Protein AF-A0A0F9IL42-F1 (afdb_monomer)

Nearest PDB structures (foldseek):
  1opo-assembly1_C  TM=2.038E-01  e=1.070E+00  Carnation mottle virus
  3vgd-assembly1_A  TM=2.151E-01  e=2.254E+00  Saccharolobus solfataricus
  3vge-assembly1_A  TM=1.410E-01  e=5.876E+00  Saccharolobus solfataricus
  8v3w-assembly1_b  TM=1.377E-01  e=8.530E+00  Clostridioides difficile

pLDDT: mean 89.73, std 9.02, range [43.53, 98.62]

Foldseek 3Di:
DLQVLPDPDFQFKAFFWWWPDWADPDLFKIKTKTKGAPAGLSNCVVVDDPVQKAWAWDVLLLVQQKFKDWDDKDQDSVRNMIITIIMIGHLAPSSSLLSVLADGLFGTTIMGGNDVVQWAQDLVLVVVQQVDAAPVRHRQKDFPDDDPDQWDWDHDPRGIKIWFFWQAFWKDFDPCVSVCSNVLSVCSSPGPDPSVVVRVVGIDTDRPDFQFAAGSDKTKIFGGWIQHQWKKKFFDQVPWPPFKDWGSNGIWDNPDRTTDGITIIHGHDPDGDTTTIIIIGGTDLQRNLAEPVPQVLLVVLVVDLVLLVVLLVQADDDLLWKKKAWDRHNVCSVVRHNVRIQTFDQDDDDQPPPVCVPSNVVSLVSSLCRHRCNSVLVSQVVSSGNAATAMEIAEQDDLSCLVSCLDPSNLRRHQEYEYEFDHSVPGNDHDPSSQLSLLVCVVSNHWYWYCYPVVNAIWIWDDAPPDSGTDTHGPVCNVVRNVDDDDDDDDPPDDDDPCPVVVVVVVVVD

Mean predicted aligned error: 7.81 Å

Radius of gyration: 29.51 Å; Cα contacts (8 Å, |Δi|>4): 1024; chains: 1; bounding box: 85×45×89 Å

Secondary structure (DSSP, 8-state):
-TTTTT-SS-TTBPPPEEEEEEEE-SSSEEEEEEEE-S--TT-GGGTS-GGGEEEEE-HHHHTTTEEEEEEEEEEETTTTEEEEEEEEEESSHHHHHHHHT--TT-EEEEEEE--GGGB---HHHHHHHHT-B-TTS-BSEEESS--TT--EEEEETTEEEEEEEBPSSEEEE-TTHHHHHHHHHHHHTSTT--HHHHHGGGEEEETTS---B-TT--EEEEBPPEEESSEEEEE-GGGSPTTEEE-S--EE-TT-SSB-SEEEEEE-BSSPP-EEEEEEEE--TTTS---GGG-HHHHHHHH-HHHHHHHHHTSPSPTTSEEEEEE-SHHHHHT--GGGSEEE----PPP-GGGSHHHHHHHHHHHHHTSTTHHHHHHHHTTS--S-EEEEEEEPPPGGGHHHHTSHHHHHHEEEEEEEES-SSSTTS--HHHHHHHHHHHHTT--EEEEETTTTEEEEEEEPTTSS-EEEEEGGGHHHHHH-------GGGPPPS--HHHHHHHHHT-

Solvent-accessible surface area (backbone atoms only — not comparable to full-atom values): 27779 Å² total; per-residue (Å²): 102,82,67,56,60,71,45,89,69,57,42,50,46,50,67,71,14,26,24,75,41,79,44,79,73,57,80,50,31,34,38,33,33,31,42,32,70,80,46,60,93,57,34,48,62,78,78,49,58,71,90,41,49,42,54,32,37,38,54,58,49,24,71,43,18,31,33,53,45,70,75,47,76,49,76,37,75,92,76,18,33,35,44,33,36,31,41,35,38,38,40,21,75,62,10,30,56,48,62,74,55,64,51,71,49,24,49,52,28,25,45,34,44,66,53,73,91,35,42,40,47,53,52,65,63,57,56,54,35,52,78,33,57,48,98,82,74,43,63,32,26,39,65,62,88,83,66,88,82,64,70,47,72,44,75,54,98,77,24,25,34,36,35,42,50,51,49,75,17,31,49,45,73,48,83,67,46,70,76,43,45,69,55,50,43,61,48,31,48,43,85,91,59,74,60,56,66,61,52,56,80,34,52,44,79,40,61,86,46,73,47,44,36,48,75,66,36,49,41,31,38,36,35,68,40,36,29,35,48,36,34,35,38,32,61,37,68,93,69,46,62,82,43,57,40,68,37,34,44,36,71,41,61,38,81,40,90,62,29,68,42,64,49,40,31,39,46,49,28,90,62,64,69,58,57,48,35,30,33,38,31,55,48,59,75,44,42,37,56,45,54,57,88,76,32,57,65,32,55,60,44,71,71,36,54,67,54,53,59,52,41,60,67,30,56,59,80,59,82,90,44,39,34,18,37,77,46,56,47,38,68,55,55,74,67,52,37,49,74,61,42,38,71,28,76,60,73,88,71,87,69,70,49,86,85,37,54,68,61,31,52,51,53,52,52,51,45,42,68,37,37,35,56,35,66,59,55,49,21,33,68,74,58,54,34,50,24,18,27,34,40,43,27,46,36,46,79,62,58,82,46,45,74,57,60,72,30,73,60,37,50,70,28,40,69,30,40,37,22,53,31,54,22,85,90,50,46,87,38,65,51,75,61,49,52,54,41,52,52,49,36,50,75,65,72,33,48,40,34,40,46,36,79,86,81,69,41,54,21,33,59,41,70,40,77,99,50,103,50,62,49,73,34,49,68,92,46,47,72,53,61,62,69,56,86,84,84,85,80,76,68,93,78,63,77,90,74,92,52,67,68,60,51,48,55,58,59,74,76,110

Structure (mmCIF, N/CA/C/O backbone):
data_AF-A0A0F9IL42-F1
#
_entry.id   AF-A0A0F9IL42-F1
#
loop_
_atom_site.group_PDB
_atom_site.id
_atom_site.type_symbol
_atom_site.label_atom_id
_atom_site.label_alt_id
_atom_site.label_comp_id
_atom_site.label_asym_id
_atom_site.label_entity_id
_atom_site.label_seq_id
_atom_site.pdbx_PDB_ins_code
_atom_site.Cartn_x
_atom_site.Cartn_y
_atom_site.Cartn_z
_atom_site.occupancy
_atom_site.B_iso_or_equiv
_atom_site.auth_seq_id
_atom_site.auth_comp_id
_atom_site.auth_asym_id
_atom_site.auth_atom_id
_atom_site.pdbx_PDB_model_num
ATOM 1 N N . MET A 1 1 ? -4.981 -4.904 -15.291 1.00 49.06 1 MET A N 1
ATOM 2 C CA . MET A 1 1 ? -3.853 -4.117 -14.743 1.00 49.06 1 MET A CA 1
ATOM 3 C C . MET A 1 1 ? -4.051 -2.602 -14.680 1.00 49.06 1 MET A C 1
ATOM 5 O O . MET A 1 1 ? -3.798 -2.036 -13.631 1.00 49.06 1 MET A O 1
ATOM 9 N N . LYS A 1 2 ? -4.483 -1.902 -15.741 1.00 48.59 2 LYS A N 1
ATOM 10 C CA . LYS A 1 2 ? -4.529 -0.420 -15.724 1.00 48.59 2 LYS A CA 1
ATOM 11 C C . LYS A 1 2 ? -5.310 0.186 -14.535 1.00 48.59 2 LYS A C 1
ATOM 13 O O . LYS A 1 2 ? -4.952 1.258 -14.067 1.00 48.59 2 LYS A O 1
ATOM 18 N N . ASN A 1 3 ? -6.318 -0.527 -14.024 1.00 50.44 3 ASN A N 1
ATOM 19 C CA . ASN A 1 3 ? -7.152 -0.072 -12.909 1.00 50.44 3 ASN A CA 1
ATOM 20 C C . ASN A 1 3 ? -6.494 -0.177 -11.518 1.00 50.44 3 ASN A C 1
ATOM 22 O O . ASN A 1 3 ? -6.868 0.609 -10.657 1.00 50.44 3 ASN A O 1
ATOM 26 N N . TYR A 1 4 ? -5.530 -1.081 -11.270 1.00 63.22 4 TYR A N 1
ATOM 27 C CA . TYR A 1 4 ? -4.957 -1.210 -9.912 1.00 63.22 4 TYR A CA 1
ATOM 28 C C . TYR A 1 4 ? -3.954 -0.092 -9.604 1.00 63.22 4 TYR A C 1
ATOM 30 O O . TYR A 1 4 ? -3.937 0.423 -8.496 1.00 63.22 4 TYR A O 1
ATOM 38 N N . LEU A 1 5 ? -3.170 0.334 -10.602 1.00 67.00 5 LEU A N 1
ATOM 39 C CA . LEU A 1 5 ? -2.146 1.381 -10.452 1.00 67.00 5 LEU A CA 1
ATOM 40 C C . LEU A 1 5 ? -2.727 2.768 -10.160 1.00 67.00 5 LEU A C 1
ATOM 42 O O . LEU A 1 5 ? -2.011 3.646 -9.693 1.00 67.00 5 LEU A O 1
ATOM 46 N N . LEU A 1 6 ? -4.005 2.964 -10.486 1.00 64.81 6 LEU A N 1
ATOM 47 C CA . LEU A 1 6 ? -4.730 4.219 -10.302 1.00 64.81 6 LEU A CA 1
ATOM 48 C C . LEU A 1 6 ? -5.685 4.169 -9.098 1.00 64.81 6 LEU A C 1
ATOM 50 O O . LEU A 1 6 ? -6.363 5.155 -8.821 1.00 64.81 6 LEU A O 1
ATOM 54 N N . SER A 1 7 ? -5.759 3.035 -8.390 1.00 72.69 7 SER A N 1
ATOM 55 C CA . SER A 1 7 ? -6.583 2.905 -7.188 1.00 72.69 7 SER A CA 1
ATOM 56 C C . SER A 1 7 ? -5.947 3.685 -6.042 1.00 72.69 7 SER A C 1
ATOM 58 O O . SER A 1 7 ? -4.815 3.422 -5.642 1.00 72.69 7 SER A O 1
ATOM 60 N N . THR A 1 8 ? -6.696 4.619 -5.463 1.00 73.50 8 THR A N 1
ATOM 61 C CA . THR A 1 8 ? -6.310 5.300 -4.220 1.00 73.50 8 THR A CA 1
ATOM 62 C C . THR A 1 8 ? -6.430 4.374 -3.005 1.00 73.50 8 THR A C 1
ATOM 64 O O . THR A 1 8 ? -5.691 4.531 -2.031 1.00 73.50 8 THR A O 1
ATOM 67 N N . HIS A 1 9 ? -7.316 3.376 -3.073 1.00 83.88 9 HIS A N 1
ATOM 68 C CA . HIS A 1 9 ? -7.549 2.394 -2.012 1.00 83.88 9 HIS A CA 1
ATOM 69 C C . HIS A 1 9 ? -6.496 1.284 -2.033 1.00 83.88 9 HIS A C 1
ATOM 71 O O . HIS A 1 9 ? -5.991 0.933 -3.102 1.00 83.88 9 HIS A O 1
ATOM 77 N N . PHE A 1 10 ? -6.154 0.767 -0.854 1.00 90.44 10 PHE A N 1
ATOM 78 C CA . PHE A 1 10 ? -5.244 -0.369 -0.683 1.00 90.44 10 PHE A CA 1
ATOM 79 C C . PHE A 1 10 ? -5.965 -1.700 -0.913 1.00 90.44 10 PHE A C 1
ATOM 81 O O . PHE A 1 10 ? -7.152 -1.825 -0.622 1.00 90.44 10 PHE A O 1
ATOM 88 N N . ASP A 1 11 ? -5.238 -2.706 -1.386 1.00 91.94 11 ASP A N 1
ATOM 89 C CA . ASP A 1 11 ? -5.779 -4.026 -1.735 1.00 91.94 11 ASP A CA 1
ATOM 90 C C . ASP A 1 11 ? -6.272 -4.880 -0.549 1.00 91.94 11 ASP A C 1
ATOM 92 O O . ASP A 1 11 ? -7.077 -5.792 -0.746 1.00 91.94 11 ASP A O 1
ATOM 96 N N . LEU A 1 12 ? -5.848 -4.580 0.683 1.00 95.25 12 LEU A N 1
ATOM 97 C CA . LEU A 1 12 ? -6.262 -5.312 1.889 1.00 95.25 12 LEU A CA 1
ATOM 98 C C . LEU A 1 12 ? -7.509 -4.755 2.577 1.00 95.25 12 LEU A C 1
ATOM 100 O O . LEU A 1 12 ? -7.989 -5.383 3.519 1.00 95.25 12 LEU A O 1
ATOM 104 N N . ILE A 1 13 ? -8.033 -3.598 2.165 1.00 95.19 13 ILE A N 1
ATOM 105 C CA . ILE A 1 13 ? -9.093 -2.919 2.918 1.00 95.19 13 ILE A CA 1
ATOM 106 C C . ILE A 1 13 ? -10.158 -2.301 2.017 1.00 95.19 13 ILE A C 1
ATOM 108 O O . ILE A 1 13 ? -9.869 -1.832 0.917 1.00 95.19 13 ILE A O 1
ATOM 112 N N . THR A 1 14 ? -11.400 -2.277 2.493 1.00 95.38 14 THR A N 1
ATOM 113 C CA . THR A 1 14 ? -12.491 -1.550 1.833 1.00 95.38 14 THR A CA 1
ATOM 114 C C . THR A 1 14 ? -12.717 -0.180 2.463 1.00 95.38 14 THR A C 1
ATOM 116 O O . THR A 1 14 ? -12.244 0.124 3.557 1.00 95.38 14 THR A O 1
ATOM 119 N N . GLU A 1 15 ? -13.533 0.630 1.797 1.00 92.94 15 GLU A N 1
ATOM 120 C CA . GLU A 1 15 ? -14.194 1.771 2.429 1.00 92.94 15 GLU A CA 1
ATOM 121 C C . GLU A 1 15 ? -15.218 1.316 3.485 1.00 92.94 15 GLU A C 1
ATOM 123 O O . GLU A 1 15 ? -15.589 0.136 3.553 1.00 92.94 15 GLU A O 1
ATOM 128 N N . ASP A 1 16 ? -15.692 2.268 4.294 1.00 94.19 16 ASP A N 1
ATOM 129 C CA . ASP A 1 16 ? -16.752 2.025 5.274 1.00 94.19 16 ASP A CA 1
ATOM 130 C C . ASP A 1 16 ? -18.072 1.645 4.579 1.00 94.19 16 ASP A C 1
ATOM 132 O O . ASP A 1 16 ? -18.550 2.328 3.667 1.00 94.19 16 ASP A O 1
ATOM 136 N N . GLY A 1 17 ? -18.691 0.570 5.060 1.00 96.69 17 GLY A N 1
ATOM 137 C CA . GLY A 1 17 ? -20.044 0.162 4.716 1.00 96.69 17 GLY A CA 1
ATOM 138 C C . GLY A 1 17 ? -21.093 0.822 5.599 1.00 96.69 17 GLY A C 1
ATOM 139 O O . GLY A 1 17 ? -20.814 1.232 6.730 1.00 96.69 17 GLY A O 1
ATOM 140 N N . PHE A 1 18 ? -22.318 0.880 5.081 1.00 97.62 18 PHE A N 1
ATOM 141 C CA . PHE A 1 18 ? -23.473 1.441 5.774 1.00 97.62 18 PHE A CA 1
ATOM 142 C C . PHE A 1 18 ? -24.515 0.370 6.093 1.00 97.62 18 PHE A C 1
ATOM 144 O O . PHE A 1 18 ? -24.657 -0.621 5.373 1.00 97.62 18 PHE A O 1
ATOM 151 N N . ILE A 1 19 ? -25.268 0.574 7.168 1.00 98.38 19 ILE A N 1
ATOM 152 C CA . ILE A 1 19 ? -26.316 -0.351 7.590 1.00 98.38 19 ILE A CA 1
ATOM 153 C C . ILE A 1 19 ? -27.500 -0.312 6.613 1.00 98.38 19 ILE A C 1
ATOM 155 O O . ILE A 1 19 ? -28.054 0.752 6.340 1.00 98.38 19 ILE A O 1
ATOM 159 N N . VAL A 1 20 ? -27.947 -1.476 6.140 1.00 98.19 20 VAL A N 1
ATOM 160 C CA . VAL A 1 20 ? -29.181 -1.633 5.343 1.00 98.19 20 VAL A CA 1
ATOM 161 C C . VAL A 1 20 ? -30.323 -2.263 6.134 1.00 98.19 20 VAL A C 1
ATOM 163 O O . VAL A 1 20 ? -31.495 -2.023 5.825 1.00 98.19 20 VAL A O 1
ATOM 166 N N . ASP A 1 21 ? -29.996 -3.023 7.177 1.00 98.00 21 ASP A N 1
ATOM 167 C CA . ASP A 1 21 ? -30.979 -3.651 8.050 1.00 98.00 21 ASP A CA 1
ATOM 168 C C . ASP A 1 21 ? -30.495 -3.760 9.497 1.00 98.00 21 ASP A C 1
ATOM 170 O O . ASP A 1 21 ? -29.298 -3.916 9.741 1.00 98.00 21 A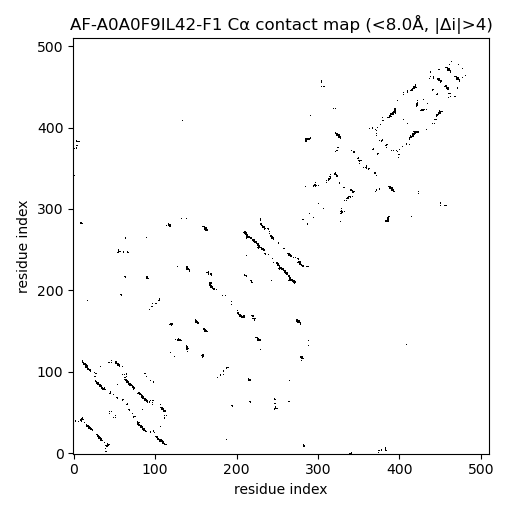SP A O 1
ATOM 174 N N . VAL A 1 22 ? -31.435 -3.655 10.440 1.00 97.50 22 VAL A N 1
ATOM 175 C CA . VAL A 1 22 ? -31.193 -3.704 11.886 1.00 97.50 22 VAL A CA 1
ATOM 176 C C . VAL A 1 22 ? -32.258 -4.581 12.526 1.00 97.50 22 VAL A C 1
ATOM 178 O O . VAL A 1 22 ? -33.447 -4.269 12.467 1.00 97.50 22 VAL A O 1
ATOM 181 N N . LYS A 1 23 ? -31.828 -5.640 13.206 1.00 96.94 23 LYS A N 1
ATOM 182 C CA . LYS A 1 23 ? -32.678 -6.544 13.973 1.00 96.94 23 LYS A CA 1
ATOM 183 C C . LYS A 1 23 ? -32.185 -6.601 15.412 1.00 96.94 23 LYS A C 1
ATOM 185 O O . LYS A 1 23 ? -31.112 -7.127 15.701 1.00 96.94 23 LYS A O 1
ATOM 190 N N . LYS A 1 24 ? -32.986 -6.072 16.334 1.00 94.19 24 LYS A N 1
ATOM 191 C CA . LYS A 1 24 ? -32.695 -6.166 17.767 1.00 94.19 24 LYS A CA 1
ATOM 192 C C . LYS A 1 24 ? -32.785 -7.629 18.210 1.00 94.19 24 LYS A C 1
ATOM 194 O O . LYS A 1 24 ? -33.771 -8.296 17.903 1.00 94.19 24 LYS A O 1
ATOM 199 N N . VAL A 1 25 ? -31.751 -8.114 18.896 1.00 94.12 25 VAL A N 1
ATOM 200 C CA . VAL A 1 25 ? -31.725 -9.465 19.477 1.00 94.12 25 VAL A CA 1
ATOM 201 C C . VAL A 1 25 ? -32.105 -9.369 20.948 1.00 94.12 25 VAL A C 1
ATOM 203 O O . VAL A 1 25 ? -33.079 -9.979 21.374 1.00 94.12 25 VAL A O 1
ATOM 206 N N . ASP A 1 26 ? -31.390 -8.529 21.693 1.00 94.25 26 ASP A N 1
ATOM 207 C CA . ASP A 1 26 ? -31.677 -8.203 23.087 1.00 94.25 26 ASP A CA 1
ATOM 208 C C . ASP A 1 26 ? -31.204 -6.769 23.401 1.00 94.25 26 ASP A C 1
ATOM 210 O O . ASP A 1 26 ? -31.037 -5.943 22.500 1.00 94.25 26 ASP A O 1
ATOM 214 N N . GLU A 1 27 ? -31.071 -6.414 24.678 1.00 90.69 27 GLU A N 1
ATOM 215 C CA . GLU A 1 27 ? -30.599 -5.084 25.064 1.00 90.69 27 GLU A CA 1
ATOM 216 C C . GLU A 1 27 ? -29.103 -4.866 24.834 1.00 90.69 27 GLU A C 1
ATOM 218 O O . GLU A 1 27 ? -28.708 -3.729 24.603 1.00 90.69 27 GLU A O 1
ATOM 223 N N . LYS A 1 28 ? -28.288 -5.924 24.882 1.00 94.81 28 LYS A N 1
ATOM 224 C CA . LYS A 1 28 ? -26.832 -5.887 24.701 1.00 94.81 28 LYS A CA 1
ATOM 225 C C . LYS A 1 28 ? -26.392 -6.270 23.286 1.00 94.81 28 LYS A C 1
ATOM 227 O O . LYS A 1 28 ? -25.212 -6.128 22.965 1.00 94.81 28 LYS A O 1
ATOM 232 N N . LYS A 1 29 ? -27.308 -6.772 22.452 1.00 97.06 29 LYS A N 1
ATOM 233 C CA . LYS A 1 29 ? -27.006 -7.308 21.123 1.00 97.06 29 LYS A CA 1
ATOM 234 C C . LYS A 1 29 ? -27.977 -6.854 20.046 1.00 97.06 29 LYS A C 1
ATOM 236 O O . LYS A 1 29 ? -29.201 -6.936 20.184 1.00 97.06 29 LYS A O 1
ATOM 241 N N . VAL A 1 30 ? -27.412 -6.476 18.907 1.00 97.56 30 VAL A N 1
ATOM 242 C CA . VAL A 1 30 ? -28.155 -6.139 17.691 1.00 97.56 30 VAL A CA 1
ATOM 243 C C . VAL A 1 30 ? -27.498 -6.828 16.505 1.00 97.56 30 VAL A C 1
ATOM 245 O O . VAL A 1 30 ? -26.281 -6.810 16.363 1.00 97.56 30 VAL A O 1
ATOM 248 N N . LEU A 1 31 ? -28.304 -7.427 15.638 1.00 98.25 31 LEU A N 1
ATOM 249 C CA . LEU A 1 31 ? -27.847 -7.981 14.375 1.00 98.25 31 LEU A CA 1
ATOM 250 C C . LEU A 1 31 ? -28.058 -6.935 13.279 1.00 98.25 31 LEU A C 1
ATOM 252 O O . LEU A 1 31 ? -29.169 -6.435 13.111 1.00 98.25 31 LEU A O 1
ATOM 256 N N . ILE A 1 32 ? -27.006 -6.594 12.544 1.00 98.38 32 ILE A N 1
ATOM 257 C CA . ILE A 1 32 ? -27.069 -5.626 11.447 1.00 98.38 32 ILE A CA 1
ATOM 258 C C . ILE A 1 32 ? -26.596 -6.258 10.145 1.00 98.38 32 ILE A C 1
ATOM 260 O O . ILE A 1 32 ? -25.692 -7.093 10.136 1.00 98.38 32 ILE A O 1
ATOM 264 N N . THR A 1 33 ? -27.175 -5.808 9.038 1.00 98.62 33 THR A N 1
ATOM 265 C CA . THR A 1 33 ? -26.640 -6.083 7.701 1.00 98.62 33 THR A CA 1
ATOM 266 C C . THR A 1 33 ? -25.963 -4.822 7.188 1.00 98.62 33 THR A C 1
ATOM 268 O O . THR A 1 33 ? -26.594 -3.765 7.110 1.00 98.62 33 THR A O 1
ATOM 271 N N . VAL A 1 34 ? -24.682 -4.924 6.847 1.00 98.50 34 VAL A N 1
ATOM 272 C CA . VAL A 1 34 ? -23.854 -3.825 6.343 1.00 98.50 34 VAL A CA 1
ATOM 273 C C . VAL A 1 34 ? -23.598 -4.029 4.859 1.00 98.50 34 VAL A C 1
ATOM 275 O O . VAL A 1 34 ? -23.173 -5.103 4.443 1.00 98.50 34 VAL A O 1
ATOM 278 N N . LYS A 1 35 ? -23.821 -2.987 4.058 1.00 98.38 35 LYS A N 1
ATOM 279 C CA . LYS A 1 35 ? -23.541 -2.984 2.624 1.00 98.38 35 LYS A CA 1
ATOM 280 C C . LYS A 1 35 ? -22.347 -2.096 2.309 1.00 98.38 35 LYS A C 1
ATOM 282 O O . LYS A 1 35 ? -22.313 -0.928 2.694 1.00 98.38 35 LYS A O 1
ATOM 287 N N . ILE A 1 36 ? -21.396 -2.638 1.557 1.00 97.81 36 ILE A N 1
ATOM 288 C CA . ILE A 1 36 ? -20.223 -1.925 1.044 1.00 97.81 36 ILE A CA 1
ATOM 289 C C . ILE A 1 36 ? -20.351 -1.851 -0.478 1.00 97.81 36 ILE A C 1
ATOM 291 O O . ILE A 1 36 ? -20.706 -2.837 -1.126 1.00 97.81 36 ILE A O 1
ATOM 295 N N . LYS A 1 37 ? -20.101 -0.670 -1.046 1.00 95.50 37 LYS A N 1
ATOM 296 C CA . LYS A 1 37 ? -20.171 -0.395 -2.488 1.00 95.50 37 LYS A CA 1
ATOM 297 C C . LYS A 1 37 ? -18.827 0.105 -3.004 1.00 95.50 37 LYS A C 1
ATOM 299 O O . LYS A 1 37 ? -17.991 0.530 -2.211 1.00 95.50 37 LYS A O 1
ATOM 304 N N . ASP A 1 38 ? -18.666 0.068 -4.324 1.00 92.88 38 ASP A N 1
ATOM 305 C CA . ASP A 1 38 ? -17.507 0.603 -5.045 1.00 92.88 38 ASP A CA 1
ATOM 306 C C . ASP A 1 38 ? -16.171 -0.002 -4.579 1.00 92.88 38 ASP A C 1
ATOM 308 O O . ASP A 1 38 ? -15.142 0.669 -4.524 1.00 92.88 38 ASP A O 1
ATOM 312 N N . ILE A 1 39 ? -16.183 -1.295 -4.236 1.00 94.19 39 ILE A N 1
ATOM 313 C CA . ILE A 1 39 ? -14.985 -2.021 -3.809 1.00 94.19 39 ILE A CA 1
ATOM 314 C C . ILE A 1 39 ? -13.983 -2.076 -4.972 1.00 94.19 39 ILE A C 1
ATOM 316 O O . ILE A 1 39 ? -14.341 -2.408 -6.104 1.00 94.19 39 ILE A O 1
ATOM 320 N N . SER A 1 40 ? -12.715 -1.757 -4.694 1.00 90.81 40 SER A N 1
ATOM 321 C CA . SER A 1 40 ? -11.645 -1.799 -5.696 1.00 90.81 40 SER A CA 1
ATOM 322 C C . SER A 1 40 ? -11.525 -3.189 -6.326 1.00 90.81 40 SER A C 1
ATOM 324 O O . SER A 1 40 ? -11.558 -4.195 -5.622 1.00 90.81 40 SER A O 1
ATOM 326 N N . ASP A 1 41 ? -11.299 -3.256 -7.643 1.00 88.31 41 ASP A N 1
ATOM 327 C CA . ASP A 1 41 ? -11.058 -4.527 -8.354 1.00 88.31 41 ASP A CA 1
ATOM 328 C C . ASP A 1 41 ? -9.823 -5.271 -7.825 1.00 88.31 41 ASP A C 1
ATOM 330 O O . ASP A 1 41 ? -9.692 -6.477 -8.026 1.00 88.31 41 ASP A O 1
ATOM 334 N N . ALA A 1 42 ? -8.911 -4.534 -7.185 1.00 88.62 42 ALA A N 1
ATOM 335 C CA . ALA A 1 42 ? -7.702 -5.064 -6.576 1.00 88.62 42 ALA A CA 1
ATOM 336 C C . ALA A 1 42 ? -7.929 -5.613 -5.159 1.00 88.62 42 ALA A C 1
ATOM 338 O O . ALA A 1 42 ? -6.999 -6.179 -4.598 1.00 88.62 42 ALA A O 1
ATOM 339 N N . PHE A 1 43 ? -9.119 -5.448 -4.567 1.00 93.94 43 PHE A N 1
ATOM 340 C CA . PHE A 1 43 ? -9.389 -5.920 -3.211 1.00 93.94 43 PHE A CA 1
ATOM 341 C C . PHE A 1 43 ? -9.233 -7.443 -3.125 1.00 93.94 43 PHE A C 1
ATOM 343 O O . PHE A 1 43 ? -9.992 -8.193 -3.745 1.00 93.94 43 PHE A O 1
ATOM 350 N N . LEU A 1 44 ? -8.272 -7.904 -2.320 1.00 94.38 44 LEU A N 1
ATOM 351 C CA . LEU A 1 44 ? -7.931 -9.326 -2.211 1.00 94.38 44 LEU A CA 1
ATOM 352 C C . LEU A 1 44 ? -9.056 -10.161 -1.590 1.00 94.38 44 LEU A C 1
ATOM 354 O O . LEU A 1 44 ? -9.090 -11.378 -1.758 1.00 94.38 44 LEU A O 1
ATOM 358 N N . GLY A 1 45 ? -10.023 -9.526 -0.922 1.00 95.12 45 GLY A N 1
ATOM 359 C CA . GLY A 1 45 ? -11.129 -10.233 -0.283 1.00 95.12 45 GLY A CA 1
ATOM 360 C C . GLY A 1 45 ? -12.016 -10.988 -1.271 1.00 95.12 45 GLY A C 1
ATOM 361 O O . GLY A 1 45 ? -12.654 -11.952 -0.873 1.00 95.12 45 GLY A O 1
ATOM 362 N N . PHE A 1 46 ? -12.019 -10.625 -2.561 1.00 95.31 46 PHE A N 1
ATOM 363 C CA . PHE A 1 46 ? -12.738 -11.391 -3.587 1.00 95.31 46 PHE A CA 1
ATOM 364 C C . PHE A 1 46 ? -12.159 -12.790 -3.841 1.00 95.31 46 PHE A C 1
ATOM 366 O O . PHE A 1 46 ? -12.848 -13.630 -4.414 1.00 95.31 46 PHE A O 1
ATOM 373 N N . GLU A 1 47 ? -10.902 -13.023 -3.465 1.00 93.50 47 GLU A N 1
ATOM 374 C CA . GLU A 1 47 ? -10.180 -14.283 -3.683 1.00 93.50 47 GLU A CA 1
ATOM 375 C C . GLU A 1 47 ? -9.827 -14.974 -2.355 1.00 93.50 47 GLU A C 1
ATOM 377 O O . GLU A 1 47 ? -9.569 -16.178 -2.326 1.00 93.50 47 GLU A O 1
ATOM 382 N N . ALA A 1 48 ? -9.852 -14.232 -1.246 1.00 93.50 48 ALA A N 1
ATOM 383 C CA . ALA A 1 48 ? -9.587 -14.750 0.086 1.00 93.50 48 ALA A CA 1
ATOM 384 C C . ALA A 1 48 ? -10.739 -15.616 0.620 1.00 93.50 48 ALA A C 1
ATOM 386 O O . ALA A 1 48 ? -11.919 -15.404 0.337 1.00 93.50 48 ALA A O 1
ATOM 387 N N . LYS A 1 49 ? -10.392 -16.572 1.486 1.00 93.50 49 LYS A N 1
ATOM 388 C CA . LYS A 1 49 ? -11.386 -17.319 2.262 1.00 93.50 49 LYS A CA 1
ATOM 389 C C . LYS A 1 49 ? -12.096 -16.389 3.242 1.00 93.50 49 LYS A C 1
ATOM 391 O O . LYS A 1 49 ? -11.453 -15.550 3.868 1.00 93.50 49 LYS A O 1
ATOM 396 N N . SER A 1 50 ? -13.395 -16.613 3.453 1.00 92.50 50 SER A N 1
ATOM 397 C CA . SER A 1 50 ? -14.217 -15.818 4.379 1.00 92.50 50 SER A CA 1
ATOM 398 C C . SER A 1 50 ? -13.597 -15.693 5.777 1.00 92.50 50 SER A C 1
ATOM 400 O O . SER A 1 50 ? -13.627 -14.611 6.354 1.00 92.50 50 SER A O 1
ATOM 402 N N . GLU A 1 51 ? -12.984 -16.755 6.308 1.00 93.56 51 GLU A N 1
ATOM 403 C CA . GLU A 1 51 ? -12.303 -16.770 7.615 1.00 93.56 51 GLU A CA 1
ATOM 404 C C . GLU A 1 51 ? -11.167 -15.741 7.744 1.00 93.56 51 GLU A C 1
ATOM 406 O O . GLU A 1 51 ? -10.990 -15.172 8.817 1.00 93.56 51 GLU A O 1
ATOM 411 N N . ASN A 1 52 ? -10.492 -15.411 6.640 1.00 95.50 52 ASN A N 1
ATOM 412 C CA . ASN A 1 52 ? -9.406 -14.430 6.603 1.00 95.50 52 ASN A CA 1
ATOM 413 C C . ASN A 1 52 ? -9.909 -12.990 6.426 1.00 95.50 52 ASN A C 1
ATOM 415 O O . ASN A 1 52 ? -9.109 -12.059 6.371 1.00 95.50 52 ASN A O 1
ATOM 419 N N . ILE A 1 53 ? -11.220 -12.781 6.299 1.00 97.06 53 ILE A N 1
ATOM 420 C CA . ILE A 1 53 ? -11.810 -11.455 6.116 1.00 97.06 53 ILE A CA 1
ATOM 421 C C . ILE A 1 53 ? -12.415 -11.002 7.440 1.00 97.06 53 ILE A C 1
ATOM 423 O O . ILE A 1 53 ? -13.389 -11.575 7.928 1.00 97.06 53 ILE A O 1
ATOM 427 N N . LEU A 1 54 ? -11.862 -9.948 8.019 1.00 96.94 54 LEU A N 1
ATOM 428 C CA . LEU A 1 54 ? -12.354 -9.339 9.245 1.00 96.94 54 LEU A CA 1
ATOM 429 C C . LEU A 1 54 ? -13.310 -8.197 8.932 1.00 96.94 54 LEU A C 1
ATOM 431 O O . LEU A 1 54 ? -13.106 -7.448 7.978 1.00 96.94 54 LEU A O 1
ATOM 435 N N . PHE A 1 55 ? -14.318 -8.029 9.782 1.00 97.94 55 PHE A N 1
ATOM 436 C CA . PHE A 1 55 ? -15.074 -6.789 9.841 1.00 97.94 55 PHE A CA 1
ATOM 437 C C . PHE A 1 55 ? -14.425 -5.885 10.892 1.00 97.94 55 PHE A C 1
ATOM 439 O O . PHE A 1 55 ? -14.487 -6.178 12.082 1.00 97.94 55 PHE A O 1
ATOM 446 N N . ASN A 1 56 ? -13.774 -4.815 10.444 1.00 97.12 56 ASN A N 1
ATOM 447 C CA . ASN A 1 56 ? -13.128 -3.833 11.302 1.00 97.12 56 ASN A CA 1
ATOM 448 C C . ASN A 1 56 ? -14.117 -2.706 11.613 1.00 97.12 56 ASN A C 1
ATOM 450 O O . ASN A 1 56 ? -14.454 -1.897 10.738 1.00 97.12 56 ASN A O 1
ATOM 454 N N . LEU A 1 57 ? -14.596 -2.667 12.855 1.00 96.69 57 LEU A N 1
ATOM 455 C CA . LEU A 1 57 ? -15.524 -1.643 13.324 1.00 96.69 57 LEU A CA 1
ATOM 456 C C . LEU A 1 57 ? -14.841 -0.267 13.342 1.00 96.69 57 LEU A C 1
ATOM 458 O O . LEU A 1 57 ? -13.637 -0.143 13.574 1.00 96.69 57 LEU A O 1
ATOM 462 N N . LYS A 1 58 ? -15.605 0.806 13.122 1.00 94.12 58 LYS A N 1
ATOM 463 C CA . LYS A 1 58 ? -15.099 2.168 13.321 1.00 94.12 58 LYS A CA 1
ATOM 464 C C . LYS A 1 58 ? -14.668 2.347 14.777 1.00 94.12 58 LYS A C 1
ATOM 466 O O . LYS A 1 58 ? -15.483 2.189 15.684 1.00 94.12 58 LYS A O 1
ATOM 471 N N . SER A 1 59 ? -13.432 2.807 14.987 1.00 91.94 59 SER A N 1
ATOM 472 C CA . SER A 1 59 ? -12.887 3.083 16.331 1.00 91.94 59 SER A CA 1
ATOM 473 C C . SER A 1 59 ? -13.780 4.023 17.158 1.00 91.94 59 SER A C 1
ATOM 475 O O . SER A 1 59 ? -13.884 3.858 18.361 1.00 91.94 59 SER A O 1
ATOM 477 N N . THR A 1 60 ? -14.539 4.940 16.545 1.00 93.50 60 THR A N 1
ATOM 478 C CA . THR A 1 60 ? -15.543 5.748 17.269 1.00 93.50 60 THR A CA 1
ATOM 479 C C . THR A 1 60 ? -16.566 4.902 18.038 1.00 93.50 60 THR A C 1
ATOM 481 O O . THR A 1 60 ? -16.905 5.247 19.163 1.00 93.50 60 THR A O 1
ATOM 484 N N . LEU A 1 61 ? -17.067 3.814 17.448 1.00 95.94 61 LEU A N 1
ATOM 485 C CA . LEU A 1 61 ? -18.011 2.918 18.118 1.00 95.94 61 LEU A CA 1
ATOM 486 C C . LEU A 1 61 ? -17.286 2.056 19.159 1.00 95.94 61 LEU A C 1
ATOM 488 O O . LEU A 1 61 ? -17.765 1.933 20.286 1.00 95.94 61 LEU A O 1
ATOM 492 N N . ALA A 1 62 ? -16.097 1.554 18.819 1.00 95.62 62 ALA A N 1
ATOM 493 C CA . ALA A 1 62 ? -15.257 0.801 19.747 1.00 95.62 62 ALA A CA 1
ATOM 494 C C . ALA A 1 62 ? -14.919 1.581 21.022 1.00 95.62 62 ALA A C 1
ATOM 496 O O . ALA A 1 62 ? -15.024 1.033 22.115 1.00 95.62 62 ALA A O 1
ATOM 497 N N . GLN A 1 63 ? -14.617 2.881 20.916 1.00 95.31 63 GLN A N 1
ATOM 498 C CA . GLN A 1 63 ? -14.309 3.734 22.072 1.00 95.31 63 GLN A CA 1
ATOM 499 C C . GLN A 1 63 ? -15.491 3.928 23.015 1.00 95.31 63 GLN A C 1
ATOM 501 O O . GLN A 1 63 ? -15.291 4.339 24.154 1.00 95.31 63 GLN A O 1
ATOM 506 N N . LEU A 1 64 ? -16.717 3.649 22.575 1.00 95.75 64 LEU A N 1
ATOM 507 C CA . LEU A 1 64 ? -17.897 3.651 23.438 1.00 95.75 64 LEU A CA 1
ATOM 508 C C . LEU A 1 64 ? -18.128 2.283 24.101 1.00 95.75 64 LEU A C 1
ATOM 510 O O . LEU A 1 64 ? -19.018 2.162 24.939 1.00 95.75 64 LEU A O 1
ATOM 514 N N . GLY A 1 65 ? -17.326 1.267 23.762 1.00 95.62 65 GLY A N 1
ATOM 515 C CA . GLY A 1 65 ? -17.451 -0.119 24.217 1.00 95.62 65 GLY A CA 1
ATOM 516 C C . GLY A 1 65 ? -18.320 -0.996 23.316 1.00 95.62 65 GLY A C 1
ATOM 517 O O . GLY A 1 65 ? -18.844 -2.008 23.785 1.00 95.62 65 GLY A O 1
ATOM 518 N N . VAL A 1 66 ? -18.549 -0.585 22.066 1.00 97.38 66 VAL A N 1
ATOM 519 C CA . VAL A 1 66 ? -19.264 -1.391 21.069 1.00 97.38 66 VAL A CA 1
ATOM 520 C C . VAL A 1 66 ? -18.272 -2.325 20.383 1.00 97.38 66 VAL A C 1
ATOM 522 O O . VAL A 1 66 ? -17.240 -1.872 19.902 1.00 97.38 66 VAL A O 1
ATOM 525 N N . ASP A 1 67 ? -18.602 -3.606 20.289 1.00 97.44 67 ASP A N 1
ATOM 526 C CA . ASP A 1 67 ? -17.840 -4.587 19.520 1.00 97.44 67 ASP A CA 1
ATOM 527 C C . ASP A 1 67 ? -18.688 -5.195 18.395 1.00 97.44 67 ASP A C 1
ATOM 529 O O . ASP A 1 67 ? -19.911 -5.031 18.355 1.00 97.44 67 ASP A O 1
ATOM 533 N N . ALA A 1 68 ? -18.038 -5.877 17.458 1.00 97.38 68 ALA A N 1
ATOM 534 C CA . ALA A 1 68 ? -18.646 -6.458 16.279 1.00 97.38 68 ALA A CA 1
ATOM 535 C C . ALA A 1 68 ? -18.072 -7.842 15.978 1.00 97.38 68 ALA A C 1
ATOM 537 O O . ALA A 1 68 ? -16.864 -8.032 15.863 1.00 97.38 68 ALA A O 1
ATOM 538 N N . ILE A 1 69 ? -18.964 -8.803 15.753 1.00 96.75 69 ILE A N 1
ATOM 539 C CA . ILE A 1 69 ? -18.623 -10.152 15.315 1.00 96.75 69 ILE A CA 1
ATOM 540 C C . ILE A 1 69 ? -19.235 -10.378 13.938 1.00 96.75 69 ILE A C 1
ATOM 542 O O . ILE A 1 69 ? -20.457 -10.452 13.785 1.00 96.75 69 ILE A O 1
ATOM 546 N N . LYS A 1 70 ? -18.382 -10.530 12.923 1.00 97.25 70 LYS A N 1
ATOM 547 C CA . LYS A 1 70 ? -18.804 -10.953 11.583 1.00 97.25 70 LYS A CA 1
ATOM 548 C C . LYS A 1 70 ? -19.403 -12.363 11.660 1.00 97.25 70 LYS A C 1
ATOM 550 O O . LYS A 1 70 ? -18.733 -13.286 12.118 1.00 97.25 70 LYS A O 1
ATOM 555 N N . LYS A 1 71 ? -20.639 -12.529 11.187 1.00 97.31 71 LYS A N 1
ATOM 556 C CA . LYS A 1 71 ? -21.326 -13.827 11.094 1.00 97.31 71 LYS A CA 1
ATOM 557 C C . LYS A 1 71 ? -21.251 -14.394 9.687 1.00 97.31 71 LYS A C 1
ATOM 559 O O . LYS A 1 71 ? -20.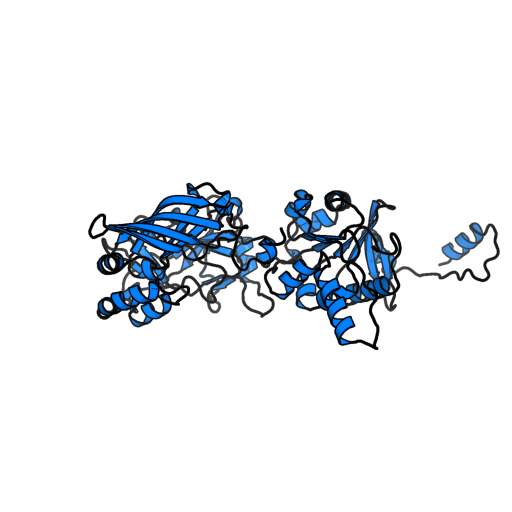803 -15.519 9.507 1.00 97.31 71 LYS A O 1
ATOM 564 N N . GLU A 1 72 ? -21.629 -13.588 8.701 1.00 96.88 72 GLU A N 1
ATOM 565 C CA . GLU A 1 72 ? -21.689 -13.993 7.297 1.00 96.88 72 GLU A CA 1
ATOM 566 C C . GLU A 1 72 ? -21.205 -12.858 6.397 1.00 96.88 72 GLU A C 1
ATOM 568 O O . GLU A 1 72 ? -21.239 -11.683 6.773 1.00 96.88 72 GLU A O 1
ATOM 573 N N . ILE A 1 73 ? -20.732 -13.221 5.210 1.00 97.38 73 ILE A N 1
ATOM 574 C CA . ILE A 1 73 ? -20.258 -12.284 4.199 1.00 97.38 73 ILE A CA 1
ATOM 575 C C . ILE A 1 73 ? -20.575 -12.833 2.810 1.00 97.38 73 ILE A C 1
ATOM 577 O O . ILE A 1 73 ? -20.229 -13.971 2.498 1.00 97.38 73 ILE A O 1
ATOM 581 N N . ASP A 1 74 ? -21.193 -11.998 1.983 1.00 97.19 74 ASP A N 1
ATOM 582 C CA . ASP A 1 74 ? -21.377 -12.211 0.552 1.00 97.19 74 ASP A CA 1
ATOM 583 C C . ASP A 1 74 ? -20.606 -11.134 -0.222 1.00 97.19 74 ASP A C 1
ATOM 585 O O . ASP A 1 74 ? -20.778 -9.934 0.008 1.00 97.19 74 ASP A O 1
ATOM 589 N N . LEU A 1 75 ? -19.726 -11.563 -1.126 1.00 97.00 75 LEU A N 1
ATOM 590 C CA . LEU A 1 75 ? -18.846 -10.701 -1.911 1.00 97.00 75 LEU A CA 1
ATOM 591 C C . LEU A 1 75 ? -19.125 -10.882 -3.398 1.00 97.00 75 LEU A C 1
ATOM 593 O O . LEU A 1 75 ? -19.027 -11.978 -3.942 1.00 97.00 75 LEU A O 1
ATOM 597 N N . ASN A 1 76 ? -19.383 -9.773 -4.091 1.00 95.81 76 ASN A N 1
ATOM 598 C CA . ASN A 1 76 ? -19.668 -9.780 -5.518 1.00 95.81 76 ASN A CA 1
ATOM 599 C C . ASN A 1 76 ? -18.650 -8.931 -6.288 1.00 95.81 76 ASN A C 1
ATOM 601 O O . ASN A 1 76 ? -18.764 -7.703 -6.335 1.00 95.81 76 ASN A O 1
ATOM 605 N N . LYS A 1 77 ? -17.677 -9.594 -6.930 1.00 94.31 77 LYS A N 1
ATOM 606 C CA . LYS A 1 77 ? -16.620 -8.943 -7.728 1.00 94.31 77 LYS A CA 1
ATOM 607 C C . LYS A 1 77 ? -17.187 -8.172 -8.920 1.00 94.31 77 LYS A C 1
ATOM 609 O O . LYS A 1 77 ? -16.776 -7.047 -9.173 1.00 94.31 77 LYS A O 1
ATOM 614 N N . THR A 1 78 ? -18.179 -8.730 -9.617 1.00 93.88 78 THR A N 1
ATOM 615 C CA . THR A 1 78 ? -18.796 -8.094 -10.795 1.00 93.88 78 THR A CA 1
ATOM 616 C C . THR A 1 78 ? -19.539 -6.810 -10.434 1.00 93.88 78 THR A C 1
ATOM 618 O O . THR A 1 78 ? -19.439 -5.818 -11.150 1.00 93.88 78 THR A O 1
ATOM 621 N N . LYS A 1 79 ? -20.274 -6.812 -9.315 1.00 95.50 79 LYS A N 1
ATOM 622 C CA . LYS A 1 79 ? -21.008 -5.640 -8.815 1.00 95.50 79 LYS A CA 1
ATOM 623 C C . LYS A 1 79 ? -20.141 -4.705 -7.971 1.00 95.50 79 LYS A C 1
ATOM 625 O O . LYS A 1 79 ? -20.583 -3.597 -7.691 1.00 95.50 79 LYS A O 1
ATOM 630 N N . LYS A 1 80 ? -18.937 -5.133 -7.576 1.00 95.44 80 LYS A N 1
ATOM 631 C CA . LYS A 1 80 ? -18.035 -4.414 -6.661 1.00 95.44 80 LYS A CA 1
ATOM 632 C C . LYS A 1 80 ? -18.694 -4.090 -5.319 1.00 95.44 80 LYS A C 1
ATOM 634 O O . LYS A 1 80 ? -18.569 -2.984 -4.795 1.00 95.44 80 LYS A O 1
ATOM 639 N N . THR A 1 81 ? -19.432 -5.054 -4.776 1.00 97.44 81 THR A N 1
ATOM 640 C CA . THR A 1 81 ? -20.191 -4.889 -3.529 1.00 97.44 81 THR A CA 1
ATOM 641 C C . THR A 1 81 ? -19.935 -6.021 -2.550 1.00 97.44 81 THR A C 1
ATOM 643 O O . THR A 1 81 ? -19.629 -7.139 -2.964 1.00 97.44 81 THR A O 1
ATOM 646 N N . ALA A 1 82 ? -20.153 -5.741 -1.267 1.00 97.88 82 ALA A N 1
ATOM 647 C CA . ALA A 1 82 ? -20.250 -6.747 -0.216 1.00 97.88 82 ALA A CA 1
ATOM 648 C C . ALA A 1 82 ? -21.517 -6.529 0.615 1.00 97.88 82 ALA A C 1
ATOM 650 O O . ALA A 1 82 ? -21.898 -5.380 0.860 1.00 97.88 82 ALA A O 1
ATOM 651 N N . GLU A 1 83 ? -22.124 -7.613 1.082 1.00 98.19 83 GLU A N 1
ATOM 652 C CA . GLU A 1 83 ? -23.129 -7.603 2.144 1.00 98.19 83 GLU A CA 1
ATOM 653 C C . GLU A 1 83 ? -22.625 -8.462 3.304 1.00 98.19 83 GLU A C 1
ATOM 655 O O . GLU A 1 83 ? -22.169 -9.587 3.114 1.00 98.19 83 GLU A O 1
ATOM 660 N N . VAL A 1 84 ? -22.627 -7.893 4.507 1.00 98.25 84 VAL A N 1
ATOM 661 C CA . VAL A 1 84 ? -21.990 -8.482 5.687 1.00 98.25 84 VAL A CA 1
ATOM 662 C C . VAL A 1 84 ? -23.000 -8.513 6.819 1.00 98.25 84 VAL A C 1
ATOM 664 O O . VAL A 1 84 ? -23.509 -7.467 7.225 1.00 98.25 84 VAL A O 1
ATOM 667 N N . LEU A 1 85 ? -23.268 -9.702 7.347 1.00 98.44 85 LEU A N 1
ATOM 668 C CA . LEU A 1 85 ? -24.071 -9.873 8.548 1.00 98.44 85 LEU A CA 1
ATOM 669 C C . LEU A 1 85 ? -23.159 -9.767 9.770 1.00 98.44 85 LEU A C 1
ATOM 671 O O . LEU A 1 85 ? -22.208 -10.541 9.917 1.00 98.44 85 LEU A O 1
ATOM 675 N N . VAL A 1 86 ? -23.448 -8.816 10.652 1.00 98.19 86 VAL A N 1
ATOM 676 C CA . VAL A 1 86 ? -22.609 -8.491 11.809 1.00 98.19 86 VAL A CA 1
ATOM 677 C C . VAL A 1 86 ? -23.459 -8.489 13.075 1.00 98.19 86 VAL A C 1
ATOM 679 O O . VAL A 1 86 ? -24.497 -7.835 13.138 1.00 98.19 86 VAL A O 1
ATOM 682 N N . GLU A 1 87 ? -23.018 -9.211 14.101 1.00 98.38 87 GLU A N 1
ATOM 683 C CA . GLU A 1 87 ? -23.568 -9.111 15.455 1.00 98.38 87 GLU A CA 1
ATOM 684 C C . GLU A 1 87 ? -22.809 -8.020 16.211 1.00 98.38 87 GLU A C 1
ATOM 686 O O . GLU A 1 87 ? -21.609 -8.139 16.442 1.00 98.38 87 GLU A O 1
ATOM 691 N N . ILE A 1 88 ? -23.510 -6.956 16.581 1.00 98.19 88 ILE A N 1
ATOM 692 C CA . ILE A 1 88 ? -22.992 -5.857 17.388 1.00 98.19 88 ILE A CA 1
ATOM 693 C C . ILE A 1 88 ? -23.280 -6.140 18.860 1.00 98.19 88 ILE A C 1
ATOM 695 O O . ILE A 1 88 ? -24.410 -6.482 19.213 1.00 98.19 88 ILE A O 1
ATOM 699 N N . ILE A 1 89 ? -22.267 -5.976 19.709 1.00 97.25 89 ILE A N 1
ATOM 700 C CA . ILE A 1 89 ? -22.299 -6.319 21.134 1.00 97.25 89 ILE A CA 1
ATOM 701 C C . ILE A 1 89 ? -21.918 -5.093 21.966 1.00 97.25 89 ILE A C 1
ATOM 703 O O . ILE A 1 89 ? -20.973 -4.379 21.638 1.00 97.25 89 ILE A O 1
ATOM 707 N N . SER A 1 90 ? -22.634 -4.842 23.061 1.00 96.56 90 SER A N 1
ATOM 708 C CA . SER A 1 90 ? -22.260 -3.821 24.044 1.00 96.56 90 SER A CA 1
ATOM 709 C C . SER A 1 90 ? -21.463 -4.413 25.208 1.00 96.56 90 SER A C 1
ATOM 711 O O . SER A 1 90 ? -21.965 -5.296 25.911 1.00 96.56 90 SER A O 1
ATOM 713 N N . HIS A 1 91 ? -20.281 -3.859 25.482 1.00 95.38 91 HIS A N 1
ATOM 714 C CA . HIS A 1 91 ? -19.463 -4.205 26.653 1.00 95.38 91 HIS A CA 1
ATOM 715 C C . HIS A 1 91 ? -19.572 -3.205 27.808 1.00 95.38 91 HIS A C 1
ATOM 717 O O . HIS A 1 91 ? -19.030 -3.462 28.877 1.00 95.38 91 HIS A O 1
ATOM 723 N N . SER A 1 92 ? -20.283 -2.091 27.616 1.00 92.88 92 SER A N 1
ATOM 724 C CA . SER A 1 92 ? -20.479 -1.046 28.624 1.00 92.88 92 SER A CA 1
ATOM 725 C C . SER A 1 92 ? -21.919 -0.500 28.597 1.00 92.88 92 SER A C 1
ATOM 727 O O . SER A 1 92 ? -22.607 -0.628 27.576 1.00 92.88 92 SER A O 1
ATOM 729 N N . PRO A 1 93 ? -22.382 0.179 29.665 1.00 93.50 93 PRO A N 1
ATOM 730 C CA . PRO A 1 93 ? -23.667 0.887 29.652 1.00 93.50 93 PRO A CA 1
ATOM 731 C C . PRO A 1 93 ? -23.757 1.959 28.553 1.00 93.50 93 PRO A C 1
ATOM 733 O O . PRO A 1 93 ? -24.823 2.197 27.982 1.00 93.50 93 PRO A O 1
ATOM 736 N N . LEU A 1 94 ? -22.627 2.592 28.221 1.00 94.62 94 LEU A N 1
ATOM 737 C CA . LEU A 1 94 ? -22.552 3.594 27.160 1.00 94.62 94 LEU A CA 1
ATOM 738 C C . LEU A 1 94 ? -22.747 2.954 25.780 1.00 94.62 94 LEU A C 1
ATOM 740 O O . LEU A 1 94 ? -23.504 3.468 24.955 1.00 94.62 94 LEU A O 1
ATOM 744 N N . ALA A 1 95 ? -22.131 1.792 25.559 1.00 95.94 95 ALA A N 1
ATOM 745 C CA . ALA A 1 95 ? -22.319 0.999 24.354 1.00 95.94 95 ALA A CA 1
ATOM 746 C C . ALA A 1 95 ? -23.772 0.547 24.208 1.00 95.94 95 ALA A C 1
ATOM 748 O O . ALA A 1 95 ? -24.322 0.660 23.120 1.00 95.94 95 ALA A O 1
ATOM 749 N N . GLN A 1 96 ? -24.417 0.109 25.294 1.00 96.06 96 GLN A N 1
ATOM 750 C CA . GLN A 1 96 ? -25.826 -0.298 25.290 1.00 96.06 96 GLN A CA 1
ATOM 751 C C . GLN A 1 96 ? -26.743 0.833 24.793 1.00 96.06 96 GLN A C 1
ATOM 753 O O . GLN A 1 96 ? -27.609 0.624 23.940 1.00 96.06 96 GLN A O 1
ATOM 758 N N . LYS A 1 97 ? -26.507 2.066 25.263 1.00 96.06 97 LYS A N 1
ATOM 759 C CA . LYS A 1 97 ? -27.203 3.256 24.754 1.00 96.06 97 LYS A CA 1
ATOM 760 C C . LYS A 1 97 ? -26.882 3.496 23.279 1.00 96.06 97 LYS A C 1
ATOM 762 O O . LYS A 1 97 ? -27.800 3.695 22.488 1.00 96.06 97 LYS A O 1
ATOM 767 N N . MET A 1 98 ? -25.612 3.425 22.884 1.00 96.19 98 MET A N 1
ATOM 768 C CA . MET A 1 98 ? -25.196 3.680 21.502 1.00 96.19 98 MET A CA 1
ATOM 769 C C . MET A 1 98 ? -25.784 2.673 20.500 1.00 96.19 98 MET A C 1
ATOM 771 O O . MET A 1 98 ? -26.299 3.090 19.465 1.00 96.19 98 MET A O 1
ATOM 775 N N . ILE A 1 99 ? -25.773 1.368 20.797 1.00 96.44 99 ILE A N 1
ATOM 776 C CA . ILE A 1 99 ? -26.300 0.344 19.876 1.00 96.44 99 ILE A CA 1
ATOM 777 C C . ILE A 1 99 ? -27.804 0.506 19.635 1.00 96.44 99 ILE A C 1
ATOM 779 O O . ILE A 1 99 ? -28.281 0.222 18.541 1.00 96.44 99 ILE A O 1
ATOM 783 N N . SER A 1 100 ? -28.545 1.031 20.620 1.00 95.75 100 SER A N 1
ATOM 784 C CA . SER A 1 100 ? -29.978 1.324 20.482 1.00 95.75 100 SER A CA 1
ATOM 785 C C . SER A 1 100 ? -30.279 2.486 19.526 1.00 95.75 100 SER A C 1
ATOM 787 O O . SER A 1 100 ? -31.408 2.622 19.059 1.00 95.75 100 SER A O 1
ATOM 789 N N . LEU A 1 101 ? -29.269 3.307 19.220 1.00 96.62 101 LEU A N 1
ATOM 790 C CA . LEU A 1 101 ? -29.360 4.463 18.328 1.00 96.62 101 LEU A CA 1
ATOM 791 C C . LEU A 1 101 ? -28.845 4.167 16.911 1.00 96.62 101 LEU A C 1
ATOM 793 O O . LEU A 1 101 ? -28.899 5.058 16.060 1.00 96.62 101 LEU A O 1
ATOM 797 N N . LEU A 1 102 ? -28.332 2.958 16.655 1.00 96.50 102 LEU A N 1
ATOM 798 C CA . LEU A 1 102 ? -27.903 2.543 15.320 1.00 96.50 102 LEU A CA 1
ATOM 799 C C . LEU A 1 102 ? -29.116 2.347 14.410 1.00 96.50 102 LEU A C 1
ATOM 801 O O . LEU A 1 102 ? -30.106 1.714 14.780 1.00 96.50 102 LEU A O 1
ATOM 805 N N . LYS A 1 103 ? -29.027 2.872 13.192 1.00 96.31 103 LYS A N 1
ATOM 806 C CA . LYS A 1 103 ? -30.118 2.849 12.213 1.00 96.31 103 LYS A CA 1
ATOM 807 C C . LYS A 1 103 ? -29.595 2.654 10.794 1.00 96.31 103 LYS A C 1
ATOM 809 O O . LYS A 1 103 ? -28.397 2.684 10.520 1.00 96.31 103 LYS A O 1
ATOM 814 N N . LYS A 1 104 ? -30.530 2.466 9.860 1.00 97.31 104 LYS A N 1
ATOM 815 C CA . LYS A 1 104 ? -30.218 2.381 8.429 1.00 97.31 104 LYS A CA 1
ATOM 816 C C . LYS A 1 104 ? -29.465 3.632 7.966 1.00 97.31 104 LYS A C 1
ATOM 818 O O . LYS A 1 104 ? -29.794 4.743 8.377 1.00 97.31 104 LYS A O 1
ATOM 823 N N . ASN A 1 105 ? -28.517 3.422 7.058 1.00 96.62 105 ASN A N 1
ATOM 824 C CA . ASN A 1 105 ? -27.569 4.389 6.500 1.00 96.62 105 ASN A CA 1
ATOM 825 C C . ASN A 1 105 ? -26.420 4.828 7.420 1.00 96.62 105 ASN A C 1
ATOM 827 O O . ASN A 1 105 ? -25.569 5.585 6.960 1.00 96.62 105 ASN A O 1
ATOM 831 N N . ASP A 1 106 ? -26.332 4.342 8.659 1.00 96.88 106 ASP A N 1
ATOM 832 C CA . ASP A 1 106 ? -25.159 4.611 9.495 1.00 96.88 106 ASP A CA 1
ATOM 833 C C . ASP A 1 106 ? -23.937 3.852 8.970 1.00 96.88 106 ASP A C 1
ATOM 835 O O . ASP A 1 106 ? -24.002 2.645 8.725 1.00 96.88 106 ASP A O 1
ATOM 839 N N . TYR A 1 107 ? -22.815 4.555 8.814 1.00 96.94 107 TYR A N 1
ATOM 840 C CA . TYR A 1 107 ? -21.524 3.978 8.455 1.00 96.94 107 TYR A CA 1
ATOM 841 C C . TYR A 1 107 ? -20.842 3.434 9.705 1.00 96.94 107 TYR A C 1
ATOM 843 O O . TYR A 1 107 ? -20.563 4.189 10.638 1.00 96.94 107 TYR A O 1
ATOM 851 N N . VAL A 1 108 ? -20.551 2.133 9.725 1.00 95.75 108 VAL A N 1
ATOM 852 C CA . VAL A 1 108 ? -20.179 1.429 10.968 1.00 95.75 108 VAL A CA 1
ATOM 853 C C . VAL A 1 108 ? -18.833 0.722 10.924 1.00 95.75 108 VAL A C 1
ATOM 855 O O . VAL A 1 108 ? -18.202 0.582 11.966 1.00 95.75 108 VAL A O 1
ATOM 858 N N . GLY A 1 109 ? -18.349 0.315 9.755 1.00 95.56 109 GLY A N 1
ATOM 859 C CA . GLY A 1 109 ? -17.082 -0.405 9.656 1.00 95.56 109 GLY A CA 1
ATOM 860 C C . GLY A 1 109 ? -16.758 -0.830 8.236 1.00 95.56 109 GLY A C 1
ATOM 861 O O . GLY A 1 109 ? -17.523 -0.568 7.310 1.00 95.56 109 GLY A O 1
ATOM 862 N N . LYS A 1 110 ? -15.620 -1.494 8.080 1.00 96.31 110 LYS A N 1
ATOM 863 C CA . LYS A 1 110 ? -15.038 -1.880 6.791 1.00 96.31 110 LYS A CA 1
ATOM 864 C C . LYS A 1 110 ? -14.537 -3.318 6.827 1.00 96.31 110 LYS A C 1
ATOM 866 O O . LYS A 1 110 ? -14.427 -3.910 7.898 1.00 96.31 110 LYS A O 1
ATOM 871 N N . LEU A 1 111 ? -14.210 -3.878 5.670 1.00 97.81 111 LEU A N 1
ATOM 872 C CA . LEU A 1 111 ? -13.587 -5.194 5.584 1.00 97.81 111 LEU A CA 1
ATOM 873 C C . LEU A 1 111 ? -12.070 -5.064 5.492 1.00 97.81 111 LEU A C 1
ATOM 875 O O . LEU A 1 111 ? -11.568 -4.199 4.778 1.00 97.81 111 LEU A O 1
ATOM 879 N N . PHE A 1 112 ? -11.361 -5.949 6.188 1.00 97.44 112 PHE A N 1
ATOM 880 C CA . PHE A 1 112 ? -9.910 -6.094 6.118 1.00 97.44 112 PHE A CA 1
ATOM 881 C C . PHE A 1 112 ? -9.537 -7.551 5.841 1.00 97.44 112 PHE A C 1
ATOM 883 O O . PHE A 1 112 ? -10.111 -8.458 6.439 1.00 97.44 112 PHE A O 1
ATOM 890 N N . VAL A 1 113 ? -8.569 -7.783 4.960 1.00 97.31 113 VAL A N 1
ATOM 891 C CA . VAL A 1 113 ? -8.094 -9.126 4.607 1.00 97.31 113 VAL A CA 1
ATOM 892 C C . VAL A 1 113 ? -6.807 -9.429 5.362 1.00 97.31 113 VAL A C 1
ATOM 894 O O . VAL A 1 113 ? -5.782 -8.777 5.164 1.00 97.31 113 VAL A O 1
ATOM 897 N N . GLN A 1 114 ? -6.842 -10.457 6.203 1.00 94.94 114 GLN A N 1
ATOM 898 C CA . GLN A 1 114 ? -5.664 -11.028 6.843 1.00 94.94 114 GLN A CA 1
ATOM 899 C C . GLN A 1 114 ? -4.939 -11.960 5.875 1.00 94.94 114 GLN A C 1
ATOM 901 O O . GLN A 1 114 ? -5.115 -13.175 5.884 1.00 94.94 114 GLN A O 1
ATOM 906 N N . GLU A 1 115 ? -4.125 -11.366 5.014 1.00 94.06 115 GLU A N 1
ATOM 907 C CA . GLU A 1 115 ? -3.318 -12.113 4.060 1.00 94.06 115 GLU A CA 1
ATOM 908 C C . GLU A 1 115 ? -1.971 -12.509 4.691 1.00 94.06 115 GLU A C 1
ATOM 910 O O . GLU A 1 115 ? -1.070 -11.682 4.853 1.00 94.06 115 GLU A O 1
ATOM 915 N N . ASP A 1 116 ? -1.809 -13.790 5.032 1.00 91.19 116 ASP A N 1
ATOM 916 C CA . ASP A 1 116 ? -0.603 -14.312 5.696 1.00 91.19 116 ASP A CA 1
ATOM 917 C C . ASP A 1 116 ? 0.677 -14.093 4.885 1.00 91.19 116 ASP A C 1
ATOM 919 O O . ASP A 1 116 ? 1.756 -13.882 5.449 1.00 91.19 116 ASP A O 1
ATOM 923 N N . SER A 1 117 ? 0.582 -14.102 3.550 1.00 90.06 117 SER A N 1
ATOM 924 C CA . SER A 1 117 ? 1.732 -13.814 2.686 1.00 90.06 117 SER A CA 1
ATOM 925 C C . SER A 1 117 ? 2.234 -12.368 2.815 1.00 90.06 117 SER A C 1
ATOM 927 O O . SER A 1 117 ? 3.377 -12.078 2.456 1.00 90.06 117 SER A O 1
ATOM 929 N N . ARG A 1 118 ? 1.411 -11.466 3.367 1.00 91.75 118 ARG A N 1
ATOM 930 C CA . ARG A 1 118 ? 1.715 -10.042 3.576 1.00 91.75 118 ARG A CA 1
ATOM 931 C C . ARG A 1 118 ? 2.225 -9.750 4.973 1.00 91.75 118 ARG A C 1
ATOM 933 O O . ARG A 1 118 ? 2.735 -8.649 5.189 1.00 91.75 118 ARG A O 1
ATOM 940 N N . LYS A 1 119 ? 2.117 -10.704 5.898 1.00 94.88 119 LYS A N 1
ATOM 941 C CA . LYS A 1 119 ? 2.568 -10.558 7.278 1.00 94.88 119 LYS A CA 1
ATOM 942 C C . LYS A 1 119 ? 4.073 -10.297 7.324 1.00 94.88 119 LYS A C 1
ATOM 944 O O . LYS A 1 119 ? 4.860 -11.018 6.709 1.00 94.88 119 LYS A O 1
ATOM 949 N N . VAL A 1 120 ? 4.490 -9.263 8.049 1.00 94.56 120 VAL A N 1
ATOM 950 C CA . VAL A 1 120 ? 5.910 -8.918 8.179 1.00 94.56 120 VAL A CA 1
ATOM 951 C C . VAL A 1 120 ? 6.605 -9.982 9.024 1.00 94.56 120 VAL A C 1
ATOM 953 O O . VAL A 1 120 ? 6.264 -10.181 10.188 1.00 94.56 120 VAL A O 1
ATOM 956 N N . ARG A 1 121 ? 7.573 -10.686 8.426 1.00 93.75 121 ARG A N 1
ATOM 957 C CA . ARG A 1 121 ? 8.250 -11.826 9.069 1.00 93.75 121 ARG A CA 1
ATOM 958 C C . ARG A 1 121 ? 9.551 -11.486 9.786 1.00 93.75 121 ARG A C 1
ATOM 960 O O . ARG A 1 121 ? 9.977 -12.217 10.680 1.00 93.75 121 ARG A O 1
ATOM 967 N N . ASP A 1 122 ? 10.213 -10.432 9.328 1.00 91.94 122 ASP A N 1
ATOM 968 C CA . ASP A 1 122 ? 11.537 -10.034 9.784 1.00 91.94 122 ASP A CA 1
ATOM 969 C C . ASP A 1 122 ? 11.472 -8.650 10.449 1.00 91.94 122 ASP A C 1
ATOM 971 O O . ASP A 1 122 ? 11.131 -7.676 9.769 1.00 91.94 122 ASP A O 1
ATOM 975 N N . PRO A 1 123 ? 11.823 -8.534 11.747 1.00 91.50 123 PRO A N 1
ATOM 976 C CA . PRO A 1 123 ? 11.879 -7.253 12.446 1.00 91.50 123 PRO A CA 1
ATOM 977 C C . PRO A 1 123 ? 12.735 -6.199 11.739 1.00 91.50 123 PRO A C 1
ATOM 979 O O . PRO A 1 123 ? 12.385 -5.017 11.764 1.00 91.50 123 PRO A O 1
ATOM 982 N N . LEU A 1 124 ? 13.799 -6.616 11.039 1.00 89.00 124 LEU A N 1
ATOM 983 C CA . LEU A 1 124 ? 14.680 -5.708 10.303 1.00 89.00 124 LEU A CA 1
ATOM 984 C C . LEU A 1 124 ? 13.934 -4.911 9.230 1.00 89.00 124 LEU A C 1
ATOM 986 O O . LEU A 1 124 ? 14.305 -3.770 8.952 1.00 89.00 124 LEU A O 1
ATOM 990 N N . TYR A 1 125 ? 12.865 -5.470 8.651 1.00 89.00 125 TYR A N 1
ATOM 991 C CA . TYR A 1 125 ? 12.024 -4.746 7.701 1.00 89.00 125 TYR A CA 1
ATOM 992 C C . TYR A 1 125 ? 11.423 -3.485 8.339 1.00 89.00 125 TYR A C 1
ATOM 994 O O . TYR A 1 125 ? 11.539 -2.401 7.768 1.00 89.00 125 TYR A O 1
ATOM 1002 N N . LEU A 1 126 ? 10.841 -3.597 9.540 1.00 88.88 126 LEU A N 1
ATOM 1003 C CA . LEU A 1 126 ? 10.254 -2.450 10.243 1.00 88.88 126 LEU A CA 1
ATOM 1004 C C . LEU A 1 126 ? 11.333 -1.482 10.728 1.00 88.88 126 LEU A C 1
ATOM 1006 O O . LEU A 1 126 ? 11.173 -0.274 10.559 1.00 88.88 126 LEU A O 1
ATOM 1010 N N . THR A 1 127 ? 12.457 -1.988 11.249 1.00 87.56 127 THR A N 1
ATOM 1011 C CA . THR A 1 127 ? 13.597 -1.156 11.668 1.00 87.56 127 THR A CA 1
ATOM 1012 C C . THR A 1 127 ? 14.089 -0.256 10.534 1.00 87.56 127 THR A C 1
ATOM 1014 O O . THR A 1 127 ? 14.299 0.936 10.747 1.00 87.56 127 THR A O 1
ATOM 1017 N N . ARG A 1 128 ? 14.195 -0.776 9.301 1.00 85.81 128 ARG A N 1
ATOM 1018 C CA . ARG A 1 128 ? 14.545 0.046 8.128 1.00 85.81 128 ARG A CA 1
ATOM 1019 C C . ARG A 1 128 ? 13.516 1.144 7.855 1.00 85.81 128 ARG A C 1
ATOM 1021 O O . ARG A 1 128 ? 13.900 2.257 7.503 1.00 85.81 128 ARG A O 1
ATOM 1028 N N . MET A 1 129 ? 12.225 0.858 8.025 1.00 86.50 129 MET A N 1
ATOM 1029 C CA . MET A 1 129 ? 11.161 1.849 7.816 1.00 86.50 129 MET A CA 1
ATOM 1030 C C . MET A 1 129 ? 11.182 2.964 8.871 1.00 86.50 129 MET A C 1
ATOM 1032 O O . MET A 1 129 ? 10.924 4.114 8.518 1.00 86.50 129 MET A O 1
ATOM 1036 N N . PHE A 1 130 ? 11.561 2.670 10.121 1.00 83.38 130 PHE A N 1
ATOM 1037 C CA . PHE A 1 130 ? 11.726 3.687 11.173 1.00 83.38 130 PHE A CA 1
ATOM 1038 C C . PHE A 1 130 ? 12.822 4.712 10.873 1.00 83.38 130 PHE A C 1
ATOM 1040 O O . PHE A 1 130 ? 12.720 5.875 11.262 1.00 83.38 130 PHE A O 1
ATOM 1047 N N . LEU A 1 131 ? 13.872 4.292 10.166 1.00 83.38 131 LEU A N 1
ATOM 1048 C CA . LEU A 1 131 ? 15.018 5.142 9.837 1.00 83.38 131 LEU A CA 1
ATOM 1049 C C . LEU A 1 131 ? 14.821 5.947 8.549 1.00 83.38 131 LEU A C 1
ATOM 1051 O O . LEU A 1 131 ? 15.668 6.766 8.191 1.00 83.38 131 LEU A O 1
ATOM 1055 N N . ARG A 1 132 ? 13.717 5.718 7.833 1.00 85.19 132 ARG A N 1
ATOM 1056 C CA . ARG A 1 132 ? 13.503 6.252 6.490 1.00 85.19 132 ARG A CA 1
ATOM 1057 C C . ARG A 1 132 ? 12.376 7.265 6.436 1.00 85.19 132 ARG A C 1
ATOM 1059 O O . ARG A 1 132 ? 11.466 7.307 7.263 1.00 85.19 132 ARG A O 1
ATOM 1066 N N . LYS A 1 133 ? 12.467 8.111 5.416 1.00 85.56 133 LYS A N 1
ATOM 1067 C CA . LYS A 1 133 ? 11.546 9.210 5.164 1.00 85.56 133 LYS A CA 1
ATOM 1068 C C . LYS A 1 133 ? 11.102 9.205 3.710 1.00 85.56 133 LYS A C 1
ATOM 1070 O O . LYS A 1 133 ? 11.814 8.712 2.837 1.00 85.56 133 LYS A O 1
ATOM 1075 N N . ASP A 1 134 ? 9.925 9.760 3.467 1.00 82.56 134 ASP A N 1
ATOM 1076 C CA . ASP A 1 134 ? 9.414 9.997 2.127 1.00 82.56 134 ASP A CA 1
ATOM 1077 C C . ASP A 1 134 ? 10.073 11.221 1.463 1.00 82.56 134 ASP A C 1
ATOM 1079 O O . ASP A 1 134 ? 10.916 11.911 2.044 1.00 82.56 134 ASP A O 1
ATOM 1083 N N . ARG A 1 135 ? 9.653 11.518 0.225 1.00 76.81 135 ARG A N 1
ATOM 1084 C CA . ARG A 1 135 ? 10.147 12.663 -0.561 1.00 76.81 135 ARG A CA 1
ATOM 1085 C C . ARG A 1 135 ? 9.890 14.032 0.080 1.00 76.81 135 ARG A C 1
ATOM 1087 O O . ARG A 1 135 ? 10.554 14.996 -0.274 1.00 76.81 135 ARG A O 1
ATOM 1094 N N . PHE A 1 136 ? 8.952 14.121 1.019 1.00 83.06 136 PHE A N 1
ATOM 1095 C CA . PHE A 1 136 ? 8.632 15.342 1.756 1.00 83.06 136 PHE A CA 1
ATOM 1096 C C . PHE A 1 136 ? 9.317 15.372 3.130 1.00 83.06 136 PHE A C 1
ATOM 1098 O O . PHE A 1 136 ? 8.912 16.139 4.001 1.00 83.06 136 PHE A O 1
ATOM 1105 N N . ASN A 1 137 ? 10.342 14.532 3.340 1.00 83.62 137 ASN A N 1
ATOM 1106 C CA . ASN A 1 137 ? 11.085 14.407 4.595 1.00 83.62 137 ASN A CA 1
ATOM 1107 C C . ASN A 1 137 ? 10.199 13.970 5.783 1.00 83.62 137 ASN A C 1
ATOM 1109 O O . ASN A 1 137 ? 10.541 14.214 6.944 1.00 83.62 137 ASN A O 1
ATOM 1113 N N . ARG A 1 138 ? 9.069 13.303 5.512 1.00 83.31 138 ARG A N 1
ATOM 1114 C CA . ARG A 1 138 ? 8.174 12.755 6.539 1.00 83.31 138 ARG A CA 1
ATOM 1115 C C . ARG A 1 138 ? 8.574 11.309 6.832 1.00 83.31 138 ARG A C 1
ATOM 1117 O O . ARG A 1 138 ? 8.773 10.557 5.881 1.00 83.31 138 ARG A O 1
ATOM 1124 N N . PRO A 1 139 ? 8.680 10.886 8.100 1.00 84.19 139 PRO A N 1
ATOM 1125 C CA . PRO A 1 139 ? 8.976 9.495 8.439 1.00 84.19 139 PRO A CA 1
ATOM 1126 C C . PRO A 1 139 ? 7.997 8.509 7.791 1.00 84.19 139 PRO A C 1
ATOM 1128 O O . PRO A 1 139 ? 6.794 8.779 7.723 1.00 84.19 139 PRO A O 1
ATOM 1131 N N . LEU A 1 140 ? 8.521 7.375 7.320 1.00 85.06 140 LEU A N 1
ATOM 1132 C CA . LEU A 1 140 ? 7.725 6.277 6.760 1.00 85.06 140 LEU A CA 1
ATOM 1133 C C . LEU A 1 140 ? 7.019 5.473 7.855 1.00 85.06 140 LEU A C 1
ATOM 1135 O O . LEU A 1 140 ? 5.859 5.081 7.702 1.00 85.06 140 LEU A O 1
ATOM 1139 N N . LEU A 1 141 ? 7.726 5.270 8.963 1.00 86.06 141 LEU A N 1
ATOM 1140 C CA . LEU A 1 141 ? 7.208 4.717 10.199 1.00 86.06 141 LEU A CA 1
ATOM 1141 C C . LEU A 1 141 ? 7.823 5.512 11.355 1.00 86.06 141 LEU A C 1
ATOM 1143 O O . LEU A 1 141 ? 9.025 5.762 11.365 1.00 86.06 141 LEU A O 1
ATOM 1147 N N . SER A 1 142 ? 7.019 5.982 12.301 1.00 80.56 142 SER A N 1
ATOM 1148 C CA . SER A 1 142 ? 7.521 6.784 13.421 1.00 80.56 142 SER A CA 1
ATOM 1149 C C . SER A 1 142 ? 6.645 6.623 14.650 1.00 80.56 142 SER A C 1
ATOM 1151 O O . SER A 1 142 ? 5.421 6.615 14.557 1.00 80.56 142 SER A O 1
ATOM 1153 N N . PHE A 1 143 ? 7.293 6.579 15.808 1.00 76.69 143 PHE A N 1
ATOM 1154 C CA . PHE A 1 143 ? 6.695 7.016 17.065 1.00 76.69 143 PHE A CA 1
ATOM 1155 C C . PHE A 1 143 ? 7.088 8.474 17.283 1.00 76.69 143 PHE A C 1
ATOM 1157 O O . PHE A 1 143 ? 8.109 8.921 16.745 1.00 76.69 143 PHE A O 1
ATOM 1164 N N . LYS A 1 144 ? 6.252 9.235 17.992 1.00 68.12 144 LYS A N 1
ATOM 1165 C CA . LYS A 1 144 ? 6.483 10.657 18.296 1.00 68.12 144 LYS A CA 1
ATOM 1166 C C . LYS A 1 144 ? 7.928 10.917 18.781 1.00 68.12 144 LYS A C 1
ATOM 1168 O O . LYS A 1 144 ? 8.558 10.029 19.338 1.00 68.12 144 LYS A O 1
ATOM 1173 N N . GLU A 1 145 ? 8.427 12.131 18.526 1.00 54.81 145 GLU A N 1
ATOM 1174 C CA . GLU A 1 145 ? 9.753 12.685 18.876 1.00 54.81 145 GLU A CA 1
ATOM 1175 C C . GLU A 1 145 ? 10.630 11.808 19.792 1.00 54.81 145 GLU A C 1
ATOM 1177 O O . GLU A 1 145 ? 10.561 11.899 21.012 1.00 54.81 145 GLU A O 1
ATOM 1182 N N . LYS A 1 146 ? 11.457 10.966 19.153 1.00 46.09 146 LYS A N 1
ATOM 1183 C CA . LYS A 1 146 ? 12.666 10.309 19.673 1.00 46.09 146 LYS A CA 1
ATOM 1184 C C . LYS A 1 146 ? 12.723 10.130 21.199 1.00 46.09 146 LYS A C 1
ATOM 1186 O O . LYS A 1 146 ? 13.406 10.877 21.899 1.00 46.09 146 LYS A O 1
ATOM 1191 N N . LYS A 1 147 ? 12.157 9.031 21.682 1.00 47.03 147 LYS A N 1
ATOM 1192 C CA . LYS A 1 147 ? 12.842 8.250 22.715 1.00 47.03 147 LYS A CA 1
ATOM 1193 C C . LYS A 1 147 ? 13.251 6.923 22.099 1.00 47.03 147 LYS A C 1
ATOM 1195 O O . LYS A 1 147 ? 12.412 6.062 21.848 1.00 47.03 147 LYS A O 1
ATOM 1200 N N . ASP A 1 148 ? 14.536 6.807 21.776 1.00 43.53 148 ASP A N 1
ATOM 1201 C CA . ASP A 1 148 ? 15.128 5.527 21.397 1.00 43.53 148 ASP A CA 1
ATOM 1202 C C . ASP A 1 148 ? 14.886 4.515 22.531 1.00 43.53 148 ASP A C 1
ATOM 1204 O O . ASP A 1 148 ? 15.137 4.818 23.697 1.00 43.53 148 ASP A O 1
ATOM 1208 N N . GLY A 1 149 ? 14.392 3.319 22.190 1.00 53.09 149 GLY A N 1
ATOM 1209 C CA . GLY A 1 149 ? 14.369 2.163 23.096 1.00 53.09 149 GLY A CA 1
ATOM 1210 C C . GLY A 1 149 ? 13.031 1.764 23.732 1.00 53.09 149 GLY A C 1
ATOM 1211 O O . GLY A 1 149 ? 13.011 0.754 24.427 1.00 53.09 149 GLY A O 1
ATOM 1212 N N . GLU A 1 150 ? 11.919 2.473 23.505 1.00 67.25 150 GLU A N 1
ATOM 1213 C CA . GLU A 1 150 ? 10.632 2.090 24.130 1.00 67.25 150 GLU A CA 1
ATOM 1214 C C . GLU A 1 150 ? 9.789 1.103 23.296 1.00 67.25 150 GLU A C 1
ATOM 1216 O O . GLU A 1 150 ? 8.980 0.366 23.857 1.00 67.25 150 GLU A O 1
ATOM 1221 N N . LEU A 1 151 ? 9.980 1.033 21.971 1.00 78.88 151 LEU A N 1
ATOM 1222 C CA . LEU A 1 151 ? 9.311 0.026 21.140 1.00 78.88 151 LEU A CA 1
ATOM 1223 C C . LEU A 1 151 ? 10.141 -1.257 21.064 1.00 78.88 151 LEU A C 1
ATOM 1225 O O . LEU A 1 151 ? 11.254 -1.258 20.536 1.00 78.88 151 LEU A O 1
ATOM 1229 N N . ILE A 1 152 ? 9.546 -2.369 21.483 1.00 87.69 152 ILE A N 1
ATOM 1230 C CA . ILE A 1 152 ? 10.160 -3.693 21.385 1.00 87.69 152 ILE A CA 1
ATOM 1231 C C . ILE A 1 152 ? 9.656 -4.388 20.116 1.00 87.69 152 ILE A C 1
ATOM 1233 O O . ILE A 1 152 ? 8.449 -4.562 19.948 1.00 87.69 152 ILE A O 1
ATOM 1237 N N . LEU A 1 153 ? 10.572 -4.798 19.233 1.00 90.69 153 LEU A N 1
ATOM 1238 C CA . LEU A 1 153 ? 10.280 -5.626 18.060 1.00 90.69 153 LEU A CA 1
ATOM 1239 C C . LEU A 1 153 ? 10.812 -7.041 18.287 1.00 90.69 153 LEU A C 1
ATOM 1241 O O . LEU A 1 153 ? 12.020 -7.246 18.369 1.00 90.69 153 LEU A O 1
ATOM 1245 N N . GLU A 1 154 ? 9.921 -8.024 18.338 1.00 93.19 154 GLU A N 1
ATOM 1246 C CA . GLU A 1 154 ? 10.273 -9.428 18.552 1.00 93.19 154 GLU A CA 1
ATOM 1247 C C . GLU A 1 154 ? 9.747 -10.296 17.412 1.00 93.19 154 GLU A C 1
ATOM 1249 O O . GLU A 1 154 ? 8.679 -10.046 16.855 1.00 93.19 154 GLU A O 1
ATOM 1254 N N . LYS A 1 155 ? 10.490 -11.350 17.068 1.00 95.12 155 LYS A N 1
ATOM 1255 C CA . LYS A 1 155 ? 9.998 -12.390 16.165 1.00 95.12 155 LYS A CA 1
ATOM 1256 C C . LYS A 1 155 ? 9.320 -13.483 16.993 1.00 95.12 155 LYS A C 1
ATOM 1258 O O . LYS A 1 155 ? 10.002 -14.187 17.733 1.00 95.12 155 LYS A O 1
ATOM 1263 N N . LYS A 1 156 ? 8.000 -13.629 16.865 1.00 93.12 156 LYS A N 1
ATOM 1264 C CA . LYS A 1 156 ? 7.181 -14.665 17.518 1.00 93.12 156 LYS A CA 1
ATOM 1265 C C . LYS A 1 156 ? 6.397 -15.438 16.470 1.00 93.12 156 LYS A C 1
ATOM 1267 O O . LYS A 1 156 ? 5.920 -14.850 15.507 1.00 93.12 156 LYS A O 1
ATOM 1272 N N . ASP A 1 157 ? 6.332 -16.758 16.616 1.00 89.31 157 ASP A N 1
ATOM 1273 C CA . ASP A 1 157 ? 5.596 -17.654 15.711 1.00 89.31 157 ASP A CA 1
ATOM 1274 C C . ASP A 1 157 ? 5.919 -17.446 14.216 1.00 89.31 157 ASP A C 1
ATOM 1276 O O . ASP A 1 157 ? 5.074 -17.569 13.334 1.00 89.31 157 ASP A O 1
ATOM 1280 N N . GLY A 1 158 ? 7.178 -17.105 13.914 1.00 91.00 158 GLY A N 1
ATOM 1281 C CA . GLY A 1 158 ? 7.656 -16.882 12.547 1.00 91.00 158 GLY A CA 1
ATOM 1282 C C . GLY A 1 158 ? 7.377 -15.489 11.967 1.00 91.00 158 GLY A C 1
ATOM 1283 O O . GLY A 1 158 ? 7.790 -15.236 10.832 1.00 91.00 158 GLY A O 1
ATOM 1284 N N . TYR A 1 159 ? 6.758 -14.578 12.726 1.00 93.62 159 TYR A N 1
ATOM 1285 C CA . TYR A 1 159 ? 6.480 -13.207 12.299 1.00 93.62 159 TYR A CA 1
ATOM 1286 C C . TYR A 1 159 ? 6.841 -12.136 13.332 1.00 93.62 159 TYR A C 1
ATOM 1288 O O . TYR A 1 159 ? 7.154 -12.427 14.481 1.00 93.62 159 TYR A O 1
ATOM 1296 N N . THR A 1 160 ? 6.874 -10.877 12.904 1.00 94.88 160 THR A N 1
ATOM 1297 C CA . THR A 1 160 ? 7.243 -9.745 13.755 1.00 94.88 160 THR A CA 1
ATOM 1298 C C . THR A 1 160 ? 6.045 -9.237 14.548 1.00 94.88 160 THR A C 1
ATOM 1300 O O . THR A 1 160 ? 5.003 -8.926 13.971 1.00 94.88 160 THR A O 1
ATOM 1303 N N . ILE A 1 161 ? 6.237 -9.079 15.855 1.00 95.81 161 ILE A N 1
ATOM 1304 C CA . ILE A 1 161 ? 5.339 -8.378 16.770 1.00 95.81 161 ILE A CA 1
ATOM 1305 C C . ILE A 1 161 ? 6.048 -7.145 17.317 1.00 95.81 161 ILE A C 1
ATOM 1307 O O . ILE A 1 161 ? 7.182 -7.240 17.787 1.00 95.81 161 ILE A O 1
ATOM 1311 N N . ALA A 1 162 ? 5.368 -6.000 17.286 1.00 92.75 162 ALA A N 1
ATOM 1312 C CA . ALA A 1 162 ? 5.781 -4.818 18.028 1.00 92.75 162 ALA A CA 1
ATOM 1313 C C . ALA A 1 162 ? 4.975 -4.694 19.320 1.00 92.75 162 ALA A C 1
ATOM 1315 O O . ALA A 1 162 ? 3.750 -4.736 19.284 1.00 92.75 162 ALA A O 1
ATOM 1316 N N . PHE A 1 163 ? 5.643 -4.494 20.450 1.00 92.69 163 PHE A N 1
ATOM 1317 C CA . PHE A 1 163 ? 4.992 -4.208 21.725 1.00 92.69 163 PHE A CA 1
ATOM 1318 C C . PHE A 1 163 ? 5.005 -2.701 21.964 1.00 92.69 163 PHE A C 1
ATOM 1320 O O . PHE A 1 163 ? 6.015 -2.133 22.375 1.00 92.69 163 PHE A O 1
ATOM 1327 N N . LEU A 1 164 ? 3.879 -2.052 21.667 1.00 90.94 164 LEU A N 1
ATOM 1328 C CA . LEU A 1 164 ? 3.705 -0.609 21.797 1.00 90.94 164 LEU A CA 1
ATOM 1329 C C . LEU A 1 164 ? 3.460 -0.230 23.265 1.00 90.94 164 LEU A C 1
ATOM 1331 O O . LEU A 1 164 ? 2.453 -0.670 23.819 1.00 90.94 164 LEU A O 1
ATOM 1335 N N . PRO A 1 165 ? 4.323 0.575 23.906 1.00 90.88 165 PRO A N 1
ATOM 1336 C CA . PRO A 1 165 ? 4.121 1.005 25.288 1.00 90.88 165 PRO A CA 1
ATOM 1337 C C . PRO A 1 165 ? 2.857 1.856 25.444 1.00 90.88 165 PRO A C 1
ATOM 1339 O O . PRO A 1 165 ? 2.562 2.727 24.619 1.00 90.88 165 PRO A O 1
ATOM 1342 N N . ILE A 1 166 ? 2.128 1.629 26.537 1.00 91.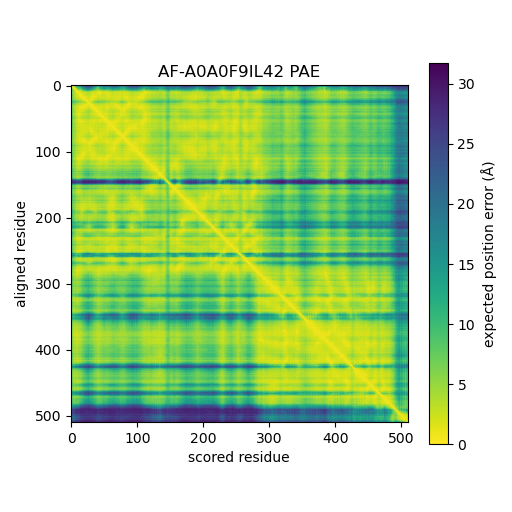38 166 ILE A N 1
ATOM 1343 C CA . ILE A 1 166 ? 0.993 2.474 26.918 1.00 91.38 166 ILE A CA 1
ATOM 1344 C C . ILE A 1 166 ? 1.417 3.563 27.904 1.00 91.38 166 ILE A C 1
ATOM 1346 O O . ILE A 1 166 ? 2.347 3.402 28.695 1.00 91.38 166 ILE A O 1
ATOM 1350 N N . LYS A 1 167 ? 0.685 4.675 27.902 1.00 90.75 167 LYS A N 1
ATOM 1351 C CA . LYS A 1 167 ? 0.798 5.715 28.924 1.00 90.75 167 LYS A CA 1
ATOM 1352 C C . LYS A 1 167 ? 0.098 5.250 30.192 1.00 90.75 167 LYS A C 1
ATOM 1354 O O . LYS A 1 167 ? -0.994 4.697 30.130 1.00 90.75 167 LYS A O 1
ATOM 1359 N N . LYS A 1 168 ? 0.715 5.522 31.342 1.00 91.00 168 LYS A N 1
ATOM 1360 C CA . LYS A 1 168 ? 0.134 5.209 32.650 1.00 91.00 168 LYS A CA 1
ATOM 1361 C C . LYS A 1 168 ? -1.176 5.980 32.856 1.00 91.00 168 LYS A C 1
ATOM 1363 O O . LYS A 1 168 ? -1.182 7.205 32.731 1.00 91.00 168 LYS A O 1
ATOM 1368 N N . GLY A 1 169 ? -2.236 5.257 33.204 1.00 92.62 169 GLY A N 1
ATOM 1369 C CA . GLY A 1 169 ? -3.586 5.785 33.385 1.00 92.62 169 GLY A CA 1
ATOM 1370 C C . GLY A 1 169 ? -4.574 5.266 32.343 1.00 92.62 169 GLY A C 1
ATOM 1371 O O . GLY A 1 169 ? -4.191 4.599 31.380 1.00 92.62 169 GLY A O 1
ATOM 1372 N N . LYS A 1 170 ? -5.852 5.604 32.515 1.00 94.12 170 LYS A N 1
ATOM 1373 C CA . LYS A 1 170 ? -6.918 5.273 31.559 1.00 94.12 170 LYS A CA 1
ATOM 1374 C C . LYS A 1 170 ? -7.738 6.500 31.172 1.00 94.12 170 LYS A C 1
ATOM 1376 O O . LYS A 1 170 ? -7.727 7.521 31.860 1.00 94.12 170 LYS A O 1
ATOM 1381 N N . LEU A 1 171 ? -8.396 6.426 30.019 1.00 94.25 171 LEU A N 1
ATOM 1382 C CA . LEU A 1 171 ? -9.356 7.430 29.574 1.00 94.25 171 LEU A CA 1
ATOM 1383 C C . LEU A 1 171 ? -10.747 7.077 30.098 1.00 94.25 171 LEU A C 1
ATOM 1385 O O . LEU A 1 171 ? -11.214 5.952 29.940 1.00 94.25 171 LEU A O 1
ATOM 1389 N N . THR A 1 172 ? -11.416 8.065 30.675 1.00 93.88 172 THR A N 1
ATOM 1390 C CA . THR A 1 172 ? -12.803 7.981 31.129 1.00 93.88 172 THR A CA 1
ATOM 1391 C C . THR A 1 172 ? -13.643 9.031 30.412 1.00 93.88 172 THR A C 1
ATOM 1393 O O . THR A 1 172 ? -13.114 10.010 29.879 1.00 93.88 172 THR A O 1
ATOM 1396 N N . TYR A 1 173 ? -14.959 8.828 30.368 1.00 94.94 173 TYR A N 1
ATOM 1397 C CA . TYR A 1 173 ? -15.880 9.824 29.827 1.00 94.94 173 TYR A CA 1
ATOM 1398 C C . TYR A 1 173 ? -16.480 10.690 30.928 1.00 94.94 173 TYR A C 1
ATOM 1400 O O . TYR A 1 173 ? -16.795 10.208 32.018 1.00 94.94 173 TYR A O 1
ATOM 1408 N N . THR A 1 174 ? -16.704 11.964 30.618 1.00 94.69 174 THR A N 1
ATOM 1409 C CA . THR A 1 174 ? -17.564 12.824 31.431 1.00 94.69 174 THR A CA 1
ATOM 1410 C C . THR A 1 174 ? -19.031 12.408 31.268 1.00 94.69 174 THR A C 1
ATOM 1412 O O . THR A 1 174 ? -19.395 11.743 30.299 1.00 94.69 174 THR A O 1
ATOM 1415 N N . LYS A 1 175 ? -19.909 12.790 32.205 1.00 92.25 175 LYS A N 1
ATOM 1416 C CA . LYS A 1 175 ? -21.329 12.380 32.181 1.00 92.25 175 LYS A CA 1
ATOM 1417 C C . LYS A 1 175 ? -22.090 12.930 30.969 1.00 92.25 175 LYS A C 1
ATOM 1419 O O . LYS A 1 175 ? -23.061 12.330 30.519 1.00 92.25 175 LYS A O 1
ATOM 1424 N N . GLU A 1 176 ? -21.640 14.052 30.419 1.00 94.75 176 GLU A N 1
ATOM 1425 C CA . GLU A 1 176 ? -22.261 14.746 29.290 1.00 94.75 176 GLU A CA 1
ATOM 1426 C C . GLU A 1 176 ? -22.180 13.951 27.979 1.00 94.75 176 GLU A C 1
ATOM 1428 O O . GLU A 1 176 ? -22.950 14.238 27.060 1.00 94.75 176 GLU A O 1
ATOM 1433 N N . ILE A 1 177 ? -21.312 12.931 27.892 1.00 95.50 177 ILE A N 1
ATOM 1434 C CA . ILE A 1 177 ? -21.208 12.058 26.713 1.00 95.50 177 ILE A CA 1
ATOM 1435 C C . ILE A 1 177 ? -22.552 11.423 26.339 1.00 95.50 177 ILE A C 1
ATOM 1437 O O . ILE A 1 177 ? -22.847 11.235 25.159 1.00 95.50 177 ILE A O 1
ATOM 1441 N N . GLU A 1 178 ? -23.401 11.129 27.326 1.00 94.50 178 GLU A N 1
ATOM 1442 C CA . GLU A 1 178 ? -24.695 10.490 27.089 1.00 94.50 178 GLU A CA 1
ATOM 1443 C C . GLU A 1 178 ? -25.630 11.388 26.271 1.00 94.50 178 GLU A C 1
ATOM 1445 O O . GLU A 1 178 ? -26.346 10.905 25.392 1.00 94.50 178 GLU A O 1
ATOM 1450 N N . ASN A 1 179 ? -25.554 12.704 26.492 1.00 94.56 179 ASN A N 1
ATOM 1451 C CA . ASN A 1 179 ? -26.320 13.703 25.746 1.00 94.56 179 ASN A CA 1
ATOM 1452 C C . ASN A 1 179 ? -25.798 13.872 24.310 1.00 94.56 179 ASN A C 1
ATOM 1454 O O . ASN A 1 179 ? -26.523 14.351 23.438 1.00 94.56 179 ASN A O 1
ATOM 1458 N N . PHE A 1 180 ? -24.549 13.476 24.052 1.00 95.88 180 PHE A N 1
ATOM 1459 C CA . PHE A 1 180 ? -23.930 13.550 22.732 1.00 95.88 180 PHE A CA 1
ATOM 1460 C C . PHE A 1 180 ? -24.270 12.348 21.837 1.00 95.88 180 PHE A C 1
ATOM 1462 O O . PHE A 1 180 ? -24.294 12.496 20.614 1.00 95.88 180 PHE A O 1
ATOM 1469 N N . LEU A 1 181 ? -24.598 11.177 22.399 1.00 95.88 181 LEU A N 1
ATOM 1470 C CA . LEU A 1 181 ? -24.855 9.960 21.610 1.00 95.88 181 LEU A CA 1
ATOM 1471 C C . LEU A 1 181 ? -25.917 10.124 20.501 1.00 95.88 181 LEU A C 1
ATOM 1473 O O . LEU A 1 181 ? -25.675 9.656 19.384 1.00 95.88 181 LEU A O 1
ATOM 1477 N N . PRO A 1 182 ? -27.061 10.813 20.713 1.00 95.62 182 PRO A N 1
ATOM 1478 C CA . PRO A 1 182 ? -28.035 11.034 19.641 1.00 95.62 182 PRO A CA 1
ATOM 1479 C C . PRO A 1 182 ? -27.486 11.893 18.493 1.00 95.62 182 PRO A C 1
ATOM 1481 O O . PRO A 1 182 ? -27.835 11.675 17.331 1.00 95.62 182 PRO A O 1
ATOM 1484 N N . ALA A 1 183 ? -26.622 12.868 18.799 1.00 95.12 183 ALA A N 1
ATOM 1485 C CA . ALA A 1 183 ? -25.942 13.666 17.784 1.00 95.12 183 ALA A CA 1
ATOM 1486 C C . ALA A 1 183 ? -24.916 12.813 17.032 1.00 95.12 183 ALA A C 1
ATOM 1488 O O . ALA A 1 183 ? -24.887 12.839 15.803 1.00 95.12 183 ALA A O 1
ATOM 1489 N N . LEU A 1 184 ? -24.150 11.988 17.750 1.00 94.75 184 LEU A N 1
ATOM 1490 C CA . LEU A 1 184 ? -23.202 11.056 17.152 1.00 94.75 184 LEU A CA 1
ATOM 1491 C C . LEU A 1 184 ? -23.886 10.084 16.180 1.00 94.75 184 LEU A C 1
ATOM 1493 O O . LEU A 1 184 ? -23.420 9.946 15.056 1.00 94.75 184 LEU A O 1
ATOM 1497 N N . SER A 1 185 ? -25.026 9.493 16.557 1.00 93.94 185 SER A N 1
ATOM 1498 C CA . SER A 1 185 ? -25.845 8.642 15.672 1.00 93.94 185 SER A CA 1
ATOM 1499 C C . SER A 1 185 ? -26.227 9.355 14.368 1.00 93.94 185 SER A C 1
ATOM 1501 O O . SER A 1 185 ? -26.106 8.788 13.287 1.00 93.94 185 SER A O 1
ATOM 1503 N N . LYS A 1 186 ? -26.617 10.636 14.419 1.00 93.75 186 LYS A N 1
ATOM 1504 C CA . LYS A 1 186 ? -26.898 11.414 13.197 1.00 93.75 186 LYS A CA 1
ATOM 1505 C C . LYS A 1 186 ? -25.654 11.622 12.330 1.00 93.75 186 LYS A C 1
ATOM 1507 O O . LYS A 1 186 ? -25.761 11.582 11.109 1.00 93.75 186 LYS A O 1
ATOM 1512 N N . ILE A 1 187 ? -24.498 11.841 12.950 1.00 94.38 187 ILE A N 1
ATOM 1513 C CA . ILE A 1 187 ? -23.223 12.047 12.252 1.00 94.38 187 ILE A CA 1
ATOM 1514 C C . ILE A 1 187 ? -22.721 10.738 11.624 1.00 94.38 187 ILE A C 1
ATOM 1516 O O . ILE A 1 187 ? -22.114 10.782 10.558 1.00 94.38 187 ILE A O 1
ATOM 1520 N N . LEU A 1 188 ? -23.004 9.574 12.222 1.00 94.31 188 LEU A N 1
ATOM 1521 C CA . LEU A 1 188 ? -22.652 8.272 11.642 1.00 94.31 188 LEU A CA 1
ATOM 1522 C C . LEU A 1 188 ? -23.321 8.030 10.286 1.00 94.31 188 LEU A C 1
ATOM 1524 O O . LEU A 1 188 ? -22.749 7.324 9.462 1.00 94.31 188 LEU A O 1
ATOM 1528 N N . SER A 1 189 ? -24.476 8.641 10.011 1.00 93.62 189 SER A N 1
ATOM 1529 C CA . SER A 1 189 ? -25.109 8.582 8.688 1.00 93.62 189 SER A CA 1
ATOM 1530 C C . SER A 1 189 ? -24.358 9.399 7.613 1.00 93.62 189 SER A C 1
ATOM 1532 O O . SER A 1 189 ? -24.631 9.258 6.420 1.00 93.62 189 SER A O 1
ATOM 1534 N N . CYS A 1 190 ? -23.401 10.249 8.005 1.00 91.56 190 CYS A N 1
ATOM 1535 C CA . CYS A 1 190 ? -22.569 11.036 7.097 1.00 91.56 190 CYS A CA 1
ATOM 1536 C C . CYS A 1 190 ? -21.275 10.287 6.750 1.00 91.56 190 CYS A C 1
ATOM 1538 O O . CYS A 1 190 ? -20.455 9.974 7.618 1.00 91.56 190 CYS A O 1
ATOM 1540 N N . LYS A 1 191 ? -21.040 10.060 5.454 1.00 86.69 191 LYS A N 1
ATOM 1541 C CA . LYS A 1 191 ? -19.806 9.429 4.969 1.00 86.69 191 LYS A CA 1
ATOM 1542 C C . LYS A 1 191 ? -18.583 10.293 5.318 1.00 86.69 191 LYS A C 1
ATOM 1544 O O . LYS A 1 191 ? -18.604 11.504 5.120 1.00 86.69 191 LYS A O 1
ATOM 1549 N N . ASN A 1 192 ? -17.506 9.659 5.785 1.00 81.69 192 ASN A N 1
ATOM 1550 C CA . ASN A 1 192 ? -16.184 10.266 6.016 1.00 81.69 192 ASN A CA 1
ATOM 1551 C C . ASN A 1 192 ? -16.123 11.426 7.034 1.00 81.69 192 ASN A C 1
ATOM 1553 O O . ASN A 1 192 ? -15.190 12.226 6.993 1.00 81.69 192 ASN A O 1
ATOM 1557 N N . TYR A 1 193 ? -17.068 11.518 7.974 1.00 86.12 193 TYR A N 1
ATOM 1558 C CA . TYR A 1 193 ? -17.009 12.538 9.027 1.00 86.12 193 TYR A CA 1
ATOM 1559 C C . TYR A 1 193 ? -16.036 12.140 10.164 1.00 86.12 193 TYR A C 1
ATOM 1561 O O . TYR A 1 193 ? -16.052 10.978 10.586 1.00 86.12 193 TYR A O 1
ATOM 1569 N N . PRO A 1 194 ? -15.208 13.060 10.707 1.00 82.19 194 PRO A N 1
ATOM 1570 C CA . PRO A 1 194 ? -14.190 12.757 11.724 1.00 82.19 194 PRO A CA 1
ATOM 1571 C C . PRO A 1 194 ? -14.779 12.585 13.139 1.00 82.19 194 PRO A C 1
ATOM 1573 O O . PRO A 1 194 ? -14.474 13.327 14.070 1.00 82.19 194 PRO A O 1
ATOM 1576 N N . THR A 1 195 ? -15.628 11.578 13.329 1.00 86.88 195 THR A N 1
ATOM 1577 C CA . THR A 1 195 ? -16.362 11.336 14.583 1.00 86.88 195 THR A CA 1
ATOM 1578 C C . THR A 1 195 ? -15.472 11.041 15.793 1.00 86.88 195 THR A C 1
ATOM 1580 O O . THR A 1 195 ? -15.842 11.374 16.915 1.00 86.88 195 THR A O 1
ATOM 1583 N N . ARG A 1 196 ? -14.283 10.459 15.584 1.00 87.50 196 ARG A N 1
ATOM 1584 C CA . ARG A 1 196 ? -13.311 10.160 16.655 1.00 87.50 196 ARG A CA 1
ATOM 1585 C C . ARG A 1 196 ? -12.833 11.424 17.374 1.00 87.50 196 ARG A C 1
ATOM 1587 O O . ARG A 1 196 ? -12.709 11.412 18.592 1.00 87.50 196 ARG A O 1
ATOM 1594 N N . GLU A 1 197 ? -12.595 12.512 16.645 1.00 87.62 197 GLU A N 1
ATOM 1595 C CA . GLU A 1 197 ? -12.102 13.762 17.240 1.00 87.62 197 GLU A CA 1
ATOM 1596 C C . GLU A 1 197 ? -13.150 14.419 18.147 1.00 87.62 197 GLU A C 1
ATOM 1598 O O . GLU A 1 197 ? -12.798 15.047 19.140 1.00 87.62 197 GLU A O 1
ATOM 1603 N N . LEU A 1 198 ? -14.439 14.209 17.863 1.00 90.94 198 LEU A N 1
ATOM 1604 C CA . LEU A 1 198 ? -15.531 14.733 18.685 1.00 90.94 198 LEU A CA 1
ATOM 1605 C C . LEU A 1 198 ? -15.633 14.027 20.041 1.00 90.94 198 LEU A C 1
ATOM 1607 O O . LEU A 1 198 ? -15.979 14.667 21.030 1.00 90.94 198 LEU A O 1
ATOM 1611 N N . LEU A 1 199 ? -15.292 12.734 20.116 1.00 91.56 199 LEU A N 1
ATOM 1612 C CA . LEU A 1 199 ? -15.283 12.000 21.388 1.00 91.56 199 LEU A CA 1
ATOM 1613 C C . LEU A 1 199 ? -14.267 12.579 22.375 1.00 91.56 199 LEU A C 1
ATOM 1615 O O . LEU A 1 199 ? -14.531 12.598 23.575 1.00 91.56 199 LEU A O 1
ATOM 1619 N N . LYS A 1 200 ? -13.144 13.114 21.877 1.00 91.00 200 LYS A N 1
ATOM 1620 C CA . LYS A 1 200 ? -12.085 13.700 22.713 1.00 91.00 200 LYS A CA 1
ATOM 1621 C C . LYS A 1 200 ? -12.581 14.869 23.568 1.00 91.00 200 LYS A C 1
ATOM 1623 O O . LYS A 1 200 ? -12.016 15.109 24.627 1.00 91.00 200 LYS A O 1
ATOM 1628 N N . LEU A 1 201 ? -13.647 15.558 23.147 1.00 91.94 201 LEU A N 1
ATOM 1629 C CA . LEU A 1 201 ? -14.265 16.654 23.907 1.00 91.94 201 LEU A CA 1
ATOM 1630 C C . LEU A 1 201 ? -14.884 16.192 25.234 1.00 91.94 201 LEU A C 1
ATOM 1632 O O . LEU A 1 201 ? -15.054 17.001 26.141 1.00 91.94 201 LEU A O 1
ATOM 1636 N N . TYR A 1 202 ? -15.202 14.902 25.346 1.00 94.62 202 TYR A N 1
ATOM 1637 C CA . TYR A 1 202 ? -15.843 14.292 26.510 1.00 94.62 202 TYR A CA 1
ATOM 1638 C C . TYR A 1 202 ? -14.922 13.313 27.244 1.00 94.62 202 TYR A C 1
ATOM 1640 O O . TYR A 1 202 ? -15.369 12.627 28.160 1.00 94.62 202 TYR A O 1
ATOM 1648 N N . GLN A 1 203 ? -13.658 13.200 26.834 1.00 94.31 203 GLN A N 1
ATOM 1649 C CA . GLN A 1 203 ? -12.695 12.272 27.418 1.00 94.31 203 GLN A CA 1
ATOM 1650 C C . GLN A 1 203 ? -11.791 12.986 28.427 1.00 94.31 203 GLN A C 1
ATOM 1652 O O . GLN A 1 203 ? -11.250 14.057 28.154 1.00 94.31 203 GLN A O 1
ATOM 1657 N N . LYS A 1 204 ? -11.562 12.349 29.577 1.00 94.50 204 LYS A N 1
ATOM 1658 C CA . LYS A 1 204 ? -10.606 12.776 30.601 1.00 94.50 204 LYS A CA 1
ATOM 1659 C C . LYS A 1 204 ? -9.567 11.679 30.817 1.00 94.50 204 LYS A C 1
ATOM 1661 O O . LYS A 1 204 ? -9.907 10.505 30.889 1.00 94.50 204 LYS A O 1
ATOM 1666 N N . PHE A 1 205 ? -8.290 12.054 30.885 1.00 94.38 205 PHE A N 1
ATOM 1667 C CA . PHE A 1 205 ? -7.200 11.106 31.128 1.00 94.38 205 PHE A CA 1
ATOM 1668 C C . PHE A 1 205 ? -6.827 11.090 32.609 1.00 94.38 205 PHE A C 1
ATOM 1670 O O . PHE A 1 205 ? -6.337 12.091 33.129 1.00 94.38 205 PHE A O 1
ATOM 1677 N N . GLU A 1 206 ? -7.047 9.957 33.269 1.00 93.25 206 GLU A N 1
ATOM 1678 C CA . GLU A 1 206 ? -6.795 9.771 34.697 1.00 93.25 206 GLU A CA 1
ATOM 1679 C C . GLU A 1 206 ? -5.462 9.035 34.897 1.00 93.25 206 GLU A C 1
ATOM 1681 O O . GLU A 1 206 ? -5.370 7.814 34.778 1.00 93.25 206 GLU A O 1
ATOM 1686 N N . THR A 1 207 ? -4.394 9.779 35.200 1.00 90.94 207 THR A N 1
ATOM 1687 C CA . THR A 1 207 ? -3.008 9.262 35.272 1.00 90.94 207 THR A CA 1
ATOM 1688 C C . THR A 1 207 ? -2.720 8.359 36.472 1.00 90.94 207 THR A C 1
ATOM 1690 O O . THR A 1 207 ? -1.715 7.646 36.486 1.00 90.94 207 THR A O 1
ATOM 1693 N N . ASN A 1 208 ? -3.557 8.433 37.509 1.00 88.19 208 ASN A N 1
ATOM 1694 C CA . ASN A 1 208 ? -3.362 7.712 38.770 1.00 88.19 208 ASN A CA 1
ATOM 1695 C C . ASN A 1 208 ? -4.114 6.379 38.819 1.00 88.19 208 ASN A C 1
ATOM 1697 O O . ASN A 1 208 ? -3.905 5.603 39.750 1.00 88.19 208 ASN A O 1
ATOM 1701 N N . GLU A 1 209 ? -4.976 6.114 37.839 1.00 85.75 209 GLU A N 1
ATOM 1702 C CA . GLU A 1 209 ? -5.733 4.871 37.777 1.00 85.75 209 GLU A CA 1
ATOM 1703 C C . GLU A 1 209 ? -4.909 3.732 37.178 1.00 85.75 209 GLU A C 1
ATOM 1705 O O . GLU A 1 209 ? -3.986 3.935 36.382 1.00 85.75 209 GLU A O 1
ATOM 1710 N N . LYS A 1 210 ? -5.246 2.514 37.604 1.00 87.56 210 LYS A N 1
ATOM 1711 C CA . LYS A 1 210 ? -4.646 1.291 37.083 1.00 87.56 210 LYS A CA 1
ATOM 1712 C C . LYS A 1 210 ? -5.202 0.980 35.695 1.00 87.56 210 LYS A C 1
ATOM 1714 O O . LYS A 1 210 ? -6.324 1.351 35.355 1.00 87.56 210 LYS A O 1
ATOM 1719 N N . THR A 1 211 ? -4.391 0.299 34.894 1.00 89.00 211 THR A N 1
ATOM 1720 C CA . THR A 1 211 ? -4.743 -0.187 33.552 1.00 89.00 211 THR A CA 1
ATOM 1721 C C . THR A 1 211 ? -5.168 -1.656 33.599 1.00 89.00 211 THR A C 1
ATOM 1723 O O . THR A 1 211 ? -4.755 -2.467 32.768 1.00 89.00 211 THR A O 1
ATOM 1726 N N . ASP A 1 212 ? -5.953 -2.007 34.616 1.00 89.75 212 ASP A N 1
ATOM 1727 C CA . ASP A 1 212 ? -6.651 -3.282 34.754 1.00 89.75 212 ASP A CA 1
ATOM 1728 C C . ASP A 1 212 ? -8.043 -3.205 34.110 1.00 89.75 212 ASP A C 1
ATOM 1730 O O . ASP A 1 212 ? -8.514 -2.129 33.731 1.00 89.75 212 ASP A O 1
ATOM 1734 N N . ILE A 1 213 ? -8.695 -4.356 33.939 1.00 89.44 213 ILE A N 1
ATOM 1735 C CA . ILE A 1 213 ? -9.981 -4.426 33.248 1.00 89.44 213 ILE A CA 1
ATOM 1736 C C . ILE A 1 213 ? -11.041 -5.101 34.107 1.00 89.44 213 ILE A C 1
ATOM 1738 O O . ILE A 1 213 ? -10.905 -6.255 34.527 1.00 89.44 213 ILE A O 1
ATOM 1742 N N . GLN A 1 214 ? -12.107 -4.350 34.370 1.00 87.75 214 GLN A N 1
ATOM 1743 C CA . GLN A 1 214 ? -13.238 -4.790 35.172 1.00 87.75 214 GLN A CA 1
ATOM 1744 C C . GLN A 1 214 ? -14.356 -5.329 34.279 1.00 87.75 214 GLN A C 1
ATOM 1746 O O . GLN A 1 214 ? -14.476 -4.998 33.098 1.00 87.75 214 GLN A O 1
ATOM 1751 N N . LYS A 1 215 ? -15.197 -6.188 34.860 1.00 86.25 215 LYS A N 1
ATOM 1752 C CA . LYS A 1 215 ? -16.334 -6.768 34.145 1.00 86.25 215 LYS A CA 1
ATOM 1753 C C . LYS A 1 215 ? -17.335 -5.663 33.783 1.00 86.25 215 LYS A C 1
ATOM 1755 O O . LYS A 1 215 ? -17.658 -4.836 34.625 1.00 86.25 215 LYS A O 1
ATOM 1760 N N . GLU A 1 216 ? -17.860 -5.709 32.558 1.00 85.25 216 GLU A N 1
ATOM 1761 C CA . GLU A 1 216 ? -18.812 -4.715 32.017 1.00 85.25 216 GLU A CA 1
ATOM 1762 C C . GLU A 1 216 ? -18.246 -3.286 31.891 1.00 85.25 216 GLU A C 1
ATOM 1764 O O . GLU A 1 216 ? -18.994 -2.308 31.827 1.00 85.25 216 GLU A O 1
ATOM 1769 N N . GLU A 1 217 ? -16.918 -3.169 31.814 1.00 87.19 217 GLU A N 1
ATOM 1770 C CA . GLU A 1 217 ? -16.212 -1.931 31.504 1.00 87.19 217 GLU A CA 1
ATOM 1771 C C . GLU A 1 217 ? -15.501 -2.046 30.144 1.00 87.19 217 GLU A C 1
ATOM 1773 O O . GLU A 1 217 ? -15.020 -3.113 29.754 1.00 87.19 217 GLU A O 1
ATOM 1778 N N . CYS A 1 218 ? -15.423 -0.924 29.425 1.00 92.38 218 CYS A N 1
ATOM 1779 C CA . CYS A 1 218 ? -14.522 -0.766 28.287 1.00 92.38 218 CYS A CA 1
ATOM 1780 C C . CYS A 1 218 ? -13.303 0.032 28.751 1.00 92.38 218 CYS A C 1
ATOM 1782 O O . CYS A 1 218 ? -13.414 1.226 29.035 1.00 92.38 218 CYS A O 1
ATOM 1784 N N . LEU A 1 219 ? -12.145 -0.617 28.817 1.00 94.94 219 LEU A N 1
ATOM 1785 C CA . LEU A 1 219 ? -10.890 0.033 29.160 1.00 94.94 219 LEU A CA 1
ATOM 1786 C C . LEU A 1 219 ? -10.355 0.781 27.935 1.00 94.94 219 LEU A C 1
ATOM 1788 O O . LEU A 1 219 ? -10.060 0.176 26.904 1.00 94.94 219 LEU A O 1
ATOM 1792 N N . LEU A 1 220 ? -10.186 2.094 28.071 1.00 95.50 220 LEU A N 1
ATOM 1793 C CA . LEU A 1 220 ? -9.564 2.941 27.059 1.00 95.50 220 LEU A CA 1
ATOM 1794 C C . LEU A 1 220 ? -8.157 3.326 27.511 1.00 95.50 220 LEU A C 1
ATOM 1796 O O . LEU A 1 220 ? -7.986 4.063 28.484 1.00 95.50 220 LEU A O 1
ATOM 1800 N N . VAL A 1 221 ? -7.142 2.853 26.795 1.00 94.69 221 VAL A N 1
ATOM 1801 C CA . VAL A 1 221 ? -5.739 3.189 27.077 1.00 94.69 221 VAL A CA 1
ATOM 1802 C C . VAL A 1 221 ? -5.181 4.102 26.002 1.00 94.69 221 VAL A C 1
ATOM 1804 O O . VAL A 1 221 ? -5.605 4.062 24.848 1.00 94.69 221 VAL A O 1
ATOM 1807 N N . LYS A 1 222 ? -4.206 4.926 26.387 1.00 92.44 222 LYS A N 1
ATOM 1808 C CA . LYS A 1 222 ? -3.555 5.878 25.490 1.00 92.44 222 LYS A CA 1
ATOM 1809 C C . LYS A 1 222 ? -2.130 5.437 25.192 1.00 92.44 222 LYS A C 1
ATOM 1811 O O . LYS A 1 222 ? -1.411 5.033 26.100 1.00 92.44 222 LYS A O 1
ATOM 1816 N N . THR A 1 223 ? -1.689 5.594 23.955 1.00 90.00 223 THR A N 1
ATOM 1817 C CA . THR A 1 223 ? -0.279 5.447 23.565 1.00 90.00 223 THR A CA 1
ATOM 1818 C C . THR A 1 223 ? 0.227 6.768 22.994 1.00 90.00 223 THR A C 1
ATOM 1820 O O . THR A 1 223 ? -0.521 7.746 22.860 1.00 90.00 223 THR A O 1
ATOM 1823 N N . ASP A 1 224 ? 1.517 6.853 22.681 1.00 85.44 224 ASP A N 1
ATOM 1824 C CA . ASP A 1 224 ? 1.939 7.870 21.723 1.00 85.44 224 ASP A CA 1
ATOM 1825 C C . ASP A 1 224 ? 1.428 7.518 20.320 1.00 85.44 224 ASP A C 1
ATOM 1827 O O . ASP A 1 224 ? 1.350 6.332 19.985 1.00 85.44 224 ASP A O 1
ATOM 1831 N N . PRO A 1 225 ? 1.048 8.522 19.505 1.00 81.81 225 PRO A N 1
ATOM 1832 C CA . PRO A 1 225 ? 0.573 8.261 18.159 1.00 81.81 225 PRO A CA 1
ATOM 1833 C C . PRO A 1 225 ? 1.643 7.567 17.323 1.00 81.81 225 PRO A C 1
ATOM 1835 O O . PRO A 1 225 ? 2.815 7.964 17.327 1.00 81.81 225 PRO A O 1
ATOM 1838 N N . LEU A 1 226 ? 1.205 6.566 16.571 1.00 82.25 226 LEU A N 1
ATOM 1839 C CA . LEU A 1 226 ? 2.014 5.843 15.613 1.00 82.25 226 LEU A CA 1
ATOM 1840 C C . LEU A 1 226 ? 1.728 6.382 14.207 1.00 82.25 226 LEU A C 1
ATOM 1842 O O . LEU A 1 226 ? 0.594 6.419 13.731 1.00 82.25 226 LEU A O 1
ATOM 1846 N N . TYR A 1 227 ? 2.782 6.823 13.537 1.00 83.38 227 TYR A N 1
ATOM 1847 C CA . TYR A 1 227 ? 2.741 7.332 12.176 1.00 83.38 227 TYR A CA 1
ATOM 1848 C C . TYR A 1 227 ? 3.077 6.178 11.238 1.00 83.38 227 TYR A C 1
ATOM 1850 O O . TYR A 1 227 ? 4.239 5.788 11.155 1.00 83.38 227 TYR A O 1
ATOM 1858 N N . ILE A 1 228 ? 2.074 5.623 10.553 1.00 84.81 228 ILE A N 1
ATOM 1859 C CA . ILE A 1 228 ? 2.237 4.485 9.640 1.00 84.81 228 ILE A CA 1
ATOM 1860 C C . ILE A 1 228 ? 1.923 4.936 8.219 1.00 84.81 228 ILE A C 1
ATOM 1862 O O . ILE A 1 228 ? 0.848 5.475 7.978 1.00 84.81 228 ILE A O 1
ATOM 1866 N N . ARG A 1 229 ? 2.850 4.718 7.279 1.00 84.88 229 ARG A N 1
ATOM 1867 C CA . ARG A 1 229 ? 2.633 5.009 5.847 1.00 84.88 229 ARG A CA 1
ATOM 1868 C C . ARG A 1 229 ? 2.878 3.827 4.917 1.00 84.88 229 ARG A C 1
ATOM 1870 O O . ARG A 1 229 ? 2.486 3.881 3.757 1.00 84.88 229 ARG A O 1
ATOM 1877 N N . THR A 1 230 ? 3.559 2.789 5.398 1.00 87.25 230 THR A N 1
ATOM 1878 C CA . THR A 1 230 ? 4.140 1.735 4.546 1.00 87.25 230 THR A CA 1
ATOM 1879 C C . THR A 1 230 ? 3.634 0.331 4.848 1.00 87.25 230 THR A C 1
ATOM 1881 O O . THR A 1 230 ? 4.040 -0.619 4.178 1.00 87.25 230 THR A O 1
ATOM 1884 N N . VAL A 1 231 ? 2.766 0.188 5.852 1.00 92.44 231 VAL A N 1
ATOM 1885 C CA . VAL A 1 231 ? 2.208 -1.083 6.330 1.00 92.44 231 VAL A CA 1
ATOM 1886 C C . VAL A 1 231 ? 0.821 -0.853 6.935 1.00 92.44 231 VAL A C 1
ATOM 1888 O O . VAL A 1 231 ? 0.483 0.265 7.309 1.00 92.44 231 VAL A O 1
ATOM 1891 N N . PHE A 1 232 ? 0.027 -1.906 7.069 1.00 94.62 232 PHE A N 1
ATOM 1892 C CA . PHE A 1 232 ? -1.055 -1.958 8.050 1.00 94.62 232 PHE A CA 1
ATOM 1893 C C . PHE A 1 232 ? -0.506 -2.486 9.372 1.00 94.62 232 PHE A C 1
ATOM 1895 O O . PHE A 1 232 ? 0.428 -3.293 9.369 1.00 94.62 232 PHE A O 1
ATOM 1902 N N . ALA A 1 233 ? -1.111 -2.085 10.485 1.00 94.00 233 ALA A N 1
ATOM 1903 C CA . ALA A 1 233 ? -0.909 -2.757 11.764 1.00 94.00 233 ALA A CA 1
ATOM 1904 C C . ALA A 1 233 ? -2.232 -3.326 12.273 1.00 94.00 233 ALA A C 1
ATOM 1906 O O . ALA A 1 233 ? -3.297 -2.773 12.008 1.00 94.00 233 ALA A O 1
ATOM 1907 N N . LYS A 1 234 ? -2.160 -4.435 12.999 1.00 95.62 234 LYS A N 1
ATOM 1908 C CA . LYS A 1 234 ? -3.304 -5.079 13.630 1.00 95.62 234 LYS A CA 1
ATOM 1909 C C . LYS A 1 234 ? -2.964 -5.443 15.067 1.00 95.62 234 LYS A C 1
ATOM 1911 O O . LYS A 1 234 ? -1.885 -5.973 15.318 1.00 95.62 234 LYS A O 1
ATOM 1916 N N . VAL A 1 235 ? -3.886 -5.215 15.998 1.00 96.12 235 VAL A N 1
ATOM 1917 C CA . VAL A 1 235 ? -3.738 -5.706 17.376 1.00 96.12 235 VAL A CA 1
ATOM 1918 C C . VAL A 1 235 ? -3.747 -7.238 17.379 1.00 96.12 235 VAL A C 1
ATOM 1920 O O . VAL A 1 235 ? -4.643 -7.877 16.823 1.00 96.12 235 VAL A O 1
ATOM 1923 N N . SER A 1 236 ? -2.717 -7.840 17.973 1.00 95.12 236 SER A N 1
ATOM 1924 C CA . SER A 1 236 ? -2.547 -9.291 18.023 1.00 95.12 236 SER A CA 1
ATOM 1925 C C . SER A 1 236 ? -3.085 -9.867 19.332 1.00 95.12 236 SER A C 1
ATOM 1927 O O . SER A 1 236 ? -2.344 -9.989 20.307 1.00 95.12 236 SER A O 1
ATOM 1929 N N . GLU A 1 237 ? -4.348 -10.299 19.311 1.00 92.94 237 GLU A N 1
ATOM 1930 C CA . GLU A 1 237 ? -5.056 -10.949 20.432 1.00 92.94 237 GLU A CA 1
ATOM 1931 C C . GLU A 1 237 ? -4.227 -12.023 21.153 1.00 92.94 237 GLU A C 1
ATOM 1933 O O . GLU A 1 237 ? -4.146 -12.031 22.376 1.00 92.94 237 GLU A O 1
ATOM 1938 N N . ASN A 1 238 ? -3.528 -12.883 20.404 1.00 92.94 238 ASN A N 1
ATOM 1939 C CA . ASN A 1 238 ? -2.763 -14.007 20.964 1.00 92.94 238 ASN A CA 1
ATOM 1940 C C . ASN A 1 238 ? -1.635 -13.597 21.928 1.00 92.94 238 ASN A C 1
ATOM 1942 O O . ASN A 1 238 ? -1.151 -14.432 22.688 1.00 92.94 238 ASN A O 1
ATOM 1946 N N . PHE A 1 239 ? -1.188 -12.339 21.883 1.00 94.62 239 PHE A N 1
ATOM 1947 C CA . PHE A 1 239 ? -0.112 -11.827 22.735 1.00 94.62 239 PHE A CA 1
ATOM 1948 C C . PHE A 1 239 ? -0.607 -10.829 23.785 1.00 94.62 239 PHE A C 1
ATOM 1950 O O . PHE A 1 239 ? 0.214 -10.222 24.478 1.00 94.62 239 PHE A O 1
ATOM 1957 N N . LEU A 1 240 ? -1.924 -10.639 23.907 1.00 94.88 240 LEU A N 1
ATOM 1958 C CA . LEU A 1 240 ? -2.496 -9.874 25.007 1.00 94.88 240 LEU A CA 1
ATOM 1959 C C . LEU A 1 240 ? -2.419 -10.676 26.316 1.00 94.88 240 LEU A C 1
ATOM 1961 O O . LEU A 1 240 ? -2.455 -11.911 26.299 1.00 94.88 240 LEU A O 1
ATOM 1965 N N . PRO A 1 241 ? -2.320 -10.005 27.479 1.00 93.31 241 PRO A N 1
ATOM 1966 C CA . PRO A 1 241 ? -2.434 -10.686 28.760 1.00 93.31 241 PRO A CA 1
ATOM 1967 C C . PRO A 1 241 ? -3.789 -11.394 28.885 1.00 93.31 241 PRO A C 1
ATOM 1969 O O . PRO A 1 241 ? -4.813 -10.907 28.408 1.00 93.31 241 PRO A O 1
ATOM 1972 N N . LYS A 1 242 ? -3.810 -12.543 29.566 1.00 93.12 242 LYS A N 1
ATOM 1973 C CA . LYS A 1 242 ? -5.034 -13.333 29.744 1.00 93.12 242 LYS A CA 1
ATOM 1974 C C . LYS A 1 242 ? -6.154 -12.485 30.361 1.00 93.12 242 LYS A C 1
ATOM 1976 O O . LYS A 1 242 ? -5.947 -11.853 31.391 1.00 93.12 242 LYS A O 1
ATOM 1981 N N . GLY A 1 243 ? -7.340 -12.534 29.756 1.00 92.88 243 GLY A N 1
ATOM 1982 C CA . GLY A 1 243 ? -8.524 -11.798 30.211 1.00 92.88 243 GLY A CA 1
ATOM 1983 C C . GLY A 1 243 ? -8.694 -10.413 29.583 1.00 92.88 243 GLY A C 1
ATOM 1984 O O . GLY A 1 243 ? -9.726 -9.789 29.823 1.00 92.88 243 GLY A O 1
ATOM 1985 N N . PHE A 1 244 ? -7.734 -9.958 28.772 1.00 95.12 244 PHE A N 1
ATOM 1986 C CA . PHE A 1 244 ? -7.891 -8.804 27.890 1.00 95.12 244 PHE A CA 1
ATOM 1987 C C . PHE A 1 244 ? -8.295 -9.256 26.491 1.00 95.12 244 PHE A C 1
ATOM 1989 O O . PHE A 1 244 ? -7.700 -10.180 25.941 1.00 95.12 244 PHE A O 1
ATOM 1996 N N . HIS A 1 245 ? -9.256 -8.544 25.915 1.00 95.88 245 HIS A N 1
ATOM 1997 C CA . HIS A 1 245 ? -9.669 -8.670 24.524 1.00 95.88 245 HIS A CA 1
ATOM 1998 C C . HIS A 1 245 ? -9.744 -7.277 23.920 1.00 95.88 245 HIS A C 1
ATOM 2000 O O . HIS A 1 245 ? -10.264 -6.363 24.563 1.00 95.88 245 HIS A O 1
ATOM 2006 N N . HIS A 1 246 ? -9.202 -7.086 22.723 1.00 96.31 246 HIS A N 1
ATOM 2007 C CA . HIS A 1 246 ? -9.392 -5.848 21.983 1.00 96.31 246 HIS A CA 1
ATOM 2008 C C . HIS A 1 246 ? -10.711 -5.922 21.210 1.00 96.31 246 HIS A C 1
ATOM 2010 O O . HIS A 1 246 ? -11.171 -6.989 20.805 1.00 96.31 246 HIS A O 1
ATOM 2016 N N . THR A 1 247 ? -11.339 -4.774 20.987 1.00 95.38 247 THR A N 1
ATOM 2017 C CA . THR A 1 247 ? -12.503 -4.718 20.093 1.00 95.38 247 THR A CA 1
ATOM 2018 C C . THR A 1 247 ? -12.119 -5.052 18.645 1.00 95.38 247 THR A C 1
ATOM 2020 O O . THR A 1 247 ? -10.963 -4.980 18.225 1.00 95.38 247 THR A O 1
ATOM 2023 N N . SER A 1 248 ? -13.115 -5.337 17.822 1.00 95.38 248 SER A N 1
ATOM 2024 C CA . SER A 1 248 ? -12.996 -5.499 16.369 1.00 95.38 248 SER A CA 1
ATOM 2025 C C . SER A 1 248 ? -12.423 -4.283 15.630 1.00 95.38 248 SER A C 1
ATOM 2027 O O . SER A 1 248 ? -12.059 -4.422 14.465 1.00 95.38 248 SER A O 1
ATOM 2029 N N . ALA A 1 249 ? -12.287 -3.109 16.261 1.00 94.81 249 ALA A N 1
ATOM 2030 C CA . ALA A 1 249 ? -11.577 -1.953 15.701 1.00 94.81 249 ALA A CA 1
ATOM 2031 C C . ALA A 1 249 ? -10.044 -2.116 15.783 1.00 94.81 249 ALA A C 1
ATOM 2033 O O . ALA A 1 249 ? -9.327 -1.237 16.253 1.00 94.81 249 ALA A O 1
ATOM 2034 N N . CYS A 1 250 ? -9.526 -3.264 15.354 1.00 94.12 250 CYS A N 1
ATOM 2035 C CA . CYS A 1 250 ? -8.152 -3.683 15.605 1.00 94.12 250 CYS A CA 1
ATOM 2036 C C . CYS A 1 250 ? -7.144 -3.267 14.524 1.00 94.12 250 CYS A C 1
ATOM 2038 O O . CYS A 1 250 ? -5.975 -3.619 14.659 1.00 94.12 250 CYS A O 1
ATOM 2040 N N . ILE A 1 251 ? -7.560 -2.595 13.443 1.00 94.50 251 ILE A N 1
ATOM 2041 C CA . ILE A 1 251 ? -6.700 -2.258 12.292 1.00 94.50 251 ILE A CA 1
ATOM 2042 C C . ILE A 1 251 ? -6.272 -0.786 12.303 1.00 94.50 251 ILE A C 1
ATOM 2044 O O . ILE A 1 251 ? -7.100 0.117 12.417 1.00 94.50 251 ILE A O 1
ATOM 2048 N N . LEU A 1 252 ? -4.978 -0.550 12.086 1.00 92.19 252 LEU A N 1
ATOM 2049 C CA . LEU A 1 252 ? -4.387 0.756 11.816 1.00 92.19 252 LEU A CA 1
ATOM 2050 C C . LEU A 1 252 ? -4.000 0.846 10.337 1.00 92.19 252 LEU A C 1
ATOM 2052 O O . LEU A 1 252 ? -3.301 -0.022 9.806 1.00 92.19 252 LEU A O 1
ATOM 2056 N N . GLU A 1 253 ? -4.432 1.924 9.688 1.00 89.88 253 GLU A N 1
ATOM 2057 C CA . GLU A 1 253 ? -4.256 2.144 8.254 1.00 89.88 253 GLU A CA 1
ATOM 2058 C C . GLU A 1 253 ? -3.051 3.050 7.929 1.00 89.88 253 GLU A C 1
ATOM 2060 O O . GLU A 1 253 ? -2.763 3.996 8.665 1.00 89.88 253 GLU A O 1
ATOM 2065 N N . PRO A 1 254 ? -2.388 2.842 6.777 1.00 85.44 254 PRO A N 1
ATOM 2066 C CA . PRO A 1 254 ? -1.229 3.625 6.317 1.00 85.44 254 PRO A CA 1
ATOM 2067 C C . PRO A 1 254 ? -1.561 5.054 5.817 1.00 85.44 254 PRO A C 1
ATOM 2069 O O . PRO A 1 254 ? -0.707 5.734 5.247 1.00 85.44 254 PRO A O 1
ATOM 2072 N N . ASN A 1 255 ? -2.811 5.511 5.937 1.00 72.19 255 ASN A N 1
ATOM 2073 C CA . ASN A 1 255 ? -3.286 6.797 5.401 1.00 72.19 255 ASN A CA 1
ATOM 2074 C C . ASN A 1 255 ? -3.403 7.901 6.466 1.00 72.19 255 ASN A C 1
ATOM 2076 O O . ASN A 1 255 ? -3.541 9.078 6.127 1.00 72.19 255 ASN A O 1
ATOM 2080 N N . THR A 1 256 ? -3.336 7.554 7.748 1.00 63.00 256 THR A N 1
ATOM 2081 C CA . THR A 1 256 ? -3.540 8.520 8.826 1.00 63.00 256 THR A CA 1
ATOM 2082 C C . THR A 1 256 ? -2.265 9.307 9.107 1.00 63.00 256 THR A C 1
ATOM 2084 O O . THR A 1 256 ? -1.186 8.734 9.256 1.00 63.00 256 THR A O 1
ATOM 2087 N N . LEU A 1 257 ? -2.393 10.628 9.260 1.00 63.03 257 LEU A N 1
ATOM 2088 C CA . LEU A 1 257 ? -1.289 11.465 9.735 1.00 63.03 257 LEU A CA 1
ATOM 2089 C C . LEU A 1 257 ? -0.909 11.166 11.185 1.00 63.03 257 LEU A C 1
ATOM 2091 O O . LEU A 1 257 ? 0.184 11.533 11.563 1.00 63.03 257 LEU A O 1
ATOM 2095 N N . ALA A 1 258 ? -1.774 10.522 11.964 1.00 63.31 258 ALA A N 1
ATOM 2096 C CA . ALA A 1 258 ? -1.500 9.986 13.289 1.00 63.31 258 ALA A CA 1
ATOM 2097 C C . ALA A 1 258 ? -2.497 8.845 13.526 1.00 63.31 258 ALA A C 1
ATOM 2099 O O . ALA A 1 258 ? -3.703 9.052 13.389 1.00 63.31 258 ALA A O 1
ATOM 2100 N N . SER A 1 259 ? -2.001 7.650 13.830 1.00 68.50 259 SER A N 1
ATOM 2101 C CA . SER A 1 259 ? -2.811 6.452 14.052 1.00 68.50 259 SER A CA 1
ATOM 2102 C C . SER A 1 259 ? -2.605 5.906 15.456 1.00 68.50 259 SER A C 1
ATOM 2104 O O . SER A 1 259 ? -1.565 6.142 16.070 1.00 68.50 259 SER A O 1
ATOM 2106 N N . GLY A 1 260 ? -3.600 5.160 15.944 1.00 72.31 260 GLY A N 1
ATOM 2107 C CA . GLY A 1 260 ? -3.502 4.387 17.182 1.00 72.31 260 GLY A CA 1
ATOM 2108 C C . GLY A 1 260 ? -3.020 5.199 18.380 1.00 72.31 260 GLY A C 1
ATOM 2109 O O . GLY A 1 260 ? -1.977 4.876 18.928 1.00 72.31 260 GLY A O 1
ATOM 2110 N N . ASP A 1 261 ? -3.732 6.269 18.752 1.00 84.56 261 ASP A N 1
ATOM 2111 C CA . ASP A 1 261 ? -3.471 7.019 19.992 1.00 84.56 261 ASP A CA 1
ATOM 2112 C C . ASP A 1 261 ? -4.327 6.534 21.173 1.00 84.56 261 ASP A C 1
ATOM 2114 O O . ASP A 1 261 ? -3.962 6.762 22.323 1.00 84.56 261 ASP A O 1
ATOM 2118 N N . ILE A 1 262 ? -5.444 5.861 20.890 1.00 92.06 262 ILE A N 1
ATOM 2119 C CA . ILE A 1 262 ? -6.376 5.268 21.856 1.00 92.06 262 ILE A CA 1
ATOM 2120 C C . ILE A 1 262 ? -6.706 3.859 21.371 1.00 92.06 262 ILE A C 1
ATOM 2122 O O . ILE A 1 262 ? -6.952 3.692 20.173 1.00 92.06 262 ILE A O 1
ATOM 2126 N N . TYR A 1 263 ? -6.708 2.904 22.301 1.00 94.38 263 TYR A N 1
ATOM 2127 C CA . TYR A 1 263 ? -7.064 1.503 22.079 1.00 94.38 263 TYR A CA 1
ATOM 2128 C C . TYR A 1 263 ? -8.108 1.053 23.092 1.00 94.38 263 TYR A C 1
ATOM 2130 O O . TYR A 1 263 ? -8.115 1.518 24.238 1.00 94.38 263 TYR A O 1
ATOM 2138 N N . GLU A 1 264 ? -8.975 0.150 22.651 1.00 95.25 264 GLU A N 1
ATOM 2139 C CA . GLU A 1 264 ? -10.213 -0.192 23.335 1.00 95.25 264 GLU A CA 1
ATOM 2140 C C . GLU A 1 264 ? -10.244 -1.681 23.691 1.00 95.25 264 GLU A C 1
ATOM 2142 O O . GLU A 1 264 ? -10.233 -2.546 22.811 1.00 95.25 264 GLU A O 1
ATOM 2147 N N . PHE A 1 265 ? -10.301 -1.977 24.990 1.00 96.12 265 PHE A N 1
ATOM 2148 C CA . PHE A 1 265 ? -10.284 -3.339 25.517 1.00 96.12 265 PHE A CA 1
ATOM 2149 C C . PHE A 1 265 ? -11.537 -3.652 26.341 1.00 96.12 265 PHE A C 1
ATOM 2151 O O . PHE A 1 265 ? -12.092 -2.779 27.007 1.00 96.12 265 PHE A O 1
ATOM 2158 N N . TYR A 1 266 ? -11.944 -4.919 26.351 1.00 95.12 266 TYR A N 1
ATOM 2159 C CA . TYR A 1 266 ? -12.985 -5.480 27.218 1.00 95.12 266 TYR A CA 1
ATOM 2160 C C . TYR A 1 266 ? -12.519 -6.816 27.822 1.00 95.12 266 TYR A C 1
ATOM 2162 O O . TYR A 1 266 ? -11.549 -7.421 27.362 1.00 95.12 266 TYR A O 1
ATOM 2170 N N . GLY A 1 267 ? -13.195 -7.282 28.876 1.00 93.75 267 GLY A N 1
ATOM 2171 C CA . GLY A 1 267 ? -12.893 -8.565 29.514 1.00 93.75 267 GLY A CA 1
ATOM 2172 C C . GLY A 1 267 ? -12.896 -8.491 31.037 1.00 93.75 267 GLY A C 1
ATOM 2173 O O . GLY A 1 267 ? -13.715 -7.793 31.630 1.00 93.75 267 GLY A O 1
ATOM 2174 N N . SER A 1 268 ? -12.021 -9.266 31.676 1.00 93.75 268 SER A N 1
ATOM 2175 C CA . SER A 1 268 ? -11.838 -9.245 33.129 1.00 93.75 268 SER A CA 1
ATOM 2176 C C . SER A 1 268 ? -10.450 -9.771 33.495 1.00 93.75 268 SER A C 1
ATOM 2178 O O . SER A 1 268 ? -10.133 -10.935 33.249 1.00 93.75 268 SER A O 1
ATOM 2180 N N . SER A 1 269 ? -9.616 -8.907 34.072 1.00 91.94 269 SER A N 1
ATOM 2181 C CA . SER A 1 269 ? -8.265 -9.241 34.523 1.00 91.94 269 SER A CA 1
ATOM 2182 C C . SER A 1 269 ? -7.775 -8.219 35.547 1.00 91.94 269 SER A C 1
ATOM 2184 O O . SER A 1 269 ? -7.913 -7.016 35.347 1.00 91.94 269 SER A O 1
ATOM 2186 N N . SER A 1 270 ? -7.138 -8.710 36.613 1.00 87.94 270 SER A N 1
ATOM 2187 C CA . SER A 1 270 ? -6.457 -7.893 37.626 1.00 87.94 270 SER A CA 1
ATOM 2188 C C . SER A 1 270 ? -5.017 -7.519 37.251 1.00 87.94 270 SER A C 1
ATOM 2190 O O . SER A 1 270 ? -4.378 -6.745 37.964 1.00 87.94 270 SER A O 1
ATOM 2192 N N . LEU A 1 271 ? -4.481 -8.084 36.163 1.00 91.19 271 LEU A N 1
ATOM 2193 C CA . LEU A 1 271 ? -3.182 -7.695 35.616 1.00 91.19 271 LEU A CA 1
ATOM 2194 C C . LEU A 1 271 ? -3.287 -6.323 34.951 1.00 91.19 271 LEU A C 1
ATOM 2196 O O . LEU A 1 271 ? -4.264 -6.053 34.260 1.00 91.19 271 LEU A O 1
ATOM 2200 N N . GLU A 1 272 ? -2.252 -5.502 35.097 1.00 90.56 272 GLU A N 1
ATOM 2201 C CA . GLU A 1 272 ? -2.146 -4.231 34.381 1.00 90.56 272 GLU A CA 1
ATOM 2202 C C . GLU A 1 272 ? -1.596 -4.448 32.968 1.00 90.56 272 GLU A C 1
ATOM 2204 O O . GLU A 1 272 ? -0.556 -5.093 32.772 1.00 90.56 272 GLU A O 1
ATOM 2209 N N . LEU A 1 273 ? -2.271 -3.867 31.978 1.00 92.62 273 LEU A N 1
ATOM 2210 C CA . LEU A 1 273 ? -1.757 -3.796 30.618 1.00 92.62 273 LEU A CA 1
ATOM 2211 C C . LEU A 1 273 ? -0.547 -2.852 30.588 1.00 92.62 273 LEU A C 1
ATOM 2213 O O . LEU A 1 273 ? -0.589 -1.772 31.173 1.00 92.62 273 LEU A O 1
ATOM 2217 N N . LYS A 1 274 ? 0.533 -3.252 29.909 1.00 92.12 274 LYS A N 1
ATOM 2218 C CA . LYS A 1 274 ? 1.758 -2.437 29.755 1.00 92.12 274 LYS A CA 1
ATOM 2219 C C . LYS A 1 274 ? 2.092 -2.119 28.303 1.00 92.12 274 LYS A C 1
ATOM 2221 O O . LYS A 1 274 ? 2.613 -1.047 28.010 1.00 92.12 274 LYS A O 1
ATOM 2226 N N . HIS A 1 275 ? 1.800 -3.058 27.410 1.00 93.31 275 HIS A N 1
ATOM 2227 C CA . HIS A 1 275 ? 2.087 -2.930 25.992 1.00 93.31 275 HIS A CA 1
ATOM 2228 C C . HIS A 1 275 ? 0.925 -3.457 25.161 1.00 93.31 275 HIS A C 1
ATOM 2230 O O . HIS A 1 275 ? 0.220 -4.372 25.587 1.00 93.31 275 HIS A O 1
ATOM 2236 N N . ILE A 1 276 ? 0.787 -2.915 23.958 1.00 94.19 276 ILE A N 1
ATOM 2237 C CA . ILE A 1 276 ? -0.172 -3.354 22.951 1.00 94.19 276 ILE A CA 1
ATOM 2238 C C . ILE A 1 276 ? 0.604 -4.108 21.870 1.00 94.19 276 ILE A C 1
ATOM 2240 O O . ILE A 1 276 ? 1.450 -3.505 21.205 1.00 94.19 276 ILE A O 1
ATOM 2244 N N . PRO A 1 277 ? 0.369 -5.418 21.700 1.00 95.56 277 PRO A N 1
ATOM 2245 C CA . PRO A 1 277 ? 1.025 -6.201 20.669 1.00 95.56 277 PRO A CA 1
ATOM 2246 C C . PRO A 1 277 ? 0.411 -5.887 19.303 1.00 95.56 277 PRO A C 1
ATOM 2248 O O . PRO A 1 277 ? -0.790 -6.059 19.095 1.00 95.56 277 PRO A O 1
ATOM 2251 N N . LEU A 1 278 ? 1.243 -5.469 18.358 1.00 95.06 278 LEU A N 1
ATOM 2252 C CA . LEU A 1 278 ? 0.867 -5.194 16.978 1.00 95.06 278 LEU A CA 1
ATOM 2253 C C . LEU A 1 278 ? 1.583 -6.162 16.037 1.00 95.06 278 LEU A C 1
ATOM 2255 O O . LEU A 1 278 ? 2.807 -6.275 16.063 1.00 95.06 278 LEU A O 1
ATOM 2259 N N . GLU A 1 279 ? 0.824 -6.826 15.176 1.00 95.81 279 GLU A N 1
ATOM 2260 C CA . GLU A 1 279 ? 1.338 -7.492 13.977 1.00 95.81 279 GLU A CA 1
ATOM 2261 C C . GLU A 1 279 ? 1.190 -6.561 12.765 1.00 95.81 279 GLU A C 1
ATOM 2263 O O . GLU A 1 279 ? 0.322 -5.689 12.749 1.00 95.81 279 GLU A O 1
ATOM 2268 N N . PHE A 1 280 ? 2.027 -6.730 11.739 1.00 95.12 280 PHE A N 1
ATOM 2269 C CA . PHE A 1 280 ? 2.056 -5.829 10.580 1.00 95.12 280 PHE A CA 1
ATOM 2270 C C . PHE A 1 280 ? 1.848 -6.574 9.268 1.00 95.12 280 PHE A C 1
ATOM 2272 O O . PHE A 1 280 ? 2.342 -7.690 9.098 1.00 95.12 280 PHE A O 1
ATOM 2279 N N . TYR A 1 281 ? 1.184 -5.914 8.320 1.00 95.75 281 TYR A N 1
ATOM 2280 C CA . TYR A 1 281 ? 0.956 -6.411 6.964 1.00 95.75 281 TYR A CA 1
ATOM 2281 C C . TYR A 1 281 ? 1.503 -5.405 5.946 1.00 95.75 281 TYR A C 1
ATOM 2283 O O . TYR A 1 281 ? 1.242 -4.207 6.029 1.00 95.75 281 TYR A O 1
ATOM 2291 N N . THR A 1 282 ? 2.294 -5.883 4.992 1.00 93.81 282 THR A N 1
ATOM 2292 C CA . THR A 1 282 ? 2.862 -5.067 3.908 1.00 93.81 282 THR A CA 1
ATOM 2293 C C . THR A 1 282 ? 1.787 -4.571 2.939 1.00 93.81 282 THR A C 1
ATOM 2295 O O . THR A 1 282 ? 0.779 -5.242 2.718 1.00 93.81 282 THR A O 1
ATOM 2298 N N . LEU A 1 283 ? 2.020 -3.396 2.348 1.00 92.38 283 LEU A N 1
ATOM 2299 C CA . LEU A 1 283 ? 1.209 -2.851 1.250 1.00 92.38 283 LEU A CA 1
ATOM 2300 C C . LEU A 1 283 ? 1.579 -3.504 -0.077 1.00 92.38 283 LEU A C 1
ATOM 2302 O O . LEU A 1 283 ? 2.509 -4.304 -0.151 1.00 92.38 283 LEU A O 1
ATOM 2306 N N . GLU A 1 284 ? 0.890 -3.144 -1.159 1.00 90.75 284 GLU A N 1
ATOM 2307 C CA . GLU A 1 284 ? 1.248 -3.525 -2.524 1.00 90.75 284 GLU A CA 1
ATOM 2308 C C . GLU A 1 284 ? 2.731 -3.259 -2.787 1.00 90.75 284 GLU A C 1
ATOM 2310 O O . GLU A 1 284 ? 3.229 -2.205 -2.395 1.00 90.75 284 GLU A O 1
ATOM 2315 N N . PRO A 1 285 ? 3.450 -4.159 -3.487 1.00 89.88 285 PRO A N 1
ATOM 2316 C CA . PRO A 1 285 ? 4.889 -4.019 -3.727 1.00 89.88 285 PRO A CA 1
ATOM 2317 C C . PRO A 1 285 ? 5.343 -2.630 -4.181 1.00 89.88 285 PRO A C 1
ATOM 2319 O O . PRO A 1 285 ? 6.426 -2.161 -3.808 1.00 89.88 285 PRO A O 1
ATOM 2322 N N . HIS A 1 286 ? 4.505 -1.972 -4.985 1.00 91.25 286 HIS A N 1
ATOM 2323 C CA . HIS A 1 286 ? 4.745 -0.656 -5.556 1.00 91.25 286 HIS A CA 1
ATOM 2324 C C . HIS A 1 286 ? 4.442 0.507 -4.590 1.00 91.25 286 HIS A C 1
ATOM 2326 O O . HIS A 1 286 ? 4.876 1.619 -4.869 1.00 91.25 286 HIS A O 1
ATOM 2332 N N . ARG A 1 287 ? 3.774 0.264 -3.452 1.00 90.69 287 ARG A N 1
ATOM 2333 C CA . ARG A 1 287 ? 3.362 1.245 -2.423 1.00 90.69 287 ARG A CA 1
ATOM 2334 C C . ARG A 1 287 ? 4.129 1.154 -1.097 1.00 90.69 287 ARG A C 1
ATOM 2336 O O . ARG A 1 287 ? 3.946 2.001 -0.229 1.00 90.69 287 ARG A O 1
ATOM 2343 N N . GLU A 1 288 ? 5.011 0.170 -0.936 1.00 88.56 288 GLU A N 1
ATOM 2344 C CA . GLU A 1 288 ? 5.775 -0.072 0.304 1.00 88.56 288 GLU A CA 1
ATOM 2345 C C . GLU A 1 288 ? 6.882 0.968 0.610 1.00 88.56 288 GLU A C 1
ATOM 2347 O O . GLU A 1 288 ? 7.475 0.907 1.684 1.00 88.56 288 GLU A O 1
ATOM 2352 N N . TYR A 1 289 ? 7.193 1.911 -0.294 1.00 88.88 289 TYR A N 1
ATOM 2353 C CA . TYR A 1 289 ? 8.339 2.839 -0.171 1.00 88.88 289 TYR A CA 1
ATOM 2354 C C . TYR A 1 289 ? 9.707 2.135 -0.038 1.00 88.88 289 TYR A C 1
ATOM 2356 O O . TYR A 1 289 ? 10.647 2.656 0.569 1.00 88.88 289 TYR A O 1
ATOM 2364 N N . VAL A 1 290 ? 9.850 0.941 -0.618 1.00 88.50 290 VAL A N 1
ATOM 2365 C CA . VAL A 1 290 ? 11.119 0.202 -0.574 1.00 88.50 290 VAL A CA 1
ATOM 2366 C C . VAL A 1 290 ? 12.099 0.790 -1.587 1.00 88.50 290 VAL A C 1
ATOM 2368 O O . VAL A 1 290 ? 11.768 0.989 -2.760 1.00 88.50 290 VAL A O 1
ATOM 2371 N N . PHE A 1 291 ? 13.318 1.050 -1.120 1.00 88.75 291 PHE A N 1
ATOM 2372 C CA . PHE A 1 291 ? 14.416 1.591 -1.913 1.00 88.75 291 PHE A CA 1
ATOM 2373 C C . PHE A 1 291 ? 15.080 0.481 -2.727 1.00 88.75 291 PHE A C 1
ATOM 2375 O O . PHE A 1 291 ? 15.117 -0.672 -2.308 1.00 88.75 291 PHE A O 1
ATOM 2382 N N . PHE A 1 292 ? 15.623 0.825 -3.892 1.00 90.25 292 PHE A N 1
ATOM 2383 C CA . PHE A 1 292 ? 16.190 -0.151 -4.822 1.00 90.25 292 PHE A CA 1
ATOM 2384 C C . PHE A 1 292 ? 17.438 -0.843 -4.261 1.00 90.25 292 PHE A C 1
ATOM 2386 O O . PHE A 1 292 ? 17.677 -2.013 -4.545 1.00 90.25 292 PHE A O 1
ATOM 2393 N N . GLU A 1 293 ? 18.189 -0.150 -3.402 1.00 87.75 293 GLU A N 1
ATOM 2394 C CA . GLU A 1 293 ? 19.335 -0.709 -2.679 1.00 87.75 293 GLU A CA 1
ATOM 2395 C C . GLU A 1 293 ? 18.965 -1.917 -1.805 1.00 87.75 293 GLU A C 1
ATOM 2397 O O . GLU A 1 293 ? 19.776 -2.828 -1.694 1.00 87.75 293 GLU A O 1
ATOM 2402 N N . ASP A 1 294 ? 17.732 -1.988 -1.294 1.00 87.19 294 ASP A N 1
ATOM 2403 C CA . ASP A 1 294 ? 17.238 -3.104 -0.473 1.00 87.19 294 ASP A CA 1
ATOM 2404 C C . ASP A 1 294 ? 16.643 -4.250 -1.308 1.00 87.19 294 ASP A C 1
ATOM 2406 O O . ASP A 1 294 ? 16.155 -5.246 -0.770 1.00 87.19 294 ASP A O 1
ATOM 2410 N N . ARG A 1 295 ? 16.583 -4.104 -2.636 1.00 88.00 295 ARG A N 1
ATOM 2411 C CA . ARG A 1 295 ? 15.947 -5.079 -3.531 1.00 88.00 295 ARG A CA 1
ATOM 2412 C C . ARG A 1 295 ? 16.966 -6.110 -4.019 1.00 88.00 295 ARG A C 1
ATOM 2414 O O . ARG A 1 295 ? 17.132 -6.271 -5.224 1.00 88.00 295 ARG A O 1
ATOM 2421 N N . ASP A 1 296 ? 17.637 -6.814 -3.110 1.00 87.62 296 ASP A N 1
ATOM 2422 C CA . ASP A 1 296 ? 18.724 -7.754 -3.447 1.00 87.62 296 ASP A CA 1
ATOM 2423 C C . ASP A 1 296 ? 18.315 -8.781 -4.508 1.00 87.62 296 ASP A C 1
ATOM 2425 O O . ASP A 1 296 ? 18.947 -8.867 -5.556 1.00 87.62 296 ASP A O 1
ATOM 2429 N N . GLN A 1 297 ? 17.165 -9.435 -4.317 1.00 90.56 297 GLN A N 1
ATOM 2430 C CA . GLN A 1 297 ? 16.626 -10.398 -5.285 1.00 90.56 297 GLN A CA 1
ATOM 2431 C C . GLN A 1 297 ? 16.290 -9.788 -6.653 1.00 90.56 297 GLN A C 1
ATOM 2433 O O . GLN A 1 297 ? 16.293 -10.496 -7.653 1.00 90.56 297 GLN A O 1
ATOM 2438 N N . LEU A 1 298 ? 15.909 -8.505 -6.716 1.00 93.31 298 LEU A N 1
ATOM 2439 C CA . LEU A 1 298 ? 15.667 -7.854 -8.006 1.00 93.31 298 LEU A CA 1
ATOM 2440 C C . LEU A 1 298 ? 17.002 -7.537 -8.679 1.00 93.31 298 LEU A C 1
ATOM 2442 O O . LEU A 1 298 ? 17.149 -7.841 -9.853 1.00 93.31 298 LEU A O 1
ATOM 2446 N N . LYS A 1 299 ? 17.965 -6.969 -7.943 1.00 92.44 299 LYS A N 1
ATOM 2447 C CA . LYS A 1 299 ? 19.301 -6.640 -8.464 1.00 92.44 299 LYS A CA 1
ATOM 2448 C C . LYS A 1 299 ? 19.988 -7.879 -9.042 1.00 92.44 299 LYS A C 1
ATOM 2450 O O . LYS A 1 299 ? 20.352 -7.855 -10.209 1.00 92.44 299 LYS A O 1
ATOM 2455 N N . GLU A 1 300 ? 20.040 -8.972 -8.280 1.00 92.94 300 GLU A N 1
ATOM 2456 C CA . GLU A 1 300 ? 20.626 -10.252 -8.712 1.00 92.94 300 GLU A CA 1
ATOM 2457 C C . GLU A 1 300 ? 20.003 -10.756 -10.024 1.00 92.94 300 GLU A C 1
ATOM 2459 O O . GLU A 1 300 ? 20.695 -11.170 -10.949 1.00 92.94 300 GLU A O 1
ATOM 2464 N N . LYS A 1 301 ? 18.679 -10.653 -10.160 1.00 93.38 301 LYS A N 1
ATOM 2465 C CA . LYS A 1 301 ? 17.982 -11.089 -11.377 1.00 93.38 301 LYS A CA 1
ATOM 2466 C C . LYS A 1 301 ? 18.195 -10.184 -12.579 1.00 93.38 301 LYS A C 1
ATOM 2468 O O . LYS A 1 301 ? 18.123 -10.660 -13.706 1.00 93.38 301 LYS A O 1
ATOM 2473 N N . LEU A 1 302 ? 18.407 -8.891 -12.357 1.00 92.94 302 LEU A N 1
ATOM 2474 C CA . LEU A 1 302 ? 18.727 -7.953 -13.432 1.00 92.94 302 LEU A CA 1
ATOM 2475 C C . LEU A 1 302 ? 20.157 -8.147 -13.953 1.00 92.94 302 LEU A C 1
ATOM 2477 O O . LEU A 1 302 ? 20.444 -7.752 -15.080 1.00 92.94 302 LEU A O 1
ATOM 2481 N N . GLU A 1 303 ? 21.032 -8.776 -13.164 1.00 89.50 303 GLU A N 1
ATOM 2482 C CA . GLU A 1 303 ? 22.384 -9.150 -13.582 1.00 89.50 303 GLU A CA 1
ATOM 2483 C C . GLU A 1 303 ? 22.411 -10.411 -14.462 1.00 89.50 303 GLU A C 1
ATOM 2485 O O . GLU A 1 303 ? 23.359 -10.571 -15.230 1.00 89.50 303 GLU A O 1
ATOM 2490 N N . ASP A 1 304 ? 21.380 -11.269 -14.425 1.00 91.12 304 ASP A N 1
ATOM 2491 C CA . ASP A 1 304 ? 21.254 -12.432 -15.316 1.00 91.12 304 ASP A CA 1
ATOM 2492 C C . ASP A 1 304 ? 20.537 -12.062 -16.633 1.00 91.12 304 ASP A C 1
ATOM 2494 O O . ASP A 1 304 ? 19.311 -11.872 -16.654 1.00 91.12 304 ASP A O 1
ATOM 2498 N N . PRO A 1 305 ? 21.245 -12.044 -17.784 1.00 91.50 305 PRO A N 1
ATOM 2499 C CA . PRO A 1 305 ? 20.628 -11.764 -19.074 1.00 91.50 305 PRO A CA 1
ATOM 2500 C C . PRO A 1 305 ? 19.466 -12.708 -19.388 1.00 91.50 305 PRO A C 1
ATOM 2502 O O . PRO A 1 305 ? 18.473 -12.275 -19.971 1.00 91.50 305 PRO A O 1
ATOM 2505 N N . LYS A 1 306 ? 19.546 -13.992 -19.005 1.00 93.12 306 LYS A N 1
ATOM 2506 C CA . LYS A 1 306 ? 18.509 -14.983 -19.333 1.00 93.12 306 LYS A CA 1
ATOM 2507 C C . LYS A 1 306 ? 17.166 -14.603 -18.728 1.00 93.12 306 LYS A C 1
ATOM 2509 O O . LYS A 1 306 ? 16.147 -14.748 -19.403 1.00 93.12 306 LYS A O 1
ATOM 2514 N N . VAL A 1 307 ? 17.160 -14.094 -17.496 1.00 93.94 307 VAL A N 1
ATOM 2515 C CA . VAL A 1 307 ? 15.936 -13.649 -16.822 1.00 93.94 307 VAL A CA 1
ATOM 2516 C C . VAL A 1 307 ? 15.312 -12.483 -17.587 1.00 93.94 307 VAL A C 1
ATOM 2518 O O . VAL A 1 307 ? 14.123 -12.527 -17.896 1.00 93.94 307 VAL A O 1
ATOM 2521 N N . LEU A 1 308 ? 16.110 -11.491 -17.988 1.00 93.81 308 LEU A N 1
ATOM 2522 C CA . LEU A 1 308 ? 15.643 -10.342 -18.771 1.00 93.81 308 LEU A CA 1
ATOM 2523 C C . LEU A 1 308 ? 15.128 -10.736 -20.167 1.00 93.81 308 LEU A C 1
ATOM 2525 O O . LEU A 1 308 ? 14.055 -10.287 -20.577 1.00 93.81 308 LEU A O 1
ATOM 2529 N N . PHE A 1 309 ? 15.840 -11.617 -20.879 1.00 94.69 309 PHE A N 1
ATOM 2530 C CA . PHE A 1 309 ? 15.399 -12.150 -22.174 1.00 94.69 309 PHE A CA 1
ATOM 2531 C C . PHE A 1 309 ? 14.122 -12.992 -22.057 1.00 94.69 309 PHE A C 1
ATOM 2533 O O . PHE A 1 309 ? 13.317 -13.013 -22.986 1.00 94.69 309 PHE A O 1
ATOM 2540 N N . ASN A 1 310 ? 13.917 -13.704 -20.951 1.00 94.50 310 ASN A N 1
ATOM 2541 C CA . ASN A 1 310 ? 12.681 -14.448 -20.727 1.00 94.50 310 ASN A CA 1
ATOM 2542 C C . ASN A 1 310 ? 11.532 -13.510 -20.361 1.00 94.50 310 ASN A C 1
ATOM 2544 O O . ASN A 1 310 ? 10.456 -13.637 -20.937 1.00 94.50 310 ASN A O 1
ATOM 2548 N N . ALA A 1 311 ? 11.775 -12.525 -19.495 1.00 94.75 311 ALA A N 1
ATOM 2549 C CA . ALA A 1 311 ? 10.788 -11.521 -19.126 1.00 94.75 311 ALA A CA 1
ATOM 2550 C C . ALA A 1 311 ? 10.270 -10.772 -20.362 1.00 94.75 311 ALA A C 1
ATOM 2552 O O . ALA A 1 311 ? 9.062 -10.710 -20.573 1.00 94.75 311 ALA A O 1
ATOM 2553 N N . ILE A 1 312 ? 11.152 -10.278 -21.238 1.00 93.31 312 ILE A N 1
ATOM 2554 C CA . ILE A 1 312 ? 10.736 -9.497 -22.413 1.00 93.31 312 ILE A CA 1
ATOM 2555 C C . ILE A 1 312 ? 9.902 -10.306 -23.418 1.00 93.31 312 ILE A C 1
ATOM 2557 O O . ILE A 1 312 ? 8.998 -9.759 -24.046 1.00 93.31 312 ILE A O 1
ATOM 2561 N N . LYS A 1 313 ? 10.130 -11.624 -23.520 1.00 93.12 313 LYS A N 1
ATOM 2562 C CA . LYS A 1 313 ? 9.330 -12.527 -24.369 1.00 93.12 313 LYS A CA 1
ATOM 2563 C C . LYS A 1 313 ? 7.880 -12.662 -23.909 1.00 93.12 313 LYS A C 1
ATOM 2565 O O . LYS A 1 313 ? 7.038 -13.049 -24.709 1.00 93.12 313 LYS A O 1
ATOM 2570 N N . THR A 1 314 ? 7.585 -12.353 -22.647 1.00 94.88 314 THR A N 1
ATOM 2571 C CA . THR A 1 314 ? 6.210 -12.375 -22.120 1.00 94.88 314 THR A CA 1
ATOM 2572 C C . THR A 1 314 ? 5.390 -11.164 -22.566 1.00 94.88 314 THR A C 1
ATOM 2574 O O . THR A 1 314 ? 4.185 -11.124 -22.327 1.00 94.88 314 THR A O 1
ATOM 2577 N N . ALA A 1 315 ? 6.022 -10.166 -23.196 1.00 93.38 315 ALA A N 1
ATOM 2578 C CA . ALA A 1 315 ? 5.319 -9.006 -23.713 1.00 93.38 315 ALA A CA 1
ATOM 2579 C C . ALA A 1 315 ? 4.335 -9.441 -24.822 1.00 93.38 315 ALA A C 1
ATOM 2581 O O . ALA A 1 315 ? 4.756 -10.135 -25.751 1.00 93.38 315 ALA A O 1
ATOM 2582 N N . PRO A 1 316 ? 3.062 -9.000 -24.822 1.00 92.12 316 PRO A N 1
ATOM 2583 C CA . PRO A 1 316 ? 2.042 -9.633 -25.661 1.00 92.12 316 PRO A CA 1
ATOM 2584 C C . PRO A 1 316 ? 2.110 -9.191 -27.120 1.00 92.12 316 PRO A C 1
ATOM 2586 O O . PRO A 1 316 ? 2.484 -8.058 -27.434 1.00 92.12 316 PRO A O 1
ATOM 2589 N N . LYS A 1 317 ? 1.737 -10.090 -28.026 1.00 88.62 317 LYS A N 1
ATOM 2590 C CA . LYS A 1 317 ? 1.701 -9.824 -29.469 1.00 88.62 317 LYS A CA 1
ATOM 2591 C C . LYS A 1 317 ? 0.573 -8.845 -29.848 1.00 88.62 317 LYS A C 1
ATOM 2593 O O . LYS A 1 317 ? -0.415 -8.760 -29.120 1.00 88.62 317 LYS A O 1
ATOM 2598 N N . PRO A 1 318 ? 0.661 -8.180 -31.018 1.00 87.88 318 PRO A N 1
ATOM 2599 C CA . PRO A 1 318 ? 1.769 -8.198 -31.986 1.00 87.88 318 PRO A CA 1
ATOM 2600 C C . PRO A 1 318 ? 2.994 -7.371 -31.549 1.00 87.88 318 PRO A C 1
ATOM 2602 O O . PRO A 1 318 ? 2.893 -6.461 -30.728 1.00 87.88 318 PRO A O 1
ATOM 2605 N N . GLU A 1 319 ? 4.176 -7.705 -32.084 1.00 84.50 319 GLU A N 1
ATOM 2606 C CA . GLU A 1 319 ? 5.459 -7.082 -31.699 1.00 84.50 319 GLU A CA 1
ATOM 2607 C C . GLU A 1 319 ? 5.531 -5.589 -32.036 1.00 84.50 319 GLU A C 1
ATOM 2609 O O . GLU A 1 319 ? 6.175 -4.835 -31.315 1.00 84.50 319 GLU A O 1
ATOM 2614 N N . ASN A 1 320 ? 4.793 -5.142 -33.055 1.00 82.12 320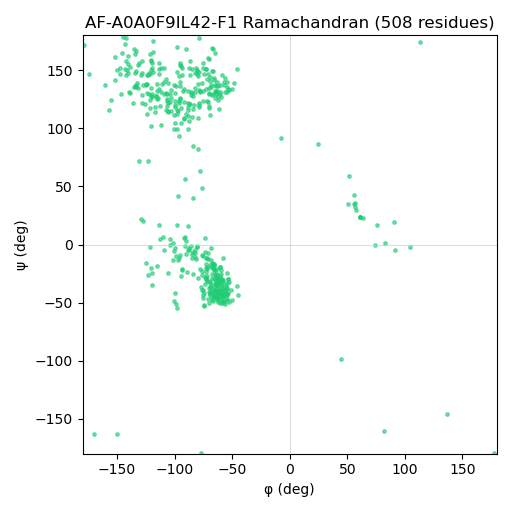 ASN A N 1
ATOM 2615 C CA . ASN A 1 320 ? 4.712 -3.736 -33.453 1.00 82.12 320 ASN A CA 1
ATOM 2616 C C . ASN A 1 320 ? 3.987 -2.835 -32.432 1.00 82.12 320 ASN A C 1
ATOM 2618 O O . ASN A 1 320 ? 4.067 -1.608 -32.532 1.00 82.12 320 ASN A O 1
ATOM 2622 N N . GLN A 1 321 ? 3.278 -3.412 -31.457 1.00 88.12 321 GLN A N 1
ATOM 2623 C CA . GLN A 1 321 ? 2.665 -2.646 -30.378 1.00 88.12 321 GLN A CA 1
ATOM 2624 C C . GLN A 1 321 ? 3.693 -2.288 -29.309 1.00 88.12 321 GLN A C 1
ATOM 2626 O O . GLN A 1 321 ? 4.592 -3.065 -28.971 1.00 88.12 321 GLN A O 1
ATOM 2631 N N . LEU A 1 322 ? 3.536 -1.102 -28.726 1.00 92.50 322 LEU A N 1
ATOM 2632 C CA . LEU A 1 322 ? 4.366 -0.673 -27.614 1.00 92.50 322 LEU A CA 1
ATOM 2633 C C . LEU A 1 322 ? 3.864 -1.331 -26.329 1.00 92.50 322 LEU A C 1
ATOM 2635 O O . LEU A 1 322 ? 2.674 -1.277 -26.024 1.00 92.50 322 LEU A O 1
ATOM 2639 N N . ALA A 1 323 ? 4.779 -1.892 -25.546 1.00 95.31 323 ALA A N 1
ATOM 2640 C CA . ALA A 1 323 ? 4.468 -2.523 -24.272 1.00 95.31 323 ALA A CA 1
ATOM 2641 C C . ALA A 1 323 ? 5.432 -2.040 -23.188 1.00 95.31 323 ALA A C 1
ATOM 2643 O O . ALA A 1 323 ? 6.634 -1.931 -23.442 1.00 95.31 323 ALA A O 1
ATOM 2644 N N . SER A 1 324 ? 4.903 -1.789 -21.991 1.00 96.75 324 SER A N 1
ATOM 2645 C CA . SER A 1 324 ? 5.695 -1.424 -20.813 1.00 96.75 324 SER A CA 1
ATOM 2646 C C . SER A 1 324 ? 5.146 -2.068 -19.546 1.00 96.75 324 SER A C 1
ATOM 2648 O O . SER A 1 324 ? 3.935 -2.253 -19.400 1.00 96.75 324 SER A O 1
ATOM 2650 N N . VAL A 1 325 ? 6.043 -2.340 -18.604 1.00 96.25 325 VAL A N 1
ATOM 2651 C CA . VAL A 1 325 ? 5.741 -2.759 -17.235 1.00 96.25 325 VAL A CA 1
ATOM 2652 C C . VAL A 1 325 ? 6.731 -2.108 -16.268 1.00 96.25 325 VAL A C 1
ATOM 2654 O O . VAL A 1 325 ? 7.893 -1.881 -16.605 1.00 96.25 325 VAL A O 1
ATOM 2657 N N . TYR A 1 326 ? 6.269 -1.783 -15.064 1.00 96.12 326 TYR A N 1
ATOM 2658 C CA . TYR A 1 326 ? 7.122 -1.305 -13.980 1.00 96.12 326 TYR A CA 1
ATOM 2659 C C . TYR A 1 326 ? 7.286 -2.406 -12.935 1.00 96.12 326 TYR A C 1
ATOM 2661 O O . TYR A 1 326 ? 6.291 -2.921 -12.426 1.00 96.12 326 TYR A O 1
ATOM 2669 N N . ILE A 1 327 ? 8.532 -2.771 -12.643 1.00 95.31 327 ILE A N 1
ATOM 2670 C CA . ILE A 1 327 ? 8.882 -3.932 -11.820 1.00 95.31 327 ILE A CA 1
ATOM 2671 C C . ILE A 1 327 ? 9.591 -3.446 -10.567 1.00 95.31 327 ILE A C 1
ATOM 2673 O O . ILE A 1 327 ? 10.578 -2.711 -10.642 1.00 95.31 327 ILE A O 1
ATOM 2677 N N . VAL A 1 328 ? 9.101 -3.876 -9.409 1.00 93.69 328 VAL A N 1
ATOM 2678 C CA . VAL A 1 328 ? 9.632 -3.482 -8.103 1.00 93.69 328 VAL A CA 1
ATOM 2679 C C . VAL A 1 328 ? 10.122 -4.672 -7.284 1.00 93.69 328 VAL A C 1
ATOM 2681 O O . VAL A 1 328 ? 10.942 -4.475 -6.395 1.00 93.69 328 VAL A O 1
ATOM 2684 N N . LYS A 1 329 ? 9.691 -5.907 -7.563 1.00 91.75 329 LYS A N 1
ATOM 2685 C CA . LYS A 1 329 ? 10.184 -7.120 -6.886 1.00 91.75 329 LYS A CA 1
ATOM 2686 C C . LYS A 1 329 ? 10.783 -8.117 -7.871 1.00 91.75 329 LYS A C 1
ATOM 2688 O O . LYS A 1 329 ? 10.281 -8.309 -8.970 1.00 91.75 329 LYS A O 1
ATOM 2693 N N . GLY A 1 330 ? 11.810 -8.844 -7.428 1.00 89.81 330 GLY A N 1
ATOM 2694 C CA . GLY A 1 330 ? 12.392 -9.927 -8.222 1.00 89.81 330 GLY A CA 1
ATOM 2695 C C . GLY A 1 330 ? 11.383 -11.036 -8.544 1.00 89.81 330 GLY A C 1
ATOM 2696 O O . GLY A 1 330 ? 11.466 -11.651 -9.597 1.00 89.81 330 GLY A O 1
ATOM 2697 N N . THR A 1 331 ? 10.407 -11.298 -7.673 1.00 89.31 331 THR A N 1
ATOM 2698 C CA . THR A 1 331 ? 9.348 -12.293 -7.921 1.00 89.31 331 THR A CA 1
ATOM 2699 C C . THR A 1 331 ? 8.314 -11.844 -8.955 1.00 89.31 331 THR A C 1
ATOM 2701 O O . THR A 1 331 ? 7.683 -12.695 -9.576 1.00 89.31 331 THR A O 1
ATOM 2704 N N . GLU A 1 332 ? 8.136 -10.535 -9.165 1.00 90.44 332 GLU A N 1
ATOM 2705 C CA . GLU A 1 332 ? 7.293 -10.010 -10.250 1.00 90.44 332 GLU A CA 1
ATOM 2706 C C . GLU A 1 332 ? 7.930 -10.288 -11.611 1.00 90.44 332 GLU A C 1
ATOM 2708 O O . GLU A 1 332 ? 7.221 -10.603 -12.560 1.00 90.44 332 GLU A O 1
ATOM 2713 N N . LEU A 1 333 ? 9.264 -10.233 -11.685 1.00 89.88 333 LEU A N 1
ATOM 2714 C CA . LEU A 1 333 ? 10.012 -10.539 -12.901 1.00 89.88 333 LEU A CA 1
ATOM 2715 C C . LEU A 1 333 ? 9.852 -12.014 -13.317 1.00 89.88 333 LEU A C 1
ATOM 2717 O O . LEU A 1 333 ? 9.676 -12.284 -14.500 1.00 89.88 333 LEU A O 1
ATOM 2721 N N . ASP A 1 334 ? 9.834 -12.956 -12.362 1.00 88.25 334 ASP A N 1
ATOM 2722 C CA . ASP A 1 334 ? 9.632 -14.391 -12.655 1.00 88.25 334 ASP A CA 1
ATOM 2723 C C . ASP A 1 334 ? 8.206 -14.717 -13.101 1.00 88.25 334 ASP A C 1
ATOM 2725 O O . ASP A 1 334 ? 7.987 -15.609 -13.916 1.00 88.25 334 ASP A O 1
ATOM 2729 N N . LYS A 1 335 ? 7.222 -14.043 -12.497 1.00 90.06 335 LYS A N 1
ATOM 2730 C CA . LYS A 1 335 ? 5.789 -14.307 -12.705 1.00 90.06 335 LYS A CA 1
ATOM 2731 C C . LYS A 1 335 ? 5.194 -13.471 -13.835 1.00 90.06 335 LYS A C 1
ATOM 2733 O O . LYS A 1 335 ? 3.971 -13.464 -14.015 1.00 90.06 335 LYS A O 1
ATOM 2738 N N . LEU A 1 336 ? 6.044 -12.745 -14.558 1.00 92.88 336 LEU A N 1
ATOM 2739 C CA . LEU A 1 336 ? 5.629 -11.872 -15.636 1.00 92.88 336 LEU A CA 1
ATOM 2740 C C . LEU A 1 336 ? 4.921 -12.696 -16.714 1.00 92.88 336 LEU A C 1
ATOM 2742 O O . LEU A 1 336 ? 5.384 -13.756 -17.126 1.00 92.88 336 LEU A O 1
ATOM 2746 N N . ASN A 1 337 ? 3.758 -12.224 -17.140 1.00 92.38 337 ASN A N 1
ATOM 2747 C CA . ASN A 1 337 ? 2.955 -12.857 -18.177 1.00 92.38 337 ASN A CA 1
ATOM 2748 C C . ASN A 1 337 ? 2.318 -11.783 -19.056 1.00 92.38 337 ASN A C 1
ATOM 2750 O O . ASN A 1 337 ? 2.458 -10.592 -18.787 1.00 92.38 337 ASN A O 1
ATOM 2754 N N . GLU A 1 338 ? 1.581 -12.186 -20.087 1.00 91.38 338 GLU A N 1
ATOM 2755 C CA . GLU A 1 338 ? 1.018 -11.238 -21.048 1.00 91.38 338 GLU A CA 1
ATOM 2756 C C . GLU A 1 338 ? 0.111 -10.180 -20.398 1.00 91.38 338 GLU A C 1
ATOM 2758 O O . GLU A 1 338 ? 0.163 -8.995 -20.730 1.00 91.38 338 GLU A O 1
ATOM 2763 N N . THR A 1 339 ? -0.671 -10.577 -19.393 1.00 89.50 339 THR A N 1
ATOM 2764 C CA . THR A 1 339 ? -1.565 -9.655 -18.682 1.00 89.50 339 THR A CA 1
ATOM 2765 C C . THR A 1 339 ? -0.817 -8.682 -17.776 1.00 89.50 339 THR A C 1
ATOM 2767 O O . THR A 1 339 ? -1.429 -7.714 -17.327 1.00 89.50 339 THR A O 1
ATOM 2770 N N . SER A 1 340 ? 0.482 -8.915 -17.532 1.00 90.75 340 SER A N 1
ATOM 2771 C CA . SER A 1 340 ? 1.389 -8.069 -16.751 1.00 90.75 340 SER A CA 1
ATOM 2772 C C . SER A 1 340 ? 1.943 -6.867 -17.520 1.00 90.75 340 SER A C 1
ATOM 2774 O O . SER A 1 340 ? 2.639 -6.045 -16.926 1.00 90.75 340 SER A O 1
ATOM 2776 N N . TRP A 1 341 ? 1.607 -6.700 -18.803 1.00 93.88 341 TRP A N 1
ATOM 2777 C CA . TRP A 1 341 ? 2.043 -5.559 -19.615 1.00 93.88 341 TRP A CA 1
ATOM 2778 C C . TRP A 1 341 ? 0.917 -4.563 -19.895 1.00 93.88 341 TRP A C 1
ATOM 2780 O O . TRP A 1 341 ? -0.231 -4.932 -20.144 1.00 93.88 341 TRP A O 1
ATOM 2790 N N . ILE A 1 342 ? 1.241 -3.268 -19.892 1.00 94.25 342 ILE A N 1
ATOM 2791 C CA . ILE A 1 342 ? 0.376 -2.256 -20.501 1.00 94.25 342 ILE A CA 1
ATOM 2792 C C . ILE A 1 342 ? 0.772 -2.151 -21.964 1.00 94.25 342 ILE A C 1
ATOM 2794 O O . ILE A 1 342 ? 1.898 -1.765 -22.269 1.00 94.25 342 ILE A O 1
ATOM 2798 N N . ILE A 1 343 ? -0.171 -2.461 -22.851 1.00 93.31 343 ILE A N 1
ATOM 2799 C CA . ILE A 1 343 ? 0.019 -2.341 -24.293 1.00 93.31 343 ILE A CA 1
ATOM 2800 C C . ILE A 1 343 ? -0.733 -1.134 -24.826 1.00 93.31 343 ILE A C 1
ATOM 2802 O O . ILE A 1 343 ? -1.874 -0.856 -24.431 1.00 93.31 343 ILE A O 1
ATOM 2806 N N . LYS A 1 344 ? -0.083 -0.421 -25.739 1.00 91.19 344 LYS A N 1
ATOM 2807 C CA . LYS A 1 344 ? -0.657 0.692 -26.474 1.00 91.19 344 LYS A CA 1
ATOM 2808 C C . LYS A 1 344 ? -0.145 0.716 -27.907 1.00 91.19 344 LYS A C 1
ATOM 2810 O O . LYS A 1 344 ? 0.987 0.331 -28.188 1.00 91.19 344 LYS A O 1
ATOM 2815 N N . ASP A 1 345 ? -0.983 1.240 -28.788 1.00 88.19 345 ASP A N 1
ATOM 2816 C CA . ASP A 1 345 ? -0.641 1.511 -30.178 1.00 88.19 345 ASP A CA 1
ATOM 2817 C C . ASP A 1 345 ? -0.871 3.002 -30.478 1.00 88.19 345 ASP A C 1
ATOM 2819 O O . ASP A 1 345 ? -1.881 3.366 -31.084 1.00 88.19 345 ASP A O 1
ATOM 2823 N N . PRO A 1 346 ? -0.009 3.895 -29.954 1.00 84.75 346 PRO A N 1
ATOM 2824 C CA . PRO A 1 346 ? -0.166 5.325 -30.177 1.00 84.75 346 PRO A CA 1
ATOM 2825 C C . PRO A 1 346 ? 0.030 5.629 -31.660 1.00 84.75 346 PRO A C 1
ATOM 2827 O O . PRO A 1 346 ? 1.011 5.184 -32.263 1.00 84.75 346 PRO A O 1
ATOM 2830 N N . LYS A 1 347 ? -0.871 6.406 -32.257 1.00 79.94 347 LYS A N 1
ATOM 2831 C CA . LYS A 1 347 ? -0.717 6.830 -33.652 1.00 79.94 347 LYS A CA 1
ATOM 2832 C C . LYS A 1 347 ? 0.108 8.107 -33.681 1.00 79.94 347 LYS A C 1
ATOM 2834 O O . LYS A 1 347 ? -0.273 9.103 -33.070 1.00 79.94 347 LYS A O 1
ATOM 2839 N N . LYS A 1 348 ? 1.251 8.078 -34.369 1.00 70.94 348 LYS A N 1
ATOM 2840 C CA . LYS A 1 348 ? 2.032 9.294 -34.603 1.00 70.94 348 LYS A CA 1
ATOM 2841 C C . LYS A 1 348 ? 1.227 10.164 -35.570 1.00 70.94 348 LYS A C 1
ATOM 2843 O O . LYS A 1 348 ? 0.989 9.759 -36.702 1.00 70.94 348 LYS A O 1
ATOM 2848 N N . HIS A 1 349 ? 0.733 11.290 -35.073 1.00 75.38 349 HIS A N 1
ATOM 2849 C CA . HIS A 1 349 ? 0.112 12.324 -35.889 1.00 75.38 349 HIS A CA 1
ATOM 2850 C C . HIS A 1 349 ? 1.210 13.256 -36.403 1.00 75.38 349 HIS A C 1
ATOM 2852 O O . HIS A 1 349 ? 2.181 13.499 -35.680 1.00 75.38 349 HIS A O 1
ATOM 2858 N N . ASP A 1 350 ? 1.053 13.780 -37.615 1.00 78.38 350 ASP A N 1
ATOM 2859 C CA . ASP A 1 350 ? 1.881 14.896 -38.059 1.00 78.38 350 ASP A CA 1
ATOM 2860 C C . ASP A 1 350 ? 1.569 16.104 -37.173 1.00 78.38 350 ASP A C 1
ATOM 2862 O O . ASP A 1 350 ? 0.404 16.426 -36.920 1.00 78.38 350 ASP A O 1
ATOM 2866 N N . PHE A 1 351 ? 2.613 16.726 -36.629 1.00 82.75 351 PHE A N 1
ATOM 2867 C CA . PHE A 1 351 ? 2.449 17.910 -35.800 1.00 82.75 351 PHE A CA 1
ATOM 2868 C C . PHE A 1 351 ? 2.364 19.137 -36.714 1.00 82.75 351 PHE A C 1
ATOM 2870 O O . PHE A 1 351 ? 3.253 19.308 -37.548 1.00 82.75 351 PHE A O 1
ATOM 2877 N N . PRO A 1 352 ? 1.333 19.989 -36.563 1.00 82.12 352 PRO A N 1
ATOM 2878 C CA . PRO A 1 352 ? 1.082 21.116 -37.467 1.00 82.12 352 PRO A CA 1
ATOM 2879 C C . PRO A 1 352 ? 2.141 22.227 -37.374 1.00 82.12 352 PRO A C 1
ATOM 2881 O O . PRO A 1 352 ? 2.098 23.184 -38.136 1.00 82.12 352 PRO A O 1
ATOM 2884 N N . GLY A 1 353 ? 3.118 22.107 -36.473 1.00 80.25 353 GLY A N 1
ATOM 2885 C CA . GLY A 1 353 ? 4.207 23.060 -36.338 1.00 80.25 353 GLY A CA 1
ATOM 2886 C C . GLY A 1 353 ? 3.811 24.284 -35.518 1.00 80.25 353 GLY A C 1
ATOM 2887 O O . GLY A 1 353 ? 2.868 24.272 -34.725 1.00 80.25 353 GLY A O 1
ATOM 2888 N N . LEU A 1 354 ? 4.579 25.358 -35.691 1.00 84.38 354 LEU A N 1
ATOM 2889 C CA . LEU A 1 354 ? 4.393 26.609 -34.950 1.00 84.38 354 LEU A CA 1
ATOM 2890 C C . LEU A 1 354 ? 3.153 27.400 -35.394 1.00 84.38 354 LEU A C 1
ATOM 2892 O O . LEU A 1 354 ? 2.769 28.333 -34.692 1.00 84.38 354 LEU A O 1
ATOM 2896 N N . ASP A 1 355 ? 2.532 27.016 -36.510 1.00 88.50 355 ASP A N 1
ATOM 2897 C CA . ASP A 1 355 ? 1.365 27.693 -37.077 1.00 88.50 355 ASP A CA 1
ATOM 2898 C C . ASP A 1 355 ? 0.089 27.435 -36.254 1.00 88.50 355 ASP A C 1
ATOM 2900 O O . ASP A 1 355 ? -0.770 28.308 -36.149 1.00 88.50 355 ASP A O 1
ATOM 2904 N N . GLU A 1 356 ? -0.008 26.274 -35.591 1.00 89.50 356 GLU A N 1
ATOM 2905 C CA . GLU A 1 356 ? -1.135 25.907 -34.719 1.00 89.50 356 GLU A CA 1
ATOM 2906 C C . GLU A 1 356 ? -0.647 25.379 -33.352 1.00 89.50 356 GLU A C 1
ATOM 2908 O O . GLU A 1 356 ? -0.741 24.179 -33.055 1.00 89.50 356 GLU A O 1
ATOM 2913 N N . PRO A 1 357 ? -0.123 26.255 -32.473 1.00 90.50 357 PRO A N 1
ATOM 2914 C CA . PRO A 1 357 ? 0.559 25.835 -31.248 1.00 90.50 357 PRO A CA 1
ATOM 2915 C C . PRO A 1 357 ? -0.357 25.104 -30.255 1.00 90.50 357 PRO A C 1
ATOM 2917 O O . PRO A 1 357 ? 0.084 24.165 -29.591 1.00 90.50 357 PRO A O 1
ATOM 2920 N N . GLU A 1 358 ? -1.633 25.488 -30.157 1.00 91.56 358 GLU A N 1
ATOM 2921 C CA . GLU A 1 358 ? -2.604 24.832 -29.268 1.00 91.56 358 GLU A CA 1
ATOM 2922 C C . GLU A 1 358 ? -2.956 23.418 -29.747 1.00 91.56 358 GLU A C 1
ATOM 2924 O O . GLU A 1 358 ? -2.980 22.473 -28.952 1.00 91.56 358 GLU A O 1
ATOM 2929 N N . VAL A 1 359 ? -3.163 23.253 -31.057 1.00 89.12 359 VAL A N 1
ATOM 2930 C CA . VAL A 1 359 ? -3.446 21.954 -31.683 1.00 89.12 359 VAL A CA 1
ATOM 2931 C C . VAL A 1 359 ? -2.231 21.043 -31.545 1.00 89.12 359 VAL A C 1
ATOM 2933 O O . VAL A 1 359 ? -2.370 19.891 -31.128 1.00 89.12 359 VAL A O 1
ATOM 2936 N N . GLN A 1 360 ? -1.026 21.565 -31.793 1.00 90.19 360 GLN A N 1
ATOM 2937 C CA . GLN A 1 360 ? 0.212 20.828 -31.560 1.00 90.19 360 GLN A CA 1
ATOM 2938 C C . GLN A 1 360 ? 0.342 20.388 -30.096 1.00 90.19 360 GLN A C 1
ATOM 2940 O O . GLN A 1 360 ? 0.609 19.213 -29.838 1.00 90.19 360 GLN A O 1
ATOM 2945 N N . ALA A 1 361 ? 0.125 21.289 -29.133 1.00 89.56 361 ALA A N 1
ATOM 2946 C CA . ALA A 1 361 ? 0.201 20.957 -27.711 1.00 89.56 361 ALA A CA 1
ATOM 2947 C C . ALA A 1 361 ? -0.793 19.846 -27.331 1.00 89.56 361 ALA A C 1
ATOM 2949 O O . ALA A 1 361 ? -0.417 18.885 -26.655 1.00 89.56 361 ALA A O 1
ATOM 2950 N N . HIS A 1 362 ? -2.031 19.931 -27.825 1.00 90.50 362 HIS A N 1
ATOM 2951 C CA . HIS A 1 362 ? -3.058 18.917 -27.599 1.00 90.50 362 HIS A CA 1
ATOM 2952 C C . HIS A 1 362 ? -2.678 17.550 -28.193 1.00 90.50 362 HIS A C 1
ATOM 2954 O O . HIS A 1 362 ? -2.790 16.523 -27.516 1.00 90.50 362 HIS A O 1
ATOM 2960 N N . LEU A 1 363 ? -2.190 17.514 -29.439 1.00 90.62 363 LEU A N 1
ATOM 2961 C CA . LEU A 1 363 ? -1.760 16.278 -30.101 1.00 90.62 363 LEU A CA 1
ATOM 2962 C C . LEU A 1 363 ? -0.557 15.637 -29.399 1.00 90.62 363 LEU A C 1
ATOM 2964 O O . LEU A 1 363 ? -0.522 14.415 -29.232 1.00 90.62 363 LEU A O 1
ATOM 2968 N N . VAL A 1 364 ? 0.402 16.446 -28.941 1.00 90.25 364 VAL A N 1
ATOM 2969 C CA . VAL A 1 364 ? 1.550 15.974 -28.154 1.00 90.25 364 VAL A CA 1
ATOM 2970 C C . VAL A 1 364 ? 1.084 15.374 -26.828 1.00 90.25 364 VAL A C 1
ATOM 2972 O O . VAL A 1 364 ? 1.492 14.263 -26.482 1.00 90.25 364 VAL A O 1
ATOM 2975 N N . GLU A 1 365 ? 0.202 16.054 -26.092 1.00 91.44 365 GLU A N 1
ATOM 2976 C CA . GLU A 1 365 ? -0.318 15.550 -24.818 1.00 91.44 365 GLU A CA 1
ATOM 2977 C C . GLU A 1 365 ? -1.092 14.237 -24.998 1.00 91.44 365 GLU A C 1
ATOM 2979 O O . GLU A 1 365 ? -0.916 13.288 -24.224 1.00 91.44 365 GLU A O 1
ATOM 2984 N N . LYS A 1 366 ? -1.910 14.151 -26.051 1.00 92.31 366 LYS A N 1
ATOM 2985 C CA . LYS A 1 366 ? -2.616 12.926 -26.428 1.00 92.31 366 LYS A CA 1
ATOM 2986 C C . LYS A 1 366 ? -1.631 11.787 -26.702 1.00 92.31 366 LYS A C 1
ATOM 2988 O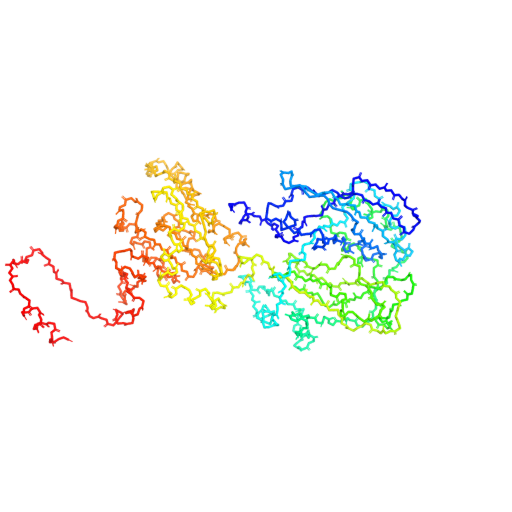 O . LYS A 1 366 ? -1.761 10.721 -26.102 1.00 92.31 366 LYS A O 1
ATOM 2993 N N . TYR A 1 367 ? -0.609 12.022 -27.525 1.00 92.19 367 TYR A N 1
ATOM 2994 C CA . TYR A 1 367 ? 0.398 11.010 -27.851 1.00 92.19 367 TYR A CA 1
ATOM 2995 C C . TYR A 1 367 ? 1.187 10.543 -26.618 1.00 92.19 367 TYR A C 1
ATOM 2997 O O . TYR A 1 367 ? 1.476 9.351 -26.482 1.00 92.19 367 TYR A O 1
ATOM 3005 N N . ILE A 1 368 ? 1.501 11.457 -25.690 1.00 93.06 368 ILE A N 1
ATOM 3006 C CA . ILE A 1 368 ? 2.122 11.145 -24.393 1.00 93.06 368 ILE A CA 1
ATOM 3007 C C . ILE A 1 368 ? 1.224 10.211 -23.575 1.00 93.06 368 ILE A C 1
ATOM 3009 O O . ILE A 1 368 ? 1.687 9.165 -23.122 1.00 93.06 368 ILE A O 1
ATOM 3013 N N . LYS A 1 369 ? -0.065 10.544 -23.422 1.00 93.25 369 LYS A N 1
ATOM 3014 C CA . LYS A 1 369 ? -1.052 9.738 -22.675 1.00 93.25 369 LYS A CA 1
ATOM 3015 C C . LYS A 1 369 ? -1.294 8.358 -23.293 1.00 93.25 369 LYS A C 1
ATOM 3017 O O . LYS A 1 369 ? -1.687 7.420 -22.593 1.00 93.25 369 LYS A O 1
ATOM 3022 N N . GLU A 1 370 ? -1.066 8.229 -24.595 1.00 93.00 370 GLU A N 1
ATOM 3023 C CA . GLU A 1 370 ? -1.150 6.968 -25.325 1.00 93.00 370 GLU A CA 1
ATOM 3024 C C . GLU A 1 370 ? 0.122 6.114 -25.215 1.00 93.00 370 GLU A C 1
ATOM 3026 O O . GLU A 1 370 ? 0.085 4.955 -25.613 1.00 93.00 370 GLU A O 1
ATOM 3031 N N . GLN A 1 371 ? 1.225 6.602 -24.635 1.00 93.88 371 GLN A N 1
ATOM 3032 C CA . GLN A 1 371 ? 2.401 5.758 -24.397 1.00 93.88 371 GLN A CA 1
ATOM 3033 C C . GLN A 1 371 ? 2.123 4.705 -23.310 1.00 93.88 371 GLN A C 1
ATOM 3035 O O . GLN A 1 371 ? 1.529 5.021 -22.276 1.00 93.88 371 GLN A O 1
ATOM 3040 N N . PRO A 1 372 ? 2.611 3.460 -23.455 1.00 94.50 372 PRO A N 1
ATOM 3041 C CA . PRO A 1 372 ? 2.397 2.418 -22.445 1.00 94.50 372 PRO A CA 1
ATOM 3042 C C . PRO A 1 372 ? 3.119 2.695 -21.120 1.00 94.50 372 PRO A C 1
ATOM 3044 O O . PRO A 1 372 ? 2.668 2.237 -20.074 1.00 94.50 372 PRO A O 1
ATOM 3047 N N . SER A 1 373 ? 4.209 3.469 -21.139 1.00 95.69 373 SER A N 1
ATOM 3048 C CA . SER A 1 373 ? 4.932 3.877 -19.927 1.00 95.69 373 SER A CA 1
ATOM 3049 C C . SER A 1 373 ? 4.211 4.982 -19.146 1.00 95.69 373 SER A C 1
ATOM 3051 O O . SER A 1 373 ? 4.425 5.109 -17.941 1.00 95.69 373 SER A O 1
ATOM 3053 N N . TYR A 1 374 ? 3.340 5.766 -19.799 1.00 95.56 374 TYR A N 1
ATOM 3054 C CA . TYR A 1 374 ? 2.687 6.934 -19.197 1.00 95.56 374 TYR A CA 1
ATOM 3055 C C . TYR A 1 374 ? 1.934 6.623 -17.894 1.00 95.56 374 TYR A C 1
ATOM 3057 O O . TYR A 1 374 ? 2.160 7.343 -16.925 1.00 95.56 374 TYR A O 1
ATOM 3065 N N . PRO A 1 375 ? 1.104 5.561 -17.791 1.00 95.06 375 PRO A N 1
ATOM 3066 C CA . PRO A 1 375 ? 0.380 5.268 -16.556 1.00 95.06 375 PRO A CA 1
ATOM 3067 C C . PRO A 1 375 ? 1.295 5.031 -15.351 1.00 95.06 375 PRO A C 1
ATOM 3069 O O . PRO A 1 375 ? 0.955 5.452 -14.252 1.00 95.06 375 PRO A O 1
ATOM 3072 N N . PHE A 1 376 ? 2.462 4.406 -15.546 1.00 95.56 376 PHE A N 1
ATOM 3073 C CA . PHE A 1 376 ? 3.427 4.180 -14.466 1.00 95.56 376 PHE A CA 1
ATOM 3074 C C . PHE A 1 376 ? 4.097 5.482 -14.041 1.00 95.56 376 PHE A C 1
ATOM 3076 O O . PHE A 1 376 ? 4.157 5.785 -12.854 1.00 95.56 376 PHE A O 1
ATOM 3083 N N . LEU A 1 377 ? 4.555 6.278 -15.011 1.00 95.75 377 LEU A N 1
ATOM 3084 C CA . LEU A 1 377 ? 5.170 7.573 -14.727 1.00 95.75 377 LEU A CA 1
ATOM 3085 C C . LEU A 1 377 ? 4.170 8.506 -14.031 1.00 95.75 377 LEU A C 1
ATOM 3087 O O . LEU A 1 377 ? 4.499 9.146 -13.038 1.00 95.75 377 LEU A O 1
ATOM 3091 N N . LYS A 1 378 ? 2.917 8.521 -14.489 1.00 95.00 378 LYS A N 1
ATOM 3092 C CA . LYS A 1 378 ? 1.863 9.315 -13.864 1.00 95.00 378 LYS A CA 1
ATOM 3093 C C . LYS A 1 378 ? 1.559 8.841 -12.438 1.00 95.00 378 LYS A C 1
ATOM 3095 O O . LYS A 1 378 ? 1.518 9.656 -11.525 1.00 95.00 378 LYS A O 1
ATOM 3100 N N . ALA A 1 379 ? 1.448 7.530 -12.220 1.00 93.75 379 ALA A N 1
ATOM 3101 C CA . ALA A 1 379 ? 1.230 6.967 -10.889 1.00 93.75 379 ALA A CA 1
ATOM 3102 C C . ALA A 1 379 ? 2.390 7.256 -9.915 1.00 93.75 379 ALA A C 1
ATOM 3104 O O . ALA A 1 379 ? 2.150 7.464 -8.727 1.00 93.75 379 ALA A O 1
ATOM 3105 N N . ILE A 1 380 ? 3.639 7.306 -10.391 1.00 93.94 380 ILE A N 1
ATOM 3106 C CA . ILE A 1 380 ? 4.786 7.739 -9.578 1.00 93.94 380 ILE A CA 1
ATOM 3107 C C . ILE A 1 380 ? 4.663 9.230 -9.224 1.00 93.94 380 ILE A C 1
ATOM 3109 O O . ILE A 1 380 ? 4.804 9.596 -8.058 1.00 93.94 380 ILE A O 1
ATOM 3113 N N . GLU A 1 381 ? 4.381 10.092 -10.207 1.00 92.50 381 GLU A N 1
ATOM 3114 C CA . GLU A 1 381 ? 4.206 11.539 -10.001 1.00 92.50 381 GLU A CA 1
ATOM 3115 C C . GLU A 1 381 ? 3.137 11.826 -8.928 1.00 92.50 381 GLU A C 1
ATOM 3117 O O . GLU A 1 381 ? 3.400 12.545 -7.951 1.00 92.50 381 GLU A O 1
ATOM 3122 N N . ASP A 1 382 ? 1.988 11.155 -9.053 1.00 90.88 382 ASP A N 1
ATOM 3123 C CA 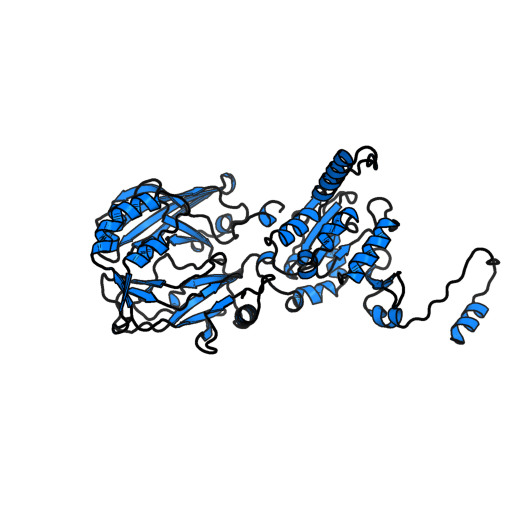. ASP A 1 382 ? 0.830 11.259 -8.159 1.00 90.88 382 ASP A CA 1
ATOM 3124 C C . ASP A 1 382 ? 1.046 10.571 -6.794 1.00 90.88 382 ASP A C 1
ATOM 3126 O O . ASP A 1 382 ? 0.227 10.709 -5.887 1.00 90.88 382 ASP A O 1
ATOM 3130 N N . GLY A 1 383 ? 2.164 9.859 -6.601 1.00 88.25 383 GLY A N 1
ATOM 3131 C CA . GLY A 1 383 ? 2.500 9.177 -5.347 1.00 88.25 383 GLY A CA 1
ATOM 3132 C C . GLY A 1 383 ? 1.724 7.881 -5.092 1.00 88.25 383 GLY A C 1
ATOM 3133 O O . GLY A 1 383 ? 1.702 7.403 -3.960 1.00 88.25 383 GLY A O 1
ATOM 3134 N N . LEU A 1 384 ? 1.102 7.306 -6.124 1.00 89.62 384 LEU A N 1
ATOM 3135 C CA . LEU A 1 384 ? 0.465 5.985 -6.085 1.00 89.62 384 LEU A CA 1
ATOM 3136 C C . LEU A 1 384 ? 1.492 4.852 -6.219 1.00 89.62 384 LEU A C 1
ATOM 3138 O O . LEU A 1 384 ? 1.293 3.774 -5.671 1.00 89.62 384 LEU A O 1
ATOM 3142 N N . ILE A 1 385 ? 2.612 5.099 -6.902 1.00 92.62 385 ILE A N 1
ATOM 3143 C CA . ILE A 1 385 ? 3.806 4.248 -6.853 1.00 92.62 385 ILE A CA 1
ATOM 3144 C C . ILE A 1 385 ? 4.864 4.977 -6.031 1.00 92.62 385 ILE A C 1
ATOM 3146 O O . ILE A 1 385 ? 5.312 6.062 -6.391 1.00 92.62 385 ILE A O 1
ATOM 3150 N N . THR A 1 386 ? 5.287 4.364 -4.933 1.00 91.69 386 THR A N 1
ATOM 3151 C CA . THR A 1 386 ? 6.216 4.954 -3.963 1.00 91.69 386 THR A CA 1
ATOM 3152 C C . THR A 1 386 ? 7.501 4.147 -3.825 1.00 91.69 386 THR A C 1
ATOM 3154 O O . THR A 1 386 ? 8.544 4.706 -3.491 1.00 91.69 386 THR A O 1
ATOM 3157 N N . SER A 1 387 ? 7.460 2.854 -4.145 1.00 92.69 387 SER A N 1
ATOM 3158 C CA . SER A 1 387 ? 8.639 1.995 -4.197 1.00 92.69 387 SER A CA 1
ATOM 3159 C C . SER A 1 387 ? 9.500 2.273 -5.431 1.00 92.69 387 SER A C 1
ATOM 3161 O O . SER A 1 387 ? 9.005 2.577 -6.524 1.00 92.69 387 SER A O 1
ATOM 3163 N N . GLN A 1 388 ? 10.810 2.114 -5.263 1.00 94.56 388 GLN A N 1
ATOM 3164 C CA . GLN A 1 388 ? 11.776 2.196 -6.353 1.00 94.56 388 GLN A CA 1
ATOM 3165 C C . GLN A 1 388 ? 11.844 0.866 -7.117 1.00 94.56 388 GLN A C 1
ATOM 3167 O O . GLN A 1 388 ? 11.666 -0.208 -6.532 1.00 94.56 388 GLN A O 1
ATOM 3172 N N . GLY A 1 389 ? 12.103 0.945 -8.419 1.00 96.00 389 GLY A N 1
ATOM 3173 C CA . GLY A 1 389 ? 12.071 -0.193 -9.333 1.00 96.00 389 GLY A CA 1
ATOM 3174 C C . GLY A 1 389 ? 12.639 0.146 -10.705 1.00 96.00 389 GLY A C 1
ATOM 3175 O O . GLY A 1 389 ? 13.328 1.153 -10.876 1.00 96.00 389 GLY A O 1
ATOM 3176 N N . ILE A 1 390 ? 12.346 -0.697 -11.689 1.00 97.31 390 ILE A N 1
ATOM 3177 C CA . ILE A 1 390 ? 12.782 -0.512 -13.074 1.00 97.31 390 ILE A CA 1
ATOM 3178 C C . ILE A 1 390 ? 11.589 -0.408 -14.019 1.00 97.31 390 ILE A C 1
ATOM 3180 O O . ILE A 1 390 ? 10.527 -0.983 -13.778 1.00 97.31 390 ILE A O 1
ATOM 3184 N N . LEU A 1 391 ? 11.783 0.305 -15.122 1.00 97.69 391 LEU A N 1
ATOM 3185 C CA . LEU A 1 391 ? 10.853 0.321 -16.238 1.00 97.69 391 LEU A CA 1
ATOM 3186 C C . LEU A 1 391 ? 11.358 -0.657 -17.302 1.00 97.69 391 LEU A C 1
ATOM 3188 O O . LEU A 1 391 ? 12.423 -0.443 -17.878 1.00 97.69 391 LEU A O 1
ATOM 3192 N N . LEU A 1 392 ? 10.598 -1.715 -17.567 1.00 97.56 392 LEU A N 1
ATOM 3193 C CA . LEU A 1 392 ? 10.872 -2.666 -18.638 1.00 97.56 392 LEU A CA 1
ATOM 3194 C C . LEU A 1 392 ? 9.924 -2.379 -19.804 1.00 97.56 392 LEU A C 1
ATOM 3196 O O . LEU A 1 392 ? 8.707 -2.309 -19.634 1.00 97.56 392 LEU A O 1
ATOM 3200 N N . THR A 1 393 ? 10.483 -2.182 -20.990 1.00 96.44 393 THR A N 1
ATOM 3201 C CA . THR A 1 393 ? 9.755 -1.738 -22.183 1.00 96.44 393 THR A CA 1
ATOM 3202 C C . THR A 1 393 ? 10.131 -2.585 -23.385 1.00 96.44 393 THR A C 1
ATOM 3204 O O . THR A 1 393 ? 11.251 -3.072 -23.480 1.00 96.44 393 THR A O 1
ATOM 3207 N N . ARG A 1 394 ? 9.212 -2.771 -24.331 1.00 94.19 394 ARG A N 1
ATOM 3208 C CA . ARG A 1 394 ? 9.553 -3.422 -25.602 1.00 94.19 394 ARG A CA 1
ATOM 3209 C C . ARG A 1 394 ? 10.438 -2.518 -26.456 1.00 94.19 394 ARG A C 1
ATOM 3211 O O . ARG A 1 394 ? 11.499 -2.935 -26.899 1.00 94.19 394 ARG A O 1
ATOM 3218 N N . HIS A 1 395 ? 10.022 -1.273 -26.644 1.00 94.06 395 HIS A N 1
ATOM 3219 C CA . HIS A 1 395 ? 10.762 -0.280 -27.419 1.00 94.06 395 HIS A CA 1
ATOM 3220 C C . HIS A 1 395 ? 11.288 0.807 -26.494 1.00 94.06 395 HIS A C 1
ATOM 3222 O O . HIS A 1 395 ? 10.652 1.097 -25.476 1.00 94.06 395 HIS A O 1
ATOM 3228 N N . PHE A 1 396 ? 12.401 1.431 -26.873 1.00 95.38 396 PHE A N 1
ATOM 3229 C CA . PHE A 1 396 ? 12.935 2.582 -26.157 1.00 95.38 396 PHE A CA 1
ATOM 3230 C C . PHE A 1 396 ? 11.838 3.647 -25.933 1.00 95.38 396 PHE A C 1
ATOM 3232 O O . PHE A 1 396 ? 11.068 3.935 -26.859 1.00 95.38 396 PHE A O 1
ATOM 3239 N N . PRO A 1 397 ? 11.700 4.208 -24.712 1.00 94.75 397 PRO A N 1
ATOM 3240 C CA . PRO A 1 397 ? 10.662 5.192 -24.433 1.00 94.75 397 PRO A CA 1
ATOM 3241 C C . PRO A 1 397 ? 10.743 6.412 -25.354 1.00 94.75 397 PRO A C 1
ATOM 3243 O O . PRO A 1 397 ? 11.815 6.969 -25.568 1.00 94.75 397 PRO A O 1
ATOM 3246 N N . SER A 1 398 ? 9.582 6.865 -25.832 1.00 92.81 398 SER A N 1
ATOM 3247 C CA . SER A 1 398 ? 9.472 8.053 -26.684 1.00 92.81 398 SER A CA 1
ATOM 3248 C C . SER A 1 398 ? 10.147 9.283 -26.048 1.00 92.81 398 SER A C 1
ATOM 3250 O O . SER A 1 398 ? 9.840 9.590 -24.888 1.00 92.81 398 SER A O 1
ATOM 3252 N N . PRO A 1 399 ? 10.950 10.059 -26.803 1.00 93.06 399 PRO A N 1
ATOM 3253 C CA . PRO A 1 399 ? 11.500 11.341 -26.354 1.00 93.06 399 PRO A CA 1
ATOM 3254 C C . PRO A 1 399 ? 10.445 12.342 -25.859 1.00 93.06 399 PRO A C 1
ATOM 3256 O O . PRO A 1 399 ? 10.736 13.179 -25.008 1.00 93.06 399 PRO A O 1
ATOM 3259 N N . LEU A 1 400 ? 9.186 12.229 -26.298 1.00 92.44 400 LEU A N 1
ATOM 3260 C CA . LEU A 1 400 ? 8.090 13.072 -25.798 1.00 92.44 400 LEU A CA 1
ATOM 3261 C C . LEU A 1 400 ? 7.759 12.822 -24.312 1.00 92.44 400 LEU A C 1
ATOM 3263 O O . LEU A 1 400 ? 7.148 13.669 -23.666 1.00 92.44 400 LEU A O 1
ATOM 3267 N N . LEU A 1 401 ? 8.209 11.703 -23.729 1.00 94.12 401 LEU A N 1
ATOM 3268 C CA . LEU A 1 401 ? 8.116 11.437 -22.287 1.00 94.12 401 LEU A CA 1
ATOM 3269 C C . LEU A 1 401 ? 9.221 12.123 -21.470 1.00 94.12 401 LEU A C 1
ATOM 3271 O O . LEU A 1 401 ? 9.212 12.010 -20.241 1.00 94.12 401 LEU A O 1
ATOM 3275 N N . LYS A 1 402 ? 10.151 12.850 -22.109 1.00 94.88 402 LYS A N 1
ATOM 3276 C CA . LYS A 1 402 ? 11.307 13.489 -21.461 1.00 94.88 402 LYS A CA 1
ATOM 3277 C C . LYS A 1 402 ? 10.923 14.311 -20.233 1.00 94.88 402 LYS A C 1
ATOM 3279 O O . LYS A 1 402 ? 11.515 14.122 -19.175 1.00 94.88 402 LYS A O 1
ATOM 3284 N N . LYS A 1 403 ? 9.892 15.161 -20.328 1.00 93.00 403 LYS A N 1
ATOM 3285 C CA . LYS A 1 403 ? 9.432 15.991 -19.197 1.00 93.00 403 LYS A CA 1
ATOM 3286 C C . LYS A 1 403 ? 9.068 15.154 -17.964 1.00 93.00 403 LYS A C 1
ATOM 3288 O O . LYS A 1 403 ? 9.369 15.559 -16.848 1.00 93.00 403 LYS A O 1
ATOM 3293 N N . MET A 1 404 ? 8.431 14.000 -18.163 1.00 94.56 404 MET A N 1
ATOM 3294 C CA . MET A 1 404 ? 8.057 13.113 -17.063 1.00 94.56 404 MET A CA 1
ATOM 3295 C C . MET A 1 404 ? 9.284 12.378 -16.528 1.00 94.56 404 MET A C 1
ATOM 3297 O O . MET A 1 404 ? 9.556 12.440 -15.332 1.00 94.56 404 MET A O 1
ATOM 3301 N N . LEU A 1 405 ? 10.045 11.726 -17.416 1.00 94.75 405 LEU A N 1
ATOM 3302 C CA . LEU A 1 405 ? 11.188 10.8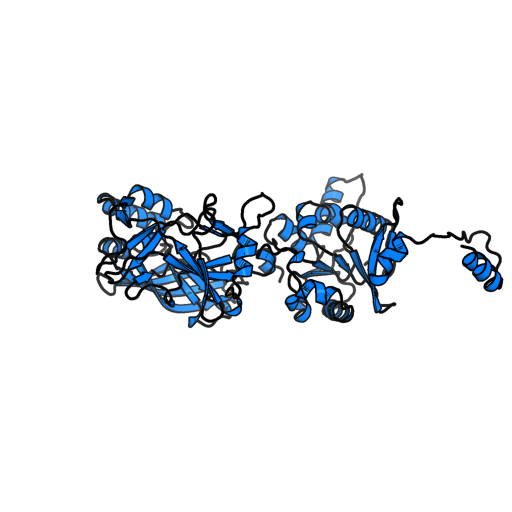86 -17.045 1.00 94.75 405 LEU A CA 1
ATOM 3303 C C . LEU A 1 405 ? 12.291 11.653 -16.310 1.00 94.75 405 LEU A C 1
ATOM 3305 O O . LEU A 1 405 ? 12.908 11.092 -15.412 1.00 94.75 405 LEU A O 1
ATOM 3309 N N . LEU A 1 406 ? 12.494 12.931 -16.638 1.00 94.06 406 LEU A N 1
ATOM 3310 C CA . LEU A 1 406 ? 13.499 13.787 -16.000 1.00 94.06 406 LEU A CA 1
ATOM 3311 C C . LEU A 1 406 ? 12.986 14.551 -14.768 1.00 94.06 406 LEU A C 1
ATOM 3313 O O . LEU A 1 406 ? 13.719 15.360 -14.203 1.00 94.06 406 LEU A O 1
ATOM 3317 N N . SER A 1 407 ? 11.738 14.338 -14.345 1.00 92.94 407 SER A N 1
ATOM 3318 C CA . SER A 1 407 ? 11.239 14.950 -13.110 1.00 92.94 407 SER A CA 1
ATOM 3319 C C . SER A 1 407 ? 11.890 14.311 -11.876 1.00 92.94 407 SER A C 1
ATOM 3321 O O . SER A 1 407 ? 12.149 13.105 -11.853 1.00 92.94 407 SER A O 1
ATOM 3323 N N . ASP A 1 408 ? 12.099 15.100 -10.815 1.00 90.19 408 ASP A N 1
ATOM 3324 C CA . ASP A 1 408 ? 12.728 14.633 -9.564 1.00 90.19 408 ASP A CA 1
ATOM 3325 C C . ASP A 1 408 ? 12.017 13.402 -8.976 1.00 90.19 408 ASP A C 1
ATOM 3327 O O . ASP A 1 408 ? 12.663 12.466 -8.506 1.00 90.19 408 ASP A O 1
ATOM 3331 N N . THR A 1 409 ? 10.683 13.344 -9.068 1.00 89.56 409 THR A N 1
ATOM 3332 C CA . THR A 1 409 ? 9.942 12.188 -8.544 1.00 89.56 409 THR A CA 1
ATOM 3333 C C . THR A 1 409 ? 10.237 10.925 -9.353 1.00 89.56 409 THR A C 1
ATOM 3335 O O . THR A 1 409 ? 10.523 9.881 -8.768 1.00 89.56 409 THR A O 1
ATOM 3338 N N . ILE A 1 410 ? 10.225 10.997 -10.689 1.00 91.56 410 ILE A N 1
ATOM 3339 C CA . ILE A 1 410 ? 10.526 9.820 -11.510 1.00 91.56 410 ILE A CA 1
ATOM 3340 C C . ILE A 1 410 ? 11.968 9.365 -11.303 1.00 91.56 410 ILE A C 1
ATOM 3342 O O . ILE A 1 410 ? 12.194 8.177 -11.099 1.00 91.56 410 ILE A O 1
ATOM 3346 N N . GLN A 1 411 ? 12.929 10.285 -11.275 1.00 89.75 411 GLN A N 1
ATOM 3347 C CA . GLN A 1 411 ? 14.342 9.969 -11.049 1.00 89.75 411 GLN A CA 1
ATOM 3348 C C . GLN A 1 411 ? 14.574 9.253 -9.700 1.00 89.75 411 GLN A C 1
ATOM 3350 O O . GLN A 1 411 ? 15.416 8.354 -9.563 1.00 89.75 411 GLN A O 1
ATOM 3355 N N . ARG A 1 412 ? 13.801 9.611 -8.667 1.00 88.69 412 ARG A N 1
ATOM 3356 C CA . ARG A 1 412 ? 13.855 8.933 -7.365 1.00 88.69 412 ARG A CA 1
ATOM 3357 C C . ARG A 1 412 ? 13.314 7.512 -7.416 1.00 88.69 412 ARG A C 1
ATOM 3359 O O . ARG A 1 412 ? 13.834 6.684 -6.675 1.00 88.69 412 ARG A O 1
ATOM 3366 N N . ASN A 1 413 ? 12.345 7.211 -8.273 1.00 93.44 413 ASN A N 1
ATOM 3367 C CA . ASN A 1 413 ? 11.667 5.914 -8.303 1.00 93.44 413 ASN A CA 1
ATOM 3368 C C . ASN A 1 413 ? 12.196 4.966 -9.389 1.00 93.44 413 ASN A C 1
ATOM 3370 O O . ASN A 1 413 ? 12.419 3.791 -9.104 1.00 93.44 413 ASN A O 1
ATOM 3374 N N . VAL A 1 414 ? 12.467 5.460 -10.595 1.00 95.81 414 VAL A N 1
ATOM 3375 C CA . VAL A 1 414 ? 12.980 4.671 -11.721 1.00 95.81 414 VAL A CA 1
ATOM 3376 C C . VAL A 1 414 ? 14.500 4.565 -11.625 1.00 95.81 414 VAL A C 1
ATOM 3378 O O . VAL A 1 414 ? 15.220 5.538 -11.834 1.00 95.81 414 VAL A O 1
ATOM 3381 N N . LYS A 1 415 ? 14.996 3.366 -11.314 1.00 95.69 415 LYS A N 1
ATOM 3382 C CA . LYS A 1 415 ? 16.431 3.058 -11.166 1.00 95.69 415 LYS A CA 1
ATOM 3383 C C . LYS A 1 415 ? 17.049 2.348 -12.363 1.00 95.69 415 LYS A C 1
ATOM 3385 O O . LYS A 1 415 ? 18.244 2.074 -12.365 1.00 95.69 415 LYS A O 1
ATOM 3390 N N . GLY A 1 416 ? 16.256 2.109 -13.399 1.00 96.44 416 GLY A N 1
ATOM 3391 C CA . GLY A 1 416 ? 16.739 1.631 -14.684 1.00 96.44 416 GLY A CA 1
ATOM 3392 C C . GLY A 1 416 ? 15.622 1.572 -15.715 1.00 96.44 416 GLY A C 1
ATOM 3393 O O . GLY A 1 416 ? 14.472 1.287 -15.372 1.00 96.44 416 GLY A O 1
ATOM 3394 N N . VAL A 1 417 ? 15.969 1.832 -16.970 1.00 98.00 417 VAL A N 1
ATOM 3395 C CA . VAL A 1 417 ? 15.105 1.625 -18.136 1.00 98.00 417 VAL A CA 1
ATOM 3396 C C . VAL A 1 417 ? 15.699 0.498 -18.967 1.00 98.00 417 VAL A C 1
ATOM 3398 O O . VAL A 1 417 ? 16.821 0.621 -19.442 1.00 98.00 417 VAL A O 1
ATOM 3401 N N . TYR A 1 418 ? 14.953 -0.584 -19.148 1.00 97.81 418 TYR A N 1
ATOM 3402 C CA . TYR A 1 418 ? 15.348 -1.744 -19.943 1.00 97.81 418 TYR A CA 1
ATOM 3403 C C . TYR A 1 418 ? 14.471 -1.808 -21.192 1.00 97.81 418 TYR A C 1
ATOM 3405 O O . TYR A 1 418 ? 13.245 -1.693 -21.090 1.00 97.81 418 TYR A O 1
ATOM 3413 N N . PHE A 1 419 ? 15.076 -1.974 -22.367 1.00 96.56 419 PHE A N 1
ATOM 3414 C CA . PHE A 1 419 ? 14.340 -2.045 -23.630 1.00 96.56 419 PHE A CA 1
ATOM 3415 C C . PHE A 1 419 ? 14.930 -3.068 -24.608 1.00 96.56 419 PHE A C 1
ATOM 3417 O O . PHE A 1 419 ? 16.103 -3.421 -24.495 1.00 96.56 419 PHE A O 1
ATOM 3424 N N . GLN A 1 420 ? 14.123 -3.543 -25.562 1.00 93.88 420 GLN A N 1
ATOM 3425 C CA . GLN A 1 420 ? 14.546 -4.515 -26.581 1.00 93.88 420 GLN A CA 1
ATOM 3426 C C . GLN A 1 420 ? 14.864 -3.860 -27.926 1.00 93.88 420 GLN A C 1
ATOM 3428 O O . GLN A 1 420 ? 15.921 -4.114 -28.499 1.00 93.88 420 GLN A O 1
ATOM 3433 N N . TYR A 1 421 ? 13.970 -3.004 -28.419 1.00 92.69 421 TYR A N 1
ATOM 3434 C CA . TYR A 1 421 ? 14.096 -2.371 -29.732 1.00 92.69 421 TYR A CA 1
ATOM 3435 C C . TYR A 1 421 ? 14.467 -0.885 -29.592 1.00 92.69 421 TYR A C 1
ATOM 3437 O O . TYR A 1 421 ? 13.752 -0.151 -28.898 1.00 92.69 421 TYR A O 1
ATOM 3445 N N . PRO A 1 422 ? 15.562 -0.423 -30.226 1.00 91.00 422 PRO A N 1
ATOM 3446 C CA . PRO A 1 422 ? 16.019 0.970 -30.182 1.00 91.00 422 PRO A CA 1
ATOM 3447 C C . PRO A 1 422 ? 14.983 2.002 -30.613 1.00 91.00 422 PRO A C 1
ATOM 3449 O O . PRO A 1 422 ? 14.941 3.099 -30.063 1.00 91.00 422 PRO A O 1
ATOM 3452 N N . SER A 1 423 ? 14.133 1.666 -31.580 1.00 84.38 423 SER A N 1
ATOM 3453 C CA . SER A 1 423 ? 13.068 2.552 -32.025 1.00 84.38 423 SER A CA 1
ATOM 3454 C C . SER A 1 423 ? 11.878 1.752 -32.526 1.00 84.38 423 SER A C 1
ATOM 3456 O O . SER A 1 423 ? 12.026 0.669 -33.075 1.00 84.38 423 SER A O 1
ATOM 3458 N N . ARG A 1 424 ? 10.675 2.313 -32.381 1.00 81.25 424 ARG A N 1
ATOM 3459 C CA . ARG A 1 424 ? 9.486 1.789 -33.066 1.00 81.25 424 ARG A CA 1
ATOM 3460 C C . ARG A 1 424 ? 9.500 2.111 -34.561 1.00 81.25 424 ARG A C 1
ATOM 3462 O O . ARG A 1 424 ? 8.929 1.376 -35.349 1.00 81.25 424 ARG A O 1
ATOM 3469 N N . SER A 1 425 ? 10.043 3.272 -34.932 1.00 75.81 425 SER A N 1
ATOM 3470 C CA . SER A 1 425 ? 9.936 3.801 -36.302 1.00 75.81 425 SER A CA 1
ATOM 3471 C C . SER A 1 425 ? 11.124 3.430 -37.184 1.00 75.81 425 SER A C 1
ATOM 3473 O O . SER A 1 425 ? 11.000 3.474 -38.399 1.00 75.81 425 SER A O 1
ATOM 3475 N N . ASN A 1 426 ? 12.263 3.100 -36.572 1.00 72.12 426 ASN A N 1
ATOM 3476 C CA . ASN A 1 426 ? 13.524 2.832 -37.266 1.00 72.12 426 ASN A CA 1
ATOM 3477 C C . ASN A 1 426 ? 14.130 1.477 -36.858 1.00 72.12 426 ASN A C 1
ATOM 3479 O O . ASN A 1 426 ? 15.340 1.297 -36.984 1.00 72.12 426 ASN A O 1
ATOM 3483 N N . ASP A 1 427 ? 13.305 0.575 -36.313 1.00 68.81 427 ASP A N 1
ATOM 3484 C CA . ASP A 1 427 ? 13.659 -0.765 -35.832 1.00 68.81 427 ASP A CA 1
ATOM 3485 C C . ASP A 1 427 ? 14.950 -0.798 -34.988 1.00 68.81 427 ASP A C 1
ATOM 3487 O O . ASP A 1 427 ? 14.944 -0.482 -33.793 1.00 68.81 427 ASP A O 1
ATOM 3491 N N . GLU A 1 428 ? 16.070 -1.160 -35.616 1.00 75.94 428 GLU A N 1
ATOM 3492 C CA . GLU A 1 428 ? 17.383 -1.359 -34.993 1.00 75.94 428 GLU A CA 1
ATOM 3493 C C . GLU A 1 428 ? 18.182 -0.060 -34.782 1.00 75.94 428 GLU A C 1
ATOM 3495 O O . GLU A 1 428 ? 19.247 -0.080 -34.162 1.00 75.94 428 GLU A O 1
ATOM 3500 N N . PHE A 1 429 ? 17.687 1.088 -35.255 1.00 83.75 429 PHE A N 1
ATOM 3501 C CA . PHE A 1 429 ? 18.413 2.356 -35.195 1.00 83.75 429 PHE A CA 1
ATOM 3502 C C . PHE A 1 429 ? 17.736 3.391 -34.298 1.00 83.75 429 PHE A C 1
ATOM 3504 O O . PHE A 1 429 ? 16.532 3.626 -34.352 1.00 83.75 429 PHE A O 1
ATOM 3511 N N . PHE A 1 430 ? 18.546 4.097 -33.510 1.00 87.62 430 PHE A N 1
ATOM 3512 C CA . PHE A 1 430 ? 18.103 5.302 -32.813 1.00 87.62 430 PHE A CA 1
ATOM 3513 C C . PHE A 1 430 ? 18.002 6.485 -33.772 1.00 87.62 430 PHE A C 1
ATOM 3515 O O . PHE A 1 430 ? 18.972 6.786 -34.482 1.00 87.62 430 PHE A O 1
ATOM 3522 N N . SER A 1 431 ? 16.883 7.209 -33.711 1.00 87.25 431 SER A N 1
ATOM 3523 C CA . SER A 1 431 ? 16.765 8.523 -34.345 1.00 87.25 431 SER A CA 1
ATOM 3524 C C . SER A 1 431 ? 17.673 9.556 -33.663 1.00 87.25 431 SER A C 1
ATOM 3526 O O . SER A 1 431 ? 18.213 9.326 -32.577 1.00 87.25 431 SER A O 1
ATOM 3528 N N . HIS A 1 432 ? 17.835 10.728 -34.282 1.00 86.56 432 HIS A N 1
ATOM 3529 C CA . HIS A 1 432 ? 18.552 11.843 -33.656 1.00 86.56 432 HIS A CA 1
ATOM 3530 C C . 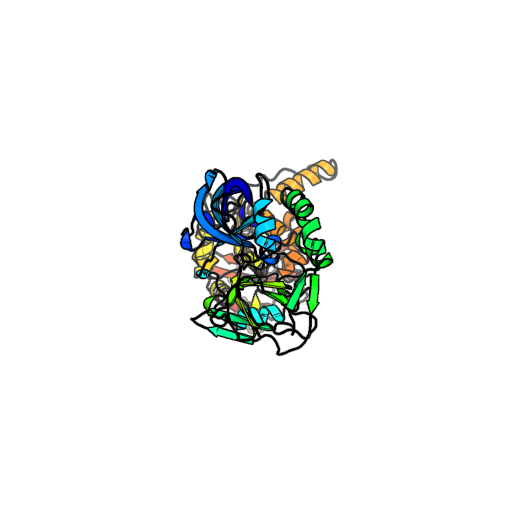HIS A 1 432 ? 17.925 12.266 -32.318 1.00 86.56 432 HIS A C 1
ATOM 3532 O O . HIS A 1 432 ? 18.653 12.530 -31.361 1.00 86.56 432 HIS A O 1
ATOM 3538 N N . GLU A 1 433 ? 16.593 12.269 -32.232 1.00 89.38 433 GLU A N 1
ATOM 3539 C CA . GLU A 1 433 ? 15.859 12.600 -31.008 1.00 89.38 433 GLU A CA 1
ATOM 3540 C C . GLU A 1 433 ? 16.080 11.550 -29.915 1.00 89.38 433 GLU A C 1
ATOM 3542 O O . GLU A 1 433 ? 16.329 11.906 -28.763 1.00 89.38 433 GLU A O 1
ATOM 3547 N N . ASP A 1 434 ? 16.075 10.261 -30.271 1.00 91.62 434 ASP A N 1
ATOM 3548 C CA . ASP A 1 434 ? 16.314 9.181 -29.309 1.00 91.62 434 ASP A CA 1
ATOM 3549 C C . ASP A 1 434 ? 17.733 9.255 -28.724 1.00 91.62 434 ASP A C 1
ATOM 3551 O O . ASP A 1 434 ? 17.926 9.082 -27.521 1.00 91.62 434 ASP A O 1
ATOM 3555 N N . ARG A 1 435 ? 18.740 9.574 -29.553 1.00 90.88 435 ARG A N 1
ATOM 3556 C CA . ARG A 1 435 ? 20.132 9.755 -29.098 1.00 90.88 435 ARG A CA 1
ATOM 3557 C C . ARG A 1 435 ? 20.277 10.940 -28.149 1.00 90.88 435 ARG A C 1
ATOM 3559 O O . ARG A 1 435 ? 20.958 10.823 -27.130 1.00 90.88 435 ARG A O 1
ATOM 3566 N N . ALA A 1 436 ? 19.638 12.066 -28.468 1.00 92.56 436 ALA A N 1
ATOM 3567 C CA . ALA A 1 436 ? 19.608 13.222 -27.576 1.00 92.56 436 ALA A CA 1
ATOM 3568 C C . ALA A 1 436 ? 18.940 12.858 -26.242 1.00 92.56 436 ALA A C 1
ATOM 3570 O O . ALA A 1 436 ? 19.458 13.185 -25.176 1.00 92.56 436 ALA A O 1
ATOM 3571 N N . PHE A 1 437 ? 17.849 12.092 -26.293 1.00 94.56 437 PHE A N 1
ATOM 3572 C CA . PHE A 1 437 ? 17.149 11.667 -25.092 1.00 94.56 437 PHE A CA 1
ATOM 3573 C C . PHE A 1 437 ? 17.960 10.684 -24.229 1.00 94.56 437 PHE A C 1
ATOM 3575 O O . PHE A 1 437 ? 17.978 10.816 -23.005 1.00 94.56 437 PHE A O 1
ATOM 3582 N N . LEU A 1 438 ? 18.704 9.750 -24.833 1.00 94.38 438 LEU A N 1
ATOM 3583 C CA . LEU A 1 438 ? 19.652 8.880 -24.118 1.00 94.38 438 LEU A CA 1
ATOM 3584 C C . LEU A 1 438 ? 20.716 9.682 -23.359 1.00 94.38 438 LEU A C 1
ATOM 3586 O O . LEU A 1 438 ? 21.032 9.367 -22.208 1.00 94.38 438 LEU A O 1
ATOM 3590 N N . LEU A 1 439 ? 21.262 10.724 -23.994 1.00 94.06 439 LEU A N 1
ATOM 3591 C CA . LEU A 1 439 ? 22.221 11.631 -23.365 1.00 94.06 439 LEU A CA 1
ATOM 3592 C C . LEU A 1 439 ? 21.606 12.319 -22.140 1.00 94.06 439 LEU A C 1
ATOM 3594 O O . LEU A 1 439 ? 22.253 12.372 -21.093 1.00 94.06 439 LEU A O 1
ATOM 3598 N N . ASP A 1 440 ? 20.364 12.794 -22.247 1.00 94.50 440 ASP A N 1
ATOM 3599 C CA . ASP A 1 440 ? 19.655 13.401 -21.121 1.00 94.50 440 ASP A CA 1
ATOM 3600 C C . ASP A 1 440 ? 19.445 12.402 -19.975 1.00 94.50 440 ASP A C 1
ATOM 3602 O O . ASP A 1 440 ? 19.810 12.693 -18.840 1.00 94.50 440 ASP A O 1
ATOM 3606 N N . LEU A 1 441 ? 18.927 11.200 -20.252 1.00 95.00 441 LEU A N 1
ATOM 3607 C CA . LEU A 1 441 ? 18.706 10.176 -19.221 1.00 95.00 441 LEU A CA 1
ATOM 3608 C C . LEU A 1 441 ? 19.997 9.854 -18.457 1.00 95.00 441 LEU A C 1
ATOM 3610 O O . LEU A 1 441 ? 19.997 9.803 -17.226 1.00 95.00 441 LEU A O 1
ATOM 3614 N N . ALA A 1 442 ? 21.118 9.722 -19.169 1.00 92.75 442 ALA A N 1
ATOM 3615 C CA . ALA A 1 442 ? 22.408 9.466 -18.545 1.00 92.75 442 ALA A CA 1
ATOM 3616 C C . ALA A 1 442 ? 22.925 10.655 -17.715 1.00 92.75 442 ALA A C 1
ATOM 3618 O O . ALA A 1 442 ? 23.447 10.442 -16.619 1.00 92.75 442 ALA A O 1
ATOM 3619 N N . LYS A 1 443 ? 22.748 11.900 -18.185 1.00 91.00 443 LYS A N 1
ATOM 3620 C CA . LYS A 1 443 ? 23.094 13.118 -17.423 1.00 91.00 443 LYS A CA 1
ATOM 3621 C C . LYS A 1 443 ? 22.276 13.239 -16.134 1.00 91.00 443 LYS A C 1
ATOM 3623 O O . LYS A 1 443 ? 22.806 13.672 -15.116 1.00 91.00 443 LYS A O 1
ATOM 3628 N N . PHE A 1 444 ? 21.021 12.794 -16.154 1.00 90.19 444 PHE A N 1
ATOM 3629 C CA . PHE A 1 444 ? 20.136 12.743 -14.987 1.00 90.19 444 PHE A CA 1
ATOM 3630 C C . PHE A 1 444 ? 20.260 11.432 -14.187 1.00 90.19 444 PHE A C 1
ATOM 3632 O O . PHE A 1 444 ? 19.413 11.134 -13.347 1.00 90.19 444 PHE A O 1
ATOM 3639 N N . ALA A 1 445 ? 21.327 10.655 -14.397 1.00 90.62 445 ALA A N 1
ATOM 3640 C CA . ALA A 1 445 ? 21.623 9.435 -13.647 1.00 90.62 445 ALA A CA 1
ATOM 3641 C C . ALA A 1 445 ? 20.487 8.390 -13.659 1.00 90.62 445 ALA A C 1
ATOM 3643 O O . ALA A 1 445 ? 20.292 7.674 -12.677 1.00 90.62 445 ALA A O 1
ATOM 3644 N N . ILE A 1 446 ? 19.754 8.286 -14.773 1.00 94.62 446 ILE A N 1
ATOM 3645 C CA . ILE A 1 446 ? 18.808 7.199 -15.044 1.00 94.62 446 ILE A CA 1
ATOM 3646 C C . ILE A 1 446 ? 19.520 6.195 -15.962 1.00 94.62 446 ILE A C 1
ATOM 3648 O O . ILE A 1 446 ? 19.702 6.476 -17.149 1.00 94.62 446 ILE A O 1
ATOM 3652 N N . PRO A 1 447 ? 19.959 5.031 -15.448 1.00 95.44 447 PRO A N 1
ATOM 3653 C CA . PRO A 1 447 ? 20.629 4.023 -16.259 1.00 95.44 447 PRO A CA 1
ATOM 3654 C C . PRO A 1 447 ? 19.697 3.469 -17.338 1.00 95.44 447 PRO A C 1
ATOM 3656 O O . PRO A 1 447 ? 18.540 3.145 -17.064 1.00 95.44 447 PRO A O 1
ATOM 3659 N N . VAL A 1 448 ? 20.216 3.320 -18.555 1.00 97.38 448 VAL A N 1
ATOM 3660 C CA . VAL A 1 448 ? 19.474 2.751 -19.683 1.00 97.38 448 VAL A CA 1
ATOM 3661 C C . VAL A 1 448 ? 20.192 1.501 -20.176 1.00 97.38 448 VAL A C 1
ATOM 3663 O O . VAL A 1 448 ? 21.393 1.542 -20.444 1.00 97.38 448 VAL A O 1
ATOM 3666 N N . PHE A 1 449 ? 19.446 0.409 -20.308 1.00 97.44 449 PHE A N 1
ATOM 3667 C CA . PHE A 1 449 ? 19.935 -0.907 -20.684 1.00 97.44 449 PHE A CA 1
ATOM 3668 C C . PHE A 1 449 ? 19.230 -1.414 -21.940 1.00 97.44 449 PHE A C 1
ATOM 3670 O O . PHE A 1 449 ? 18.000 -1.439 -22.016 1.00 97.44 449 PHE A O 1
ATOM 3677 N N . TRP A 1 450 ? 20.022 -1.854 -22.908 1.00 96.38 450 TRP A N 1
ATOM 3678 C CA . TRP A 1 450 ? 19.563 -2.502 -24.123 1.00 96.38 450 TRP A CA 1
ATOM 3679 C C . TRP A 1 450 ? 19.701 -4.017 -23.988 1.00 96.38 450 TRP A C 1
ATOM 3681 O O . TRP A 1 450 ? 20.799 -4.534 -23.781 1.00 96.38 450 TRP A O 1
ATOM 3691 N N . ILE A 1 451 ? 18.578 -4.722 -24.098 1.00 95.12 451 ILE A N 1
ATOM 3692 C CA . ILE A 1 451 ? 18.500 -6.180 -24.181 1.00 95.12 451 ILE A CA 1
ATOM 3693 C C . ILE A 1 451 ? 18.722 -6.561 -25.650 1.00 95.12 451 ILE A C 1
ATOM 3695 O O . ILE A 1 451 ? 17.774 -6.695 -26.425 1.00 95.12 451 ILE A O 1
ATOM 3699 N N . ASP A 1 452 ? 19.989 -6.674 -26.045 1.00 93.19 452 ASP A N 1
ATOM 3700 C CA . ASP A 1 452 ? 20.370 -6.854 -27.442 1.00 93.19 452 ASP A CA 1
ATOM 3701 C C . ASP A 1 452 ? 20.205 -8.316 -27.885 1.00 93.19 452 ASP A C 1
ATOM 3703 O O . ASP A 1 452 ? 20.964 -9.219 -27.512 1.00 93.19 452 ASP A O 1
ATOM 3707 N N . ASN A 1 453 ? 19.201 -8.547 -28.731 1.00 88.44 453 ASN A N 1
ATOM 3708 C CA . ASN A 1 453 ? 18.914 -9.853 -29.308 1.00 88.44 453 ASN A CA 1
ATOM 3709 C C . ASN A 1 453 ? 20.042 -10.381 -30.205 1.00 88.44 453 ASN A C 1
ATOM 3711 O O . ASN A 1 453 ? 20.143 -11.608 -30.319 1.00 88.44 453 ASN A O 1
ATOM 3715 N N . ALA A 1 454 ? 20.841 -9.514 -30.834 1.00 88.88 454 ALA A N 1
ATOM 3716 C CA . ALA A 1 454 ? 21.894 -9.920 -31.758 1.00 88.88 454 ALA A CA 1
ATOM 3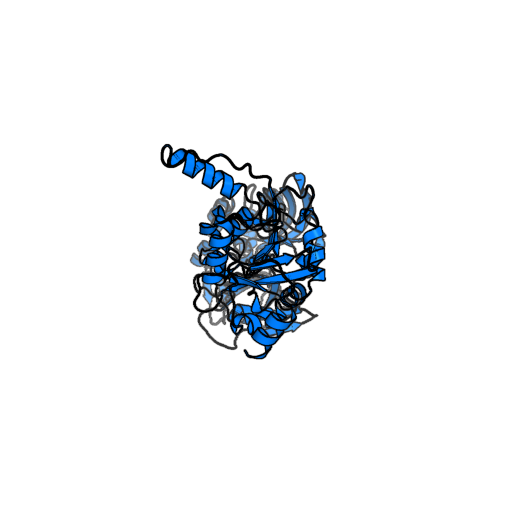717 C C . ALA A 1 454 ? 23.091 -10.499 -30.996 1.00 88.88 454 ALA A C 1
ATOM 3719 O O . ALA A 1 454 ? 23.483 -11.641 -31.235 1.00 88.88 454 ALA A O 1
ATOM 3720 N N . SER A 1 455 ? 23.623 -9.766 -30.013 1.00 89.38 455 SER A N 1
ATOM 3721 C CA . SER A 1 455 ? 24.746 -10.248 -29.196 1.00 89.38 455 SER A CA 1
ATOM 3722 C C . SER A 1 455 ? 24.342 -11.171 -28.042 1.00 89.38 455 SER A C 1
ATOM 3724 O O . SER A 1 455 ? 25.216 -11.778 -27.421 1.00 89.38 455 SER A O 1
ATOM 3726 N N . LYS A 1 456 ? 23.038 -11.285 -27.738 1.00 90.94 456 LYS A N 1
ATOM 3727 C CA . LYS A 1 456 ? 22.498 -11.975 -26.547 1.00 90.94 456 LYS A CA 1
ATOM 3728 C C . LYS A 1 456 ? 23.060 -11.420 -25.235 1.00 90.94 456 LYS A C 1
ATOM 3730 O O . LYS A 1 456 ? 23.222 -12.155 -24.260 1.00 90.94 456 LYS A O 1
ATOM 3735 N N . ARG A 1 457 ? 23.359 -10.121 -25.202 1.00 92.56 457 ARG A N 1
ATOM 3736 C CA . ARG A 1 457 ? 23.903 -9.422 -24.031 1.00 92.56 457 ARG A CA 1
ATOM 3737 C C . ARG A 1 457 ? 22.984 -8.290 -23.603 1.00 92.56 457 ARG A C 1
ATOM 3739 O O . ARG A 1 457 ? 22.211 -7.757 -24.392 1.00 92.56 457 ARG A O 1
ATOM 3746 N N . VAL A 1 458 ? 23.117 -7.909 -22.338 1.00 95.06 458 VAL A N 1
ATOM 3747 C CA . VAL A 1 458 ? 22.555 -6.664 -21.818 1.00 95.06 458 VAL A CA 1
ATOM 3748 C C . VAL A 1 458 ? 23.660 -5.616 -21.848 1.00 95.06 458 VAL A C 1
ATOM 3750 O O . VAL A 1 458 ? 24.734 -5.812 -21.274 1.00 95.06 458 VAL A O 1
ATOM 3753 N N . LEU A 1 459 ? 23.413 -4.523 -22.562 1.00 96.00 459 LEU A N 1
ATOM 3754 C CA . LEU A 1 459 ? 24.359 -3.428 -22.744 1.00 96.00 459 LEU A CA 1
ATOM 3755 C C . LEU A 1 459 ? 23.845 -2.197 -22.004 1.00 96.00 459 LEU A C 1
ATOM 3757 O O . LEU A 1 459 ? 22.665 -1.883 -22.095 1.00 96.00 459 LEU A O 1
ATOM 3761 N N . GLN A 1 460 ? 24.706 -1.461 -21.314 1.00 96.69 460 GLN A N 1
ATOM 3762 C CA . GLN A 1 460 ? 24.339 -0.204 -20.666 1.00 96.69 460 GLN A CA 1
ATOM 3763 C C . GLN A 1 460 ? 24.791 0.978 -21.520 1.00 96.69 460 GLN A C 1
ATOM 3765 O O . GLN A 1 460 ? 25.918 0.987 -22.011 1.00 96.69 460 GLN A O 1
ATOM 3770 N N . TYR A 1 461 ? 23.949 2.000 -21.670 1.00 96.69 461 TYR A N 1
ATOM 3771 C CA . TYR A 1 461 ? 24.382 3.262 -22.260 1.00 96.69 461 TYR A CA 1
ATOM 3772 C C . TYR A 1 461 ? 25.326 3.993 -21.298 1.00 96.69 461 TYR A C 1
ATOM 3774 O O . TYR A 1 461 ? 24.951 4.334 -20.173 1.00 96.69 461 TYR A O 1
ATOM 3782 N N . VAL A 1 462 ? 26.560 4.233 -21.740 1.00 95.00 462 VAL A N 1
ATOM 3783 C CA . VAL A 1 462 ? 27.605 4.884 -20.948 1.00 95.00 462 VAL A CA 1
ATOM 3784 C C . VAL A 1 462 ? 28.082 6.134 -21.665 1.00 95.00 462 VAL A C 1
ATOM 3786 O O . VAL A 1 462 ? 28.536 6.079 -22.809 1.00 95.00 462 VAL A O 1
ATOM 3789 N N . LEU A 1 463 ? 28.016 7.269 -20.965 1.00 91.62 463 LEU A N 1
ATOM 3790 C CA . LEU A 1 463 ? 28.617 8.510 -21.438 1.00 91.62 463 LEU A CA 1
ATOM 3791 C C . LEU A 1 463 ? 30.130 8.408 -21.422 1.00 91.62 463 LEU A C 1
ATOM 3793 O O . LEU A 1 463 ? 30.738 7.939 -20.453 1.00 91.62 463 LEU A O 1
ATOM 3797 N N . ARG A 1 464 ? 30.736 8.914 -22.489 1.00 85.56 464 ARG A N 1
ATOM 3798 C CA . ARG A 1 464 ? 32.173 9.094 -22.524 1.00 85.56 464 ARG A CA 1
ATOM 3799 C C . ARG A 1 464 ? 32.544 10.277 -21.619 1.00 85.56 464 ARG A C 1
ATOM 3801 O O . ARG A 1 464 ? 31.908 11.331 -21.709 1.00 85.56 464 ARG A O 1
ATOM 3808 N N . PRO A 1 465 ? 33.570 10.139 -20.760 1.00 81.50 465 PRO A N 1
ATOM 3809 C CA . PRO A 1 465 ? 34.048 11.257 -19.961 1.00 81.50 465 PRO A CA 1
ATOM 3810 C C . PRO A 1 465 ? 34.358 12.466 -20.850 1.00 81.50 465 PRO A C 1
ATOM 3812 O O . PRO A 1 465 ? 35.014 12.324 -21.882 1.00 81.50 465 PRO A O 1
ATOM 3815 N N . GLN A 1 466 ? 33.878 13.646 -20.446 1.00 78.50 466 GLN A N 1
ATOM 3816 C CA . GLN A 1 466 ? 34.158 14.929 -21.111 1.00 78.50 466 GLN A CA 1
ATOM 3817 C C . GLN A 1 466 ? 33.679 15.026 -22.577 1.00 78.50 466 GLN A C 1
ATOM 3819 O O . GLN A 1 466 ? 34.217 15.813 -23.358 1.00 78.50 466 GLN A O 1
ATOM 3824 N N . LYS A 1 467 ? 32.681 14.230 -22.980 1.00 78.94 467 LYS A N 1
ATOM 3825 C CA . LYS A 1 467 ? 32.070 14.288 -24.317 1.00 78.94 467 LYS A CA 1
ATOM 3826 C C . LYS A 1 467 ? 30.545 14.236 -24.218 1.00 78.94 467 LYS A C 1
ATOM 3828 O O . LYS A 1 467 ? 30.000 13.518 -23.388 1.00 78.94 467 LYS A O 1
ATOM 3833 N N . ASP A 1 468 ? 29.861 14.910 -25.139 1.00 79.25 468 ASP A N 1
ATOM 3834 C CA . ASP A 1 468 ? 28.400 14.837 -25.305 1.00 79.25 468 ASP A CA 1
ATOM 3835 C C . ASP A 1 468 ? 27.967 13.634 -26.163 1.00 79.25 468 ASP A C 1
ATOM 3837 O O . ASP A 1 468 ? 27.083 13.722 -27.010 1.00 79.25 468 ASP A O 1
ATOM 3841 N N . ALA A 1 469 ? 28.627 12.492 -25.970 1.00 84.38 469 ALA A N 1
ATOM 3842 C CA . ALA A 1 469 ? 28.329 11.258 -26.683 1.00 84.38 469 ALA A CA 1
ATOM 3843 C C . ALA A 1 469 ? 28.601 10.041 -25.795 1.00 84.38 469 ALA A C 1
ATOM 3845 O O . ALA A 1 469 ? 29.470 10.061 -24.920 1.00 84.38 469 ALA A O 1
ATOM 3846 N N . GLY A 1 470 ? 27.867 8.965 -26.049 1.00 89.50 470 GLY A N 1
ATOM 3847 C CA . GLY A 1 470 ? 28.020 7.687 -25.371 1.00 89.50 470 GLY A CA 1
ATOM 3848 C C . GLY A 1 470 ? 27.757 6.525 -26.314 1.00 89.50 470 GLY A C 1
ATOM 3849 O O . GLY A 1 470 ? 27.429 6.715 -27.485 1.00 89.50 470 GLY A O 1
ATOM 3850 N N . MET A 1 471 ? 27.902 5.313 -25.794 1.00 92.38 471 MET A N 1
ATOM 3851 C CA . MET A 1 471 ? 27.536 4.096 -26.514 1.00 92.38 471 MET A CA 1
ATOM 3852 C C . MET A 1 471 ? 27.007 3.035 -25.559 1.00 92.38 471 MET A C 1
ATOM 3854 O O . MET A 1 471 ? 27.170 3.140 -24.344 1.00 92.38 471 MET A O 1
ATOM 3858 N N . PHE A 1 472 ? 26.364 2.018 -26.124 1.00 94.75 472 PHE A N 1
ATOM 3859 C CA . PHE A 1 472 ? 25.959 0.831 -25.387 1.00 94.75 472 PHE A CA 1
ATOM 3860 C C . PHE A 1 472 ? 27.162 -0.094 -25.204 1.00 94.75 472 PHE A C 1
ATOM 3862 O O . PHE A 1 472 ? 27.792 -0.507 -26.174 1.00 94.75 472 PHE A O 1
ATOM 3869 N N . VAL A 1 473 ? 27.487 -0.396 -23.950 1.00 94.62 473 VAL A N 1
ATOM 3870 C CA . VAL A 1 473 ? 28.681 -1.147 -23.548 1.00 94.62 473 VAL A CA 1
ATOM 3871 C C . VAL A 1 473 ? 28.251 -2.355 -22.715 1.00 94.62 473 VAL A C 1
ATOM 3873 O O . VAL A 1 473 ? 27.380 -2.205 -21.855 1.00 94.62 473 VAL A O 1
ATOM 3876 N N . PRO A 1 474 ? 28.845 -3.548 -22.908 1.00 93.50 474 PRO A N 1
ATOM 3877 C CA . PRO A 1 474 ? 28.635 -4.665 -21.992 1.00 93.50 474 PRO A CA 1
ATOM 3878 C C . PRO A 1 474 ? 28.960 -4.258 -20.552 1.00 93.50 474 PRO A C 1
ATOM 3880 O O . PRO A 1 474 ? 29.987 -3.626 -20.311 1.00 93.50 474 PRO A O 1
ATOM 3883 N N . ILE A 1 475 ? 28.112 -4.639 -19.593 1.00 90.81 475 ILE A N 1
ATOM 3884 C CA . ILE A 1 475 ? 28.215 -4.175 -18.195 1.00 90.81 475 ILE A CA 1
ATOM 3885 C C . ILE A 1 475 ? 29.610 -4.441 -17.597 1.00 90.81 475 ILE A C 1
ATOM 3887 O O . ILE A 1 475 ? 30.177 -3.579 -16.926 1.00 90.81 475 ILE A O 1
ATOM 3891 N N . SER A 1 476 ? 30.217 -5.587 -17.918 1.00 91.25 476 SER A N 1
ATOM 3892 C CA . SER A 1 476 ? 31.561 -5.960 -17.459 1.00 91.25 476 SER A CA 1
ATOM 3893 C C . SER A 1 476 ? 32.688 -5.068 -17.999 1.00 91.25 476 SER A C 1
ATOM 3895 O O . SER A 1 476 ? 33.749 -5.003 -17.389 1.00 91.25 476 SER A O 1
ATOM 3897 N N . LEU A 1 477 ? 32.474 -4.370 -19.120 1.00 93.69 477 LEU A N 1
ATOM 3898 C CA . LEU A 1 477 ? 33.490 -3.570 -19.818 1.00 93.69 477 LEU A CA 1
ATOM 3899 C C . LEU A 1 477 ? 33.328 -2.060 -19.595 1.00 93.69 477 LEU A C 1
ATOM 3901 O O . LEU A 1 477 ? 34.066 -1.268 -20.175 1.00 93.69 477 LEU A O 1
ATOM 3905 N N . ILE A 1 478 ? 32.385 -1.620 -18.756 1.00 92.25 478 ILE A N 1
ATOM 3906 C CA . ILE A 1 478 ? 32.104 -0.187 -18.541 1.00 92.25 478 ILE A CA 1
ATOM 3907 C C . ILE A 1 478 ? 33.346 0.570 -18.053 1.00 92.25 478 ILE A C 1
ATOM 3909 O O . ILE A 1 478 ? 33.625 1.683 -18.509 1.00 92.25 478 ILE A O 1
ATOM 3913 N N . ASN A 1 479 ? 34.102 -0.022 -17.127 1.00 90.75 479 ASN A N 1
ATOM 3914 C CA . ASN A 1 479 ? 35.304 0.606 -16.578 1.00 90.75 479 ASN A CA 1
ATOM 3915 C C . ASN A 1 479 ? 36.434 0.696 -17.608 1.00 90.75 479 ASN A C 1
ATOM 3917 O O . ASN A 1 479 ? 37.153 1.693 -17.626 1.00 90.75 479 ASN A O 1
ATOM 3921 N N . GLU A 1 480 ? 36.572 -0.312 -18.470 1.00 91.81 480 GLU A N 1
ATOM 3922 C CA . GLU A 1 480 ? 37.530 -0.306 -19.578 1.00 91.81 480 GLU A CA 1
ATOM 3923 C C . GLU A 1 480 ? 37.136 0.742 -20.618 1.00 91.81 480 GLU A C 1
ATOM 3925 O O . GLU A 1 480 ? 37.944 1.597 -20.965 1.00 91.81 480 GLU A O 1
ATOM 3930 N N . PHE A 1 481 ? 35.863 0.772 -21.018 1.00 90.75 481 PHE A N 1
ATOM 3931 C CA . PHE A 1 481 ? 35.318 1.755 -21.952 1.00 90.75 481 PHE A CA 1
ATOM 3932 C C . PHE A 1 481 ? 35.575 3.201 -21.508 1.00 90.75 481 PHE A C 1
ATOM 3934 O O . PHE A 1 481 ? 35.976 4.042 -22.311 1.00 90.75 481 PHE A O 1
ATOM 3941 N N . ARG A 1 482 ? 35.388 3.503 -20.217 1.00 88.44 482 ARG A N 1
ATOM 3942 C CA . ARG A 1 482 ? 35.640 4.846 -19.664 1.00 88.44 482 ARG A CA 1
ATOM 3943 C C . ARG A 1 482 ? 37.111 5.261 -19.720 1.00 88.44 482 ARG A C 1
ATOM 3945 O O . ARG A 1 482 ? 37.383 6.459 -19.728 1.00 88.44 482 ARG A O 1
ATOM 3952 N N . LYS A 1 483 ? 38.033 4.297 -19.730 1.00 87.56 483 LYS A N 1
ATOM 3953 C CA . LYS A 1 483 ? 39.486 4.515 -19.796 1.00 87.56 483 LYS A CA 1
ATOM 3954 C C . LYS A 1 483 ? 40.042 4.392 -21.215 1.00 87.56 483 LYS A C 1
ATOM 3956 O O . LYS A 1 483 ? 41.185 4.770 -21.441 1.00 87.56 483 LYS A O 1
ATOM 3961 N N . ALA A 1 484 ? 39.257 3.856 -22.146 1.00 84.12 484 ALA A N 1
ATOM 3962 C CA . ALA A 1 484 ? 39.709 3.548 -23.489 1.00 84.12 484 ALA A CA 1
ATOM 3963 C C . ALA A 1 484 ? 40.069 4.812 -24.285 1.00 84.12 484 ALA A C 1
ATOM 3965 O O . ALA A 1 484 ? 39.377 5.838 -24.244 1.00 84.12 484 ALA A O 1
ATOM 3966 N N . THR A 1 485 ? 41.134 4.696 -25.074 1.00 78.12 485 THR A N 1
ATOM 3967 C CA . THR A 1 485 ? 41.502 5.674 -26.097 1.00 78.12 485 THR A CA 1
ATOM 3968 C C . THR A 1 485 ? 40.751 5.346 -27.384 1.00 78.12 485 THR A C 1
ATOM 3970 O O . THR A 1 485 ? 40.774 4.213 -27.855 1.00 78.12 485 THR A O 1
ATOM 3973 N N . PHE A 1 486 ? 40.067 6.337 -27.958 1.00 73.12 486 PHE A N 1
ATOM 3974 C CA . PHE A 1 486 ? 39.270 6.157 -29.174 1.00 73.12 486 PHE A CA 1
ATOM 3975 C C . PHE A 1 486 ? 39.981 6.745 -30.381 1.00 73.12 486 PHE A C 1
ATOM 3977 O O . PHE A 1 486 ? 40.321 7.929 -30.376 1.00 73.12 486 PHE A O 1
ATOM 3984 N N . PHE A 1 487 ? 40.083 5.946 -31.438 1.00 73.12 487 PHE A N 1
ATOM 3985 C CA . PHE A 1 487 ? 40.564 6.367 -32.746 1.00 73.12 487 PHE A CA 1
ATOM 3986 C C . PHE A 1 487 ? 39.376 6.462 -33.700 1.00 73.12 487 PHE A C 1
ATOM 3988 O O . PHE A 1 487 ? 38.638 5.498 -33.886 1.00 73.12 487 PHE A O 1
ATOM 3995 N N . GLY A 1 488 ? 39.156 7.646 -34.267 1.00 67.81 488 GLY A N 1
ATOM 3996 C CA . GLY A 1 488 ? 38.176 7.843 -35.330 1.00 67.81 488 GLY A CA 1
ATOM 3997 C C . GLY A 1 488 ? 38.871 7.734 -36.678 1.00 67.81 488 GLY A C 1
ATOM 3998 O O . GLY A 1 488 ? 39.746 8.543 -36.971 1.00 67.81 488 GLY A O 1
ATOM 3999 N N . VAL A 1 489 ? 38.482 6.757 -37.493 1.00 69.38 489 VAL A N 1
ATOM 4000 C CA . VAL A 1 489 ? 38.966 6.636 -38.872 1.00 69.38 489 VAL A CA 1
ATOM 4001 C C . VAL A 1 489 ? 37.911 7.240 -39.794 1.00 69.38 489 VAL A C 1
ATOM 4003 O O . VAL A 1 489 ? 36.802 6.721 -39.900 1.00 69.38 489 VAL A O 1
ATOM 4006 N N . TYR A 1 490 ? 38.232 8.364 -40.436 1.00 65.88 490 TYR A N 1
ATOM 4007 C CA . TYR A 1 490 ? 37.316 9.030 -41.362 1.00 65.88 490 TYR A CA 1
ATOM 4008 C C . TYR A 1 490 ? 37.410 8.391 -42.748 1.00 65.88 490 TYR A C 1
ATOM 4010 O O . TYR A 1 490 ? 38.453 8.415 -43.396 1.00 65.88 490 TYR A O 1
ATOM 4018 N N . GLY A 1 491 ? 36.293 7.803 -43.179 1.00 63.81 491 GLY A N 1
ATOM 4019 C CA . GLY A 1 491 ? 36.213 6.924 -44.345 1.00 63.81 491 GLY A CA 1
ATOM 4020 C C . GLY A 1 491 ? 36.267 7.596 -45.715 1.00 63.81 491 GLY A C 1
ATOM 4021 O O . GLY A 1 491 ? 36.374 6.900 -46.718 1.00 63.81 491 GLY A O 1
ATOM 4022 N N . SER A 1 492 ? 36.181 8.926 -45.783 1.00 62.72 492 SER A N 1
ATOM 4023 C CA . SER A 1 492 ? 35.963 9.646 -47.044 1.00 62.72 492 SER A CA 1
ATOM 4024 C C . SER A 1 492 ? 37.119 9.543 -48.044 1.00 62.72 492 SER A C 1
ATOM 4026 O O . SER A 1 492 ? 36.887 9.777 -49.223 1.00 62.72 492 SER A O 1
ATOM 4028 N N . ASN A 1 493 ? 38.319 9.142 -47.601 1.00 62.97 493 ASN A N 1
ATOM 4029 C CA . ASN A 1 493 ? 39.504 8.921 -48.444 1.00 62.97 493 ASN A CA 1
ATOM 4030 C C . ASN A 1 493 ? 40.170 7.552 -48.198 1.00 62.97 493 ASN A C 1
ATOM 4032 O O . ASN A 1 493 ? 41.366 7.393 -48.450 1.00 62.97 493 ASN A O 1
ATOM 4036 N N . LEU A 1 494 ? 39.443 6.568 -47.654 1.00 69.19 494 LEU A N 1
ATOM 4037 C CA . LEU A 1 494 ? 40.023 5.242 -47.445 1.00 69.19 494 LEU A CA 1
ATOM 4038 C C . LEU A 1 494 ? 40.226 4.541 -48.789 1.00 69.19 494 LEU A C 1
ATOM 4040 O O . LEU A 1 494 ? 39.288 4.334 -49.556 1.00 69.19 494 LEU A O 1
ATOM 4044 N N . ILE A 1 495 ? 41.470 4.159 -49.057 1.00 72.00 495 ILE A N 1
ATOM 4045 C CA . ILE A 1 495 ? 41.823 3.321 -50.200 1.00 72.00 495 ILE A CA 1
ATOM 4046 C C . ILE A 1 495 ? 41.458 1.883 -49.827 1.00 72.00 495 ILE A C 1
ATOM 4048 O O . ILE A 1 495 ? 41.787 1.425 -48.734 1.00 72.00 495 ILE A O 1
ATOM 4052 N N . ALA A 1 496 ? 40.766 1.161 -50.708 1.00 74.06 496 ALA A N 1
ATOM 4053 C CA . ALA A 1 496 ? 40.502 -0.258 -50.494 1.00 74.06 496 ALA A CA 1
ATOM 4054 C C . ALA A 1 496 ? 41.818 -1.054 -50.572 1.00 74.06 496 ALA A C 1
ATOM 4056 O O . ALA A 1 496 ? 42.571 -0.919 -51.535 1.00 74.06 496 ALA A O 1
ATOM 4057 N N . GLY A 1 497 ? 42.102 -1.891 -49.574 1.00 77.81 497 GLY A N 1
ATOM 4058 C CA . GLY A 1 497 ? 43.326 -2.692 -49.520 1.00 77.81 497 GLY A CA 1
ATOM 4059 C C . GLY A 1 497 ? 43.391 -3.585 -48.282 1.00 77.81 497 GLY A C 1
ATOM 4060 O O . GLY A 1 497 ? 42.544 -3.489 -47.394 1.00 77.81 497 GLY A O 1
ATOM 4061 N N . LYS A 1 498 ? 44.390 -4.473 -48.232 1.00 79.69 498 LYS A N 1
ATOM 4062 C CA . LYS A 1 498 ? 44.681 -5.306 -47.057 1.00 79.69 498 LYS A CA 1
ATOM 4063 C C . LYS A 1 498 ? 45.634 -4.541 -46.146 1.00 79.69 498 LYS A C 1
ATOM 4065 O O . LYS A 1 498 ? 46.825 -4.518 -46.422 1.00 79.69 498 LYS A O 1
ATOM 4070 N N . PHE A 1 499 ? 45.093 -3.915 -45.106 1.00 80.56 499 PHE A N 1
ATOM 4071 C CA . PHE A 1 499 ? 45.858 -3.116 -44.140 1.00 80.56 499 PHE A CA 1
ATOM 4072 C C . PHE A 1 499 ? 45.868 -3.733 -42.735 1.00 80.56 499 PHE A C 1
ATOM 4074 O O . PHE A 1 499 ? 46.129 -3.040 -41.756 1.00 80.56 499 PHE A O 1
ATOM 4081 N N . ASP A 1 500 ? 45.517 -5.016 -42.599 1.00 81.50 500 ASP A N 1
ATOM 4082 C CA . ASP A 1 500 ? 45.354 -5.666 -41.294 1.00 81.50 500 ASP A CA 1
ATOM 4083 C C . ASP A 1 500 ? 46.645 -5.647 -40.461 1.00 81.50 500 ASP A C 1
ATOM 4085 O O . ASP A 1 500 ? 46.599 -5.434 -39.249 1.00 81.50 500 ASP A O 1
ATOM 4089 N N . GLU A 1 501 ? 47.804 -5.838 -41.095 1.00 82.06 501 GLU A N 1
ATOM 4090 C CA . GLU A 1 501 ? 49.102 -5.857 -40.411 1.00 82.06 501 GLU A CA 1
ATOM 4091 C C . GLU A 1 501 ? 49.575 -4.446 -40.043 1.00 82.06 501 GLU A C 1
ATOM 4093 O O . GLU A 1 501 ? 50.075 -4.223 -38.939 1.00 82.06 501 GLU A O 1
ATOM 4098 N N . GLU A 1 502 ? 49.351 -3.462 -40.912 1.00 79.62 502 GLU A N 1
ATOM 4099 C CA . GLU A 1 502 ? 49.611 -2.051 -40.640 1.00 79.62 502 GLU A CA 1
ATOM 4100 C C . GLU A 1 502 ? 48.723 -1.532 -39.507 1.00 79.62 502 GLU A C 1
ATOM 4102 O O . GLU A 1 502 ? 49.207 -0.828 -38.618 1.00 79.62 502 GLU A O 1
ATOM 4107 N N . LEU A 1 503 ? 47.444 -1.925 -39.492 1.00 76.88 503 LEU A N 1
ATOM 4108 C CA . LEU A 1 503 ? 46.505 -1.571 -38.433 1.00 76.88 503 LEU A CA 1
ATOM 4109 C C . LEU A 1 503 ? 46.913 -2.221 -37.105 1.00 76.88 503 LEU A C 1
ATOM 4111 O O . LEU A 1 503 ? 46.967 -1.534 -36.089 1.00 76.88 503 LEU A O 1
ATOM 4115 N N . LYS A 1 504 ? 47.276 -3.512 -37.097 1.00 80.75 504 LYS A N 1
ATOM 4116 C CA . LYS A 1 504 ? 47.810 -4.184 -35.897 1.00 80.75 504 LYS A CA 1
ATOM 4117 C C . LYS A 1 504 ? 49.085 -3.515 -35.389 1.00 80.75 504 LYS A C 1
ATOM 4119 O O . LYS A 1 504 ? 49.227 -3.321 -34.186 1.00 80.75 504 LYS A O 1
ATOM 4124 N N . LYS A 1 505 ? 50.008 -3.142 -36.280 1.00 81.25 505 LYS A N 1
ATOM 4125 C CA . LYS A 1 505 ? 51.262 -2.470 -35.910 1.00 81.25 505 LYS A CA 1
ATOM 4126 C C . LYS A 1 505 ? 51.012 -1.085 -35.316 1.00 81.25 505 LYS A C 1
ATOM 4128 O O . LYS A 1 505 ? 51.655 -0.735 -34.331 1.00 81.25 505 LYS A O 1
ATOM 4133 N N . LEU A 1 506 ? 50.073 -0.328 -35.886 1.00 76.12 506 LEU A N 1
ATOM 4134 C CA . LEU A 1 506 ? 49.630 0.956 -35.345 1.00 76.12 506 LEU A CA 1
ATOM 4135 C C . LEU A 1 506 ? 49.027 0.785 -33.945 1.00 76.12 506 LEU A C 1
ATOM 4137 O O . LEU A 1 506 ? 49.381 1.530 -33.040 1.00 76.12 506 LEU A O 1
ATOM 4141 N N . LEU A 1 507 ? 48.149 -0.205 -33.767 1.00 75.25 507 LEU A N 1
ATOM 4142 C CA . LEU A 1 507 ? 47.455 -0.450 -32.502 1.00 75.25 507 LEU A CA 1
ATOM 4143 C C . LEU A 1 507 ? 48.363 -1.035 -31.409 1.00 75.25 507 LEU A C 1
ATOM 4145 O O . LEU A 1 507 ? 48.120 -0.766 -30.244 1.00 75.25 507 LEU A O 1
ATOM 4149 N N . ASN A 1 508 ? 49.414 -1.787 -31.755 1.00 74.31 508 ASN A N 1
ATOM 4150 C CA . ASN A 1 508 ? 50.381 -2.331 -30.788 1.00 74.31 508 ASN A CA 1
ATOM 4151 C C . ASN A 1 508 ? 51.337 -1.275 -30.200 1.00 74.31 508 ASN A C 1
ATOM 4153 O O . ASN A 1 508 ? 52.017 -1.555 -29.215 1.00 74.31 508 ASN A O 1
ATOM 4157 N N . GLY A 1 509 ? 51.458 -0.102 -30.830 1.00 62.38 509 GLY A N 1
ATOM 4158 C CA . GLY A 1 509 ? 52.332 0.990 -30.380 1.00 62.38 509 GLY A CA 1
ATOM 4159 C C . GLY A 1 509 ? 51.657 2.003 -29.450 1.00 62.38 509 GLY A C 1
ATOM 4160 O O . GLY A 1 509 ? 52.257 3.036 -29.152 1.00 62.38 509 GLY A O 1
ATOM 4161 N N . ILE A 1 510 ? 50.413 1.735 -29.053 1.00 58.00 510 ILE A N 1
ATOM 4162 C CA . ILE A 1 510 ? 49.503 2.593 -28.282 1.00 58.00 510 ILE A CA 1
ATOM 4163 C C . ILE A 1 510 ? 49.090 1.816 -27.038 1.00 58.00 510 ILE A C 1
ATOM 4165 O O . ILE A 1 510 ? 49.021 2.447 -25.959 1.00 58.00 510 ILE A O 1
#

Organism: NCBI:txid412755

Sequence (510 aa):
MKNYLLSTHFDLITEDGFIVDVKKVDEKKVLITVKIKDISDAFLGFEAKSENILFNLKSTLAQLGVDAIKKEIDLNKTKKTAEVLVEIISHSPLAQKMISLLKKNDYVGKLFVQEDSRKVRDPLYLTRMFLRKDRFNRPLLSFKEKKDGELILEKKDGYTIAFLPIKKGKLTYTKEIENFLPALSKILSCKNYPTRELLKLYQKFETNEKTDIQKEECLLVKTDPLYIRTVFAKVSENFLPKGFHHTSACILEPNTLASGDIYEFYGSSSLELKHIPLEFYTLEPHREYVFFEDRDQLKEKLEDPKVLFNAIKTAPKPENQLASVYIVKGTELDKLNETSWIIKDPKKHDFPGLDEPEVQAHLVEKYIKEQPSYPFLKAIEDGLITSQGILLTRHFPSPLLKKMLLSDTIQRNVKGVYFQYPSRSNDEFFSHEDRAFLLDLAKFAIPVFWIDNASKRVLQYVLRPQKDAGMFVPISLINEFRKATFFGVYGSNLIAGKFDEELKKLLNGI